Protein AF-0000000073174163 (afdb_homodimer)

Secondary structure (DSSP, 8-state):
--SGGG--PPPHHHHH-GGGGTTGGGTSTTHHHHHHHHTTPPPSSPPPGGGHHHHHHHHHHHHHHHHHHHTTSHHHHHHHHHHHHTTTT-B--BGGGTTPBPEEE-S-SSTTS-B-EEEETTTTEEE--SSGGGTTSBGGGTTTTHHHHHHHH-HHHHHHHHHS-------EETTEEPPTTSTTS-TTHHHH----SHHHHHHHHHHHT----GGGGG-----------------------------------TT--/--STTS--PPPHHHHH-GGGGTTGGGTSTTHHHHHHHHTTPPPSSPPPGGGHHHHHHHHHHHHHHHHHHHTTSHHHHHHHHHHHHTTTT-B--BGGGTTPBPEEE-S-SSTTS-B-EEEETTTTEEE--SSGGGTTSBGGGTTTTHHHHHHHH-HHHHHHHHHS-------EETTEEP-TTSTTS-THHHHH----SHHHHHHHHHHHT----GGGGG-----------------------------------S---

InterPro domains:
  IPR000704 Casein kinase II, regulatory subunit [PF01214] (3-177)
  IPR000704 Casein kinase II, regulatory subunit [PR00472] (10-24)
  IPR000704 Casein kinase II, regulatory subunit [PR00472] (63-84)
  IPR000704 Casein kinase II, regulatory subunit [PR00472] (88-109)
  IPR000704 Casein kinase II, regulatory subunit [PR00472] (110-131)
  IPR000704 Casein kinase II, regulatory subunit [PR00472] (138-155)
  IPR000704 Casein kinase II, regulatory subunit [PS01101] (92-123)
  IPR000704 Casein kinase II, regulatory subunit [PTHR11740] (3-202)
  IPR000704 Casein kinase II, regulatory subunit [SM01085] (1-177)
  IPR016149 Casein kinase II, regulatory subunit, N-terminal [G3DSA:1.10.1820.10] (1-88)
  IPR035991 Casein kinase II subunit beta-like [SSF57798] (2-190)

Sequence (514 aa):
MFGHDYFVEVAPEFIEDDFNLTGLSSIVPFFRDALDVILDLEPEVPIKPANVPLVEHAAELLYGLIHARYILTKPGLRSMGEKYEDNCFGSCPRYYCQGMHLLPIGRYDQPGIETVRLYCPNCNDIYLPSSSRYLNIDGAFFGTSFAGMFMKMFPEIQRQCDERTKKQFELKLFGFRLNERAPGGPRMKWLRQYPQSKEEIEECRKCEFAMPTEEDEDNTGTTGEAEDGRMDEDNEEEETTGARASAGESMMSIVKDMFGHDYFVEVAPEFIEDDFNLTGLSSIVPFFRDALDVILDLEPEVPIKPANVPLVEHAAELLYGLIHARYILTKPGLRSMGEKYEDNCFGSCPRYYCQGMHLLPIGRYDQPGIETVRLYCPNCNDIYLPSSSRYLNIDGAFFGTSFAGMFMKMFPEIQRQCDERTKKQFELKLFGFRLNERAPGGPRMKWLRQYPQSKEEIEECRKCEFAMPTEEDEDNTGTTGEAEDGRMDEDNEEEETTGARASAGESMMSIVKD

Nearest PDB structures (foldseek):
  2r6m-assembly1_B-2  TM=9.615E-01  e=3.969E-21  Rattus norvegicus
  3eed-assembly1_A  TM=9.598E-01  e=8.445E-21  Homo sapiens
  1rqf-assembly1_A  TM=9.634E-01  e=9.893E-19  Xenopus laevis
  4md9-assembly3_N  TM=8.923E-01  e=2.547E-20  Homo sapiens
  4md8-assembly1_A  TM=8.726E-01  e=2.019E-20  Homo sapiens

Structure (mmCIF, N/CA/C/O backbone):
data_AF-0000000073174163-model_v1
#
loop_
_entity.id
_entity.type
_entity.pdbx_description
1 polymer 'Casein kinase II subunit beta'
#
loop_
_atom_site.group_PDB
_atom_site.id
_atom_site.type_symbol
_atom_site.label_atom_id
_atom_site.label_alt_id
_atom_site.label_comp_id
_atom_site.label_asym_id
_atom_site.label_entity_id
_atom_site.label_seq_id
_atom_site.pdbx_PDB_ins_code
_atom_site.Cartn_x
_atom_site.Cartn_y
_atom_site.Cartn_z
_atom_site.occupancy
_atom_site.B_iso_or_equiv
_atom_site.auth_seq_id
_atom_site.auth_comp_id
_atom_site.auth_asym_id
_atom_site.auth_atom_id
_atom_site.pdbx_PDB_model_num
ATOM 1 N N . MET A 1 1 ? 1.396 12.977 24.062 1 37.06 1 MET A N 1
ATOM 2 C CA . MET A 1 1 ? 0.694 12.961 22.781 1 37.06 1 MET A CA 1
ATOM 3 C C . MET A 1 1 ? 1.037 11.703 21.984 1 37.06 1 MET A C 1
ATOM 5 O O . MET A 1 1 ? 2.201 11.477 21.656 1 37.06 1 MET A O 1
ATOM 9 N N . PHE A 1 2 ? 0.656 10.516 21.891 1 36.44 2 PHE A N 1
ATOM 10 C CA . PHE A 1 2 ? 0.738 9.156 21.375 1 36.44 2 PHE A CA 1
ATOM 11 C C . PHE A 1 2 ? 0.572 9.133 19.859 1 36.44 2 PHE A C 1
ATOM 13 O O . PHE A 1 2 ? -0.269 9.852 19.312 1 36.44 2 PHE A O 1
ATOM 20 N N . GLY A 1 3 ? 1.479 8.453 19.047 1 48.16 3 GLY A N 1
ATOM 21 C CA . GLY A 1 3 ? 1.428 8.242 17.609 1 48.16 3 GLY A CA 1
ATOM 22 C C . GLY A 1 3 ? 2.271 9.234 16.844 1 48.16 3 GLY A C 1
ATOM 23 O O . GLY A 1 3 ? 2.002 9.508 15.664 1 48.16 3 GLY A O 1
ATOM 24 N N . HIS A 1 4 ? 3.061 9.93 17.625 1 60.84 4 HIS A N 1
ATOM 25 C CA . HIS A 1 4 ? 3.789 11.172 17.422 1 60.84 4 HIS A CA 1
ATOM 26 C C . HIS A 1 4 ? 5.031 10.953 16.562 1 60.84 4 HIS A C 1
ATOM 28 O O . HIS A 1 4 ? 5.879 11.844 16.453 1 60.84 4 HIS A O 1
ATOM 34 N N . ASP A 1 5 ? 5.027 9.789 16.016 1 84.31 5 ASP A N 1
ATOM 35 C CA . ASP A 1 5 ? 6.273 9.531 15.297 1 84.31 5 ASP A CA 1
ATOM 36 C C . ASP A 1 5 ? 6.34 10.352 14.016 1 84.31 5 ASP A C 1
ATOM 38 O O . ASP A 1 5 ? 7.43 10.688 13.539 1 84.31 5 ASP A O 1
ATOM 42 N N . TYR A 1 6 ? 5.176 10.852 13.594 1 93.69 6 TYR A N 1
ATOM 43 C CA . TYR A 1 6 ? 5.215 11.609 12.352 1 93.69 6 TYR A CA 1
ATOM 44 C C . TYR A 1 6 ? 5.523 13.078 12.609 1 93.69 6 TYR A C 1
ATOM 46 O O . TYR A 1 6 ? 5.957 13.797 11.703 1 93.69 6 TYR A O 1
ATOM 54 N N . PHE A 1 7 ? 5.371 13.523 13.852 1 95.75 7 PHE A N 1
ATOM 55 C CA . PHE A 1 7 ? 5.469 14.938 14.164 1 95.75 7 PHE A CA 1
ATOM 56 C C . PHE A 1 7 ? 6.914 15.336 14.43 1 95.75 7 PHE A C 1
ATOM 58 O O . PHE A 1 7 ? 7.734 14.5 14.812 1 95.75 7 PHE A O 1
ATOM 65 N N . VAL A 1 8 ? 7.191 16.5 14.141 1 96.75 8 VAL A N 1
ATOM 66 C CA . VAL A 1 8 ? 8.414 17.125 14.625 1 96.75 8 VAL A CA 1
ATOM 67 C C . VAL A 1 8 ? 8.078 18.094 15.758 1 96.75 8 VAL A C 1
ATOM 69 O O . VAL A 1 8 ? 6.977 18.641 15.805 1 96.75 8 VAL A O 1
ATOM 72 N N . GLU A 1 9 ? 9.023 18.219 16.547 1 95.56 9 GLU A N 1
ATOM 73 C CA . GLU A 1 9 ? 8.82 19.156 17.656 1 95.56 9 GLU A CA 1
ATOM 74 C C . GLU A 1 9 ? 8.859 20.594 17.188 1 95.56 9 GLU A C 1
ATOM 76 O O . GLU A 1 9 ? 9.82 21.016 16.531 1 95.56 9 GLU A O 1
ATOM 81 N N . VAL A 1 10 ? 7.844 21.312 17.531 1 97 10 VAL A N 1
ATOM 82 C CA . VAL A 1 10 ? 7.781 22.719 17.141 1 97 10 VAL A CA 1
ATOM 83 C C . VAL A 1 10 ? 8.609 23.562 18.125 1 97 10 VAL A C 1
ATOM 85 O O . VAL A 1 10 ? 8.5 23.391 19.344 1 97 10 VAL A O 1
ATOM 88 N N . ALA A 1 11 ? 9.352 24.453 17.578 1 95.25 11 ALA A N 1
ATOM 89 C CA . ALA A 1 11 ? 10.156 25.328 18.422 1 95.25 11 ALA A CA 1
ATOM 90 C C . ALA A 1 11 ? 9.266 26.234 19.266 1 95.25 11 ALA A C 1
ATOM 92 O O . ALA A 1 11 ? 8.312 26.828 18.766 1 95.25 11 ALA A O 1
ATOM 93 N N . PRO A 1 12 ? 9.562 26.375 20.5 1 94.38 12 PRO A N 1
ATOM 94 C CA . PRO A 1 12 ? 8.75 27.234 21.375 1 94.38 12 PRO A CA 1
ATOM 95 C C . PRO A 1 12 ? 8.664 28.672 20.875 1 94.38 12 PRO A C 1
ATOM 97 O O . PRO A 1 12 ? 7.621 29.312 21.031 1 94.38 12 PRO A O 1
ATOM 100 N N . GLU A 1 13 ? 9.766 29.141 20.328 1 95.75 13 GLU A N 1
ATOM 101 C CA . GLU A 1 13 ? 9.781 30.516 19.828 1 95.75 13 GLU A CA 1
ATOM 102 C C . GLU A 1 13 ? 8.742 30.703 18.734 1 95.75 13 GLU A C 1
ATOM 104 O O . GLU A 1 13 ? 8.18 31.781 18.594 1 95.75 13 GLU A O 1
ATOM 109 N N . PHE A 1 14 ? 8.508 29.688 18.016 1 97.31 14 PHE A N 1
ATOM 110 C CA . PHE A 1 14 ? 7.523 29.75 16.938 1 97.31 14 PHE A CA 1
ATOM 111 C C . PHE A 1 14 ? 6.109 29.844 17.516 1 97.31 14 PHE A C 1
ATOM 113 O O . PHE A 1 14 ? 5.281 30.594 17 1 97.31 14 PHE A O 1
ATOM 120 N N . ILE A 1 15 ? 5.84 29.141 18.562 1 96.94 15 ILE A N 1
ATOM 121 C CA . ILE A 1 15 ? 4.52 29.094 19.188 1 96.94 15 ILE A CA 1
ATOM 122 C C . ILE A 1 15 ? 4.234 30.406 19.906 1 96.94 15 ILE A C 1
ATOM 124 O O . ILE A 1 15 ? 3.088 30.859 19.969 1 96.94 15 ILE A O 1
ATOM 128 N N . GLU A 1 16 ? 5.23 31.031 20.375 1 95.5 16 GLU A N 1
ATOM 129 C CA . GLU A 1 16 ? 5.078 32.25 21.141 1 95.5 16 GLU A CA 1
ATOM 130 C C . GLU A 1 16 ? 4.785 33.438 20.25 1 95.5 16 GLU A C 1
ATOM 132 O O . GLU A 1 16 ? 4.32 34.5 20.719 1 95.5 16 GLU A O 1
ATOM 137 N N . ASP A 1 17 ? 5.113 33.312 18.969 1 95.81 17 ASP A N 1
ATOM 138 C CA . ASP A 1 17 ? 4.863 34.406 18.016 1 95.81 17 ASP A CA 1
ATOM 139 C C . ASP A 1 17 ? 3.396 34.406 17.594 1 95.81 17 ASP A C 1
ATOM 141 O O . ASP A 1 17 ? 2.953 33.562 16.828 1 95.81 17 ASP A O 1
ATOM 145 N N . ASP A 1 18 ? 2.695 35.438 17.938 1 94.06 18 ASP A N 1
ATOM 146 C CA . ASP A 1 18 ? 1.267 35.562 17.672 1 94.06 18 ASP A CA 1
ATOM 147 C C . ASP A 1 18 ? 0.981 35.531 16.172 1 94.06 18 ASP A C 1
ATOM 149 O O . ASP A 1 18 ? -0.091 35.094 15.75 1 94.06 18 ASP A O 1
ATOM 153 N N . PHE A 1 19 ? 1.933 35.969 15.461 1 96.5 19 PHE A N 1
ATOM 154 C CA . PHE A 1 19 ? 1.743 36 14.016 1 96.5 19 PHE A CA 1
ATOM 155 C C . PHE A 1 19 ? 1.507 34.594 13.469 1 96.5 19 PHE A C 1
ATOM 157 O O . PHE A 1 19 ? 0.686 34.375 12.57 1 96.5 19 PHE A O 1
ATOM 164 N N . ASN A 1 20 ? 2.25 33.688 14 1 96.38 20 ASN A N 1
ATOM 165 C CA . ASN A 1 20 ? 2.152 32.312 13.547 1 96.38 20 ASN A CA 1
ATOM 166 C C . ASN A 1 20 ? 0.842 31.656 13.992 1 96.38 20 ASN A C 1
ATOM 168 O O . ASN A 1 20 ? 0.466 30.609 13.492 1 96.38 20 ASN A O 1
ATOM 172 N N . LEU A 1 21 ? 0.087 32.25 14.867 1 97.12 21 LEU A N 1
ATOM 173 C CA . LEU A 1 21 ? -1.122 31.688 15.438 1 97.12 21 LEU A CA 1
ATOM 174 C C . LEU A 1 21 ? -2.369 32.375 14.891 1 97.12 21 LEU A C 1
ATOM 176 O O . LEU A 1 21 ? -3.49 32.031 15.266 1 97.12 21 LEU A O 1
ATOM 180 N N . THR A 1 22 ? -2.154 33.281 14.031 1 96.19 22 THR A N 1
ATOM 181 C CA . THR A 1 22 ? -3.252 34.094 13.508 1 96.19 22 THR A CA 1
ATOM 182 C C . THR A 1 22 ? -4.359 33.188 12.953 1 96.19 22 THR A C 1
ATOM 184 O O . THR A 1 22 ? -4.086 32.25 12.211 1 96.19 22 THR A O 1
ATOM 187 N N . GLY A 1 23 ? -5.586 33.469 13.383 1 95.44 23 GLY A N 1
ATOM 188 C CA . GLY A 1 23 ? -6.754 32.781 12.844 1 95.44 23 GLY A CA 1
ATOM 189 C C . GLY A 1 23 ? -7.062 31.469 13.562 1 95.44 23 GLY A C 1
ATOM 190 O O . GLY A 1 23 ? -8.148 30.906 13.406 1 95.44 23 GLY A O 1
ATOM 191 N N . LEU A 1 24 ? -6.195 30.938 14.422 1 97.25 24 LEU A N 1
ATOM 192 C CA . LEU A 1 24 ? -6.371 29.625 15.047 1 97.25 24 LEU A CA 1
ATOM 193 C C . LEU A 1 24 ? -7.352 29.703 16.203 1 97.25 24 LEU A C 1
ATOM 195 O O . LEU A 1 24 ? -7.98 28.703 16.562 1 97.25 24 LEU A O 1
ATOM 199 N N . SER A 1 25 ? -7.504 30.938 16.781 1 96 25 SER A N 1
ATOM 200 C CA . SER A 1 25 ? -8.414 31.109 17.906 1 96 25 SER A CA 1
ATOM 201 C C . SER A 1 25 ? -9.859 30.891 17.5 1 96 25 SER A C 1
ATOM 203 O O . SER A 1 25 ? -10.703 30.531 18.328 1 96 25 SER A O 1
ATOM 205 N N . SER A 1 26 ? -10.148 31.062 16.203 1 95.62 26 SER A N 1
ATOM 206 C CA . SER A 1 26 ? -11.5 30.859 15.703 1 95.62 26 SER A CA 1
ATOM 207 C C . SER A 1 26 ? -11.797 29.375 15.477 1 95.62 26 SER A C 1
ATOM 209 O O . SER A 1 26 ? -12.961 28.969 15.43 1 95.62 26 SER A O 1
ATOM 211 N N . ILE A 1 27 ? -10.82 28.578 15.359 1 95.81 27 ILE A N 1
ATOM 212 C CA . ILE A 1 27 ? -10.969 27.172 15 1 95.81 27 ILE A CA 1
ATOM 213 C C . ILE A 1 27 ? -10.875 26.297 16.25 1 95.81 27 ILE A C 1
ATOM 215 O O . ILE A 1 27 ? -11.539 25.266 16.359 1 95.81 27 ILE A O 1
ATOM 219 N N . VAL A 1 28 ? -10.094 26.75 17.281 1 97.25 28 VAL A N 1
ATOM 220 C CA . VAL A 1 28 ? -9.789 25.922 18.438 1 97.25 28 VAL A CA 1
ATOM 221 C C . VAL A 1 28 ? -10.531 26.469 19.672 1 97.25 28 VAL A C 1
ATOM 223 O O . VAL A 1 28 ? -10.258 27.578 20.125 1 97.25 28 VAL A O 1
ATOM 226 N N . PRO A 1 29 ? -11.375 25.656 20.141 1 95.12 29 PRO A N 1
ATOM 227 C CA . PRO A 1 29 ? -11.984 26.062 21.391 1 95.12 29 PRO A CA 1
ATOM 228 C C . PRO A 1 29 ? -10.984 26.125 22.547 1 95.12 29 PRO A C 1
ATOM 230 O O . PRO A 1 29 ? -9.938 25.484 22.484 1 95.12 29 PRO A O 1
ATOM 233 N N . PHE A 1 30 ? -11.352 26.953 23.625 1 93.75 30 PHE A N 1
ATOM 234 C CA . PHE A 1 30 ? -10.492 27.078 24.797 1 93.75 30 PHE A CA 1
ATOM 235 C C . PHE A 1 30 ? -9.062 27.422 24.391 1 93.75 30 PHE A C 1
ATOM 237 O O . PHE A 1 30 ? -8.109 26.812 24.875 1 93.75 30 PHE A O 1
ATOM 244 N N . PHE A 1 31 ? -8.969 28.297 23.422 1 96.19 31 PHE A N 1
ATOM 245 C CA . PHE A 1 31 ? -7.707 28.625 22.766 1 96.19 31 PHE A CA 1
ATOM 246 C C . PHE A 1 31 ? -6.648 29 23.797 1 96.19 31 PHE A C 1
ATOM 248 O O . PHE A 1 31 ? -5.547 28.453 23.797 1 96.19 31 PHE A O 1
ATOM 255 N N . ARG A 1 32 ? -6.938 29.922 24.688 1 94.31 32 ARG A N 1
ATOM 256 C CA . ARG A 1 32 ? -5.969 30.422 25.656 1 94.31 32 ARG A CA 1
ATOM 257 C C . ARG A 1 32 ? -5.508 29.328 26.609 1 94.31 32 ARG A C 1
ATOM 259 O O . ARG A 1 32 ? -4.316 29.188 26.891 1 94.31 32 ARG A O 1
ATOM 266 N N . ASP A 1 33 ? -6.48 28.562 27.078 1 95.19 33 ASP A N 1
ATOM 267 C CA . ASP A 1 33 ? -6.145 27.469 27.969 1 95.19 33 ASP A CA 1
ATOM 268 C C . ASP A 1 33 ? -5.289 26.422 27.266 1 95.19 33 ASP A C 1
ATOM 270 O O . ASP A 1 33 ? -4.34 25.891 27.844 1 95.19 33 ASP A O 1
ATOM 274 N N . ALA A 1 34 ? -5.66 26.172 26.031 1 96 34 ALA A N 1
ATOM 275 C CA . ALA A 1 34 ? -4.918 25.203 25.219 1 96 34 ALA A CA 1
ATOM 276 C C . ALA A 1 34 ? -3.482 25.672 25 1 96 34 ALA A C 1
ATOM 278 O O . ALA A 1 34 ? -2.543 24.875 25.109 1 96 34 ALA A O 1
ATOM 279 N N . LEU A 1 35 ? -3.352 26.938 24.688 1 95.69 35 LEU A N 1
ATOM 280 C CA . LEU A 1 35 ? -2.029 27.516 24.453 1 95.69 35 LEU A CA 1
ATOM 281 C C . LEU A 1 35 ? -1.172 27.406 25.719 1 95.69 35 LEU A C 1
ATOM 283 O O . LEU A 1 35 ? 0.012 27.078 25.641 1 95.69 35 LEU A O 1
ATOM 287 N N . ASP A 1 36 ? -1.741 27.656 26.812 1 94.06 36 ASP A N 1
ATOM 288 C CA . ASP A 1 36 ? -1.032 27.562 28.078 1 94.06 36 ASP A CA 1
ATOM 289 C C . ASP A 1 36 ? -0.558 26.141 28.344 1 94.06 36 ASP A C 1
ATOM 291 O O . ASP A 1 36 ? 0.551 25.922 28.828 1 94.06 36 ASP A O 1
ATOM 295 N N . VAL A 1 37 ? -1.419 25.219 28.047 1 94.06 37 VAL A N 1
ATOM 296 C CA . VAL A 1 37 ? -1.075 23.812 28.219 1 94.06 37 VAL A CA 1
ATOM 297 C C . VAL A 1 37 ? 0.131 23.469 27.344 1 94.06 37 VAL A C 1
ATOM 299 O O . VAL A 1 37 ? 1.08 22.828 27.812 1 94.06 37 VAL A O 1
ATOM 302 N N . ILE A 1 38 ? 0.159 23.922 26.078 1 95 38 ILE A N 1
ATOM 303 C CA . ILE A 1 38 ? 1.217 23.609 25.109 1 95 38 ILE A CA 1
ATOM 304 C C . ILE A 1 38 ? 2.533 24.219 25.578 1 95 38 ILE A C 1
ATOM 306 O O . ILE A 1 38 ? 3.596 23.609 25.438 1 95 38 ILE A O 1
ATOM 310 N N . LEU A 1 39 ? 2.406 25.406 26.125 1 94.12 39 LEU A N 1
ATOM 311 C CA . LEU A 1 39 ? 3.596 26.141 26.547 1 94.12 39 LEU A CA 1
ATOM 312 C C . LEU A 1 39 ? 3.973 25.812 27.984 1 94.12 39 LEU A C 1
ATOM 314 O O . LEU A 1 39 ? 4.961 26.328 28.516 1 94.12 39 LEU A O 1
ATOM 318 N N . ASP A 1 40 ? 3.17 24.875 28.578 1 92.75 40 ASP A N 1
ATOM 319 C CA . ASP A 1 40 ? 3.385 24.438 29.953 1 92.75 40 ASP A CA 1
ATOM 320 C C . ASP A 1 40 ? 3.305 25.625 30.922 1 92.75 40 ASP A C 1
ATOM 322 O O . ASP A 1 40 ? 4.164 25.781 31.797 1 92.75 40 ASP A O 1
ATOM 326 N N . LEU A 1 41 ? 2.367 26.453 30.688 1 89.19 41 LEU A N 1
ATOM 327 C CA . LEU A 1 41 ? 2.104 27.594 31.562 1 89.19 41 LEU A CA 1
ATOM 328 C C . LEU A 1 41 ? 0.933 27.312 32.5 1 89.19 41 LEU A C 1
ATOM 330 O O . LEU A 1 41 ? 0.027 26.547 32.156 1 89.19 41 LEU A O 1
ATOM 334 N N . GLU A 1 42 ? 0.999 27.781 33.625 1 87.19 42 GLU A N 1
ATOM 335 C CA . GLU A 1 42 ? -0.14 27.688 34.531 1 87.19 42 GLU A CA 1
ATOM 336 C C . GLU A 1 42 ? -1.242 28.672 34.125 1 87.19 42 GLU A C 1
ATOM 338 O O . GLU A 1 42 ? -0.978 29.844 33.875 1 87.19 42 GLU A O 1
ATOM 343 N N . PRO A 1 43 ? -2.402 28.125 34.062 1 84.12 43 PRO A N 1
ATOM 344 C CA . PRO A 1 43 ? -3.496 29.031 33.719 1 84.12 43 PRO A CA 1
ATOM 345 C C . PRO A 1 43 ? -3.762 30.094 34.75 1 84.12 43 PRO A C 1
ATOM 347 O O . PRO A 1 43 ? -3.547 29.859 35.938 1 84.12 43 PRO A O 1
ATOM 350 N N . GLU A 1 44 ? -4.164 31.234 34.25 1 83.56 44 GLU A N 1
ATOM 351 C CA . GLU A 1 44 ? -4.52 32.312 35.156 1 83.56 44 GLU A CA 1
ATOM 352 C C . GLU A 1 44 ? -5.723 31.922 36.031 1 83.56 44 GLU A C 1
ATOM 354 O O . GLU A 1 44 ? -5.734 32.188 37.219 1 83.56 44 GLU A O 1
ATOM 359 N N . VAL A 1 45 ? -6.742 31.328 35.375 1 85.69 45 VAL A N 1
ATOM 360 C CA . VAL A 1 45 ? -7.93 30.812 36.031 1 85.69 45 VAL A CA 1
ATOM 361 C C . VAL A 1 45 ? -7.926 29.281 36 1 85.69 45 VAL A C 1
ATOM 363 O O . VAL A 1 45 ? -7.73 28.688 34.938 1 85.69 45 VAL A O 1
ATOM 366 N N . PRO A 1 46 ? -8.094 28.703 37.188 1 88.25 46 PRO A N 1
ATOM 367 C CA . PRO A 1 46 ? -8.086 27.234 37.188 1 88.25 46 PRO A CA 1
ATOM 368 C C . PRO A 1 46 ? -9.133 26.641 36.25 1 88.25 46 PRO A C 1
ATOM 370 O O . PRO A 1 46 ? -10.266 27.125 36.188 1 88.25 46 PRO A O 1
ATOM 373 N N . ILE A 1 47 ? -8.75 25.672 35.5 1 88.75 47 ILE A N 1
ATOM 374 C CA . ILE A 1 47 ? -9.648 25 34.562 1 88.75 47 ILE A CA 1
ATOM 375 C C . ILE A 1 47 ? -10.586 24.078 35.344 1 88.75 47 ILE A C 1
ATOM 377 O O . ILE A 1 47 ? -10.141 23.266 36.156 1 88.75 47 ILE A O 1
ATOM 381 N N . LYS A 1 48 ? -11.859 24.219 35.125 1 91.25 48 LYS A N 1
ATOM 382 C CA . LYS A 1 48 ? -12.812 23.312 35.75 1 91.25 48 LYS A CA 1
ATOM 383 C C . LYS A 1 48 ? -12.492 21.859 35.406 1 91.25 48 LYS A C 1
ATOM 385 O O . LYS A 1 48 ? -12.164 21.547 34.25 1 91.25 48 LYS A O 1
ATOM 390 N N . PRO A 1 49 ? -12.555 21.047 36.406 1 91.19 49 PRO A N 1
ATOM 391 C CA . PRO A 1 49 ? -12.227 19.625 36.188 1 91.19 49 PRO A CA 1
ATOM 392 C C . PRO A 1 49 ? -13.008 19.016 35.031 1 91.19 49 PRO A C 1
ATOM 394 O O . PRO A 1 49 ? -12.461 18.188 34.281 1 91.19 49 PRO A O 1
ATOM 397 N N . ALA A 1 50 ? -14.273 19.484 34.844 1 91.75 50 ALA A N 1
ATOM 398 C CA . ALA A 1 50 ? -15.125 18.938 33.781 1 91.75 50 ALA A CA 1
ATOM 399 C C . ALA A 1 50 ? -14.602 19.328 32.406 1 91.75 50 ALA A C 1
ATOM 401 O O . ALA A 1 50 ? -14.859 18.625 31.406 1 91.75 50 ALA A O 1
ATOM 402 N N . ASN A 1 51 ? -13.805 20.359 32.375 1 92.88 51 ASN A N 1
ATOM 403 C CA . ASN A 1 51 ? -13.344 20.875 31.078 1 92.88 51 ASN A CA 1
ATOM 404 C C . ASN A 1 51 ? -11.93 20.406 30.75 1 92.88 51 ASN A C 1
ATOM 406 O O . ASN A 1 51 ? -11.43 20.641 29.656 1 92.88 51 ASN A O 1
ATOM 410 N N . VAL A 1 52 ? -11.344 19.719 31.656 1 92.25 52 VAL A N 1
ATOM 411 C CA . VAL A 1 52 ? -9.945 19.328 31.5 1 92.25 52 VAL A CA 1
ATOM 412 C C . VAL A 1 52 ? -9.781 18.484 30.234 1 92.25 52 VAL A C 1
ATOM 414 O O . VAL A 1 52 ? -8.922 18.766 29.406 1 92.25 52 VAL A O 1
ATOM 417 N N . PRO A 1 53 ? -10.648 17.484 30.047 1 94.38 53 PRO A N 1
ATOM 418 C CA . PRO A 1 53 ? -10.492 16.688 28.828 1 94.38 53 PRO A CA 1
ATOM 419 C C . PRO A 1 53 ? -10.672 17.516 27.547 1 94.38 53 PRO A C 1
ATOM 421 O O . PRO A 1 53 ? -9.984 17.281 26.547 1 94.38 53 PRO A O 1
ATOM 424 N N . LEU A 1 54 ? -11.516 18.438 27.625 1 94.81 54 LEU A N 1
ATOM 425 C CA . LEU A 1 54 ? -11.781 19.281 26.469 1 94.81 54 LEU A CA 1
ATOM 426 C C . LEU A 1 54 ? -10.578 20.172 26.172 1 94.81 54 LEU A C 1
ATOM 428 O O . LEU A 1 54 ? -10.219 20.344 25 1 94.81 54 LEU A O 1
ATOM 432 N N . VAL A 1 55 ? -10.023 20.688 27.203 1 94.75 55 VAL A N 1
ATOM 433 C CA . VAL A 1 55 ? -8.859 21.562 27.047 1 94.75 55 VAL A CA 1
ATOM 434 C C . VAL A 1 55 ? -7.684 20.766 26.5 1 94.75 55 VAL A C 1
ATOM 436 O O . VAL A 1 55 ? -6.93 21.25 25.656 1 94.75 55 VAL A O 1
ATOM 439 N N . GLU A 1 56 ? -7.535 19.562 26.984 1 94.44 56 GLU A N 1
ATOM 440 C CA . GLU A 1 56 ? -6.469 18.688 26.484 1 94.44 56 GLU A CA 1
ATOM 441 C C . GLU A 1 56 ? -6.637 18.406 24.984 1 94.44 56 GLU A C 1
ATOM 443 O O . GLU A 1 56 ? -5.668 18.453 24.234 1 94.44 56 GLU A O 1
ATOM 448 N N . HIS A 1 57 ? -7.801 18.188 24.641 1 94.44 57 HIS A N 1
ATOM 449 C CA . HIS A 1 57 ? -8.094 17.953 23.219 1 94.44 57 HIS A CA 1
ATOM 450 C C . HIS A 1 57 ? -7.852 19.219 22.391 1 94.44 57 HIS A C 1
ATOM 452 O O . HIS A 1 57 ? -7.328 19.125 21.281 1 94.44 57 HIS A O 1
ATOM 458 N N . ALA A 1 58 ? -8.273 20.266 22.938 1 96.31 58 ALA A N 1
ATOM 459 C CA . ALA A 1 58 ? -8.039 21.547 22.281 1 96.31 58 ALA A CA 1
ATOM 460 C C . ALA A 1 58 ? -6.547 21.812 22.109 1 96.31 58 ALA A C 1
ATOM 462 O O . ALA A 1 58 ? -6.117 22.344 21.078 1 96.31 58 ALA A O 1
ATOM 463 N N . ALA A 1 59 ? -5.828 21.469 23.141 1 96.56 59 ALA A N 1
ATOM 464 C CA . ALA A 1 59 ? -4.379 21.656 23.078 1 96.56 59 ALA A CA 1
ATOM 465 C C . ALA A 1 59 ? -3.764 20.812 21.969 1 96.56 59 ALA A C 1
ATOM 467 O O . ALA A 1 59 ? -2.883 21.266 21.234 1 96.56 59 ALA A O 1
ATOM 468 N N . GLU A 1 60 ? -4.238 19.625 21.859 1 95.44 60 GLU A N 1
ATOM 469 C CA . GLU A 1 60 ? -3.756 18.75 20.797 1 95.44 60 GLU A CA 1
ATOM 470 C C . GLU A 1 60 ? -4.082 19.312 19.422 1 95.44 60 GLU A C 1
ATOM 472 O O . GLU A 1 60 ? -3.229 19.328 18.531 1 95.44 60 GLU A O 1
ATOM 477 N N . LEU A 1 61 ? -5.258 19.75 19.281 1 97.06 61 LEU A N 1
ATOM 478 C CA . LEU A 1 61 ? -5.711 20.328 18.031 1 97.06 61 LEU A CA 1
ATOM 479 C C . LEU A 1 61 ? -4.883 21.562 17.672 1 97.06 61 LEU A C 1
ATOM 481 O O . LEU A 1 61 ? -4.406 21.703 16.547 1 97.06 61 LEU A O 1
ATOM 485 N N . LEU A 1 62 ? -4.723 22.391 18.641 1 97.62 62 LEU A N 1
ATOM 486 C CA . LEU A 1 62 ? -3.967 23.609 18.422 1 97.62 62 LEU A CA 1
ATOM 487 C C . LEU A 1 62 ? -2.521 23.297 18.047 1 97.62 62 LEU A C 1
ATOM 489 O O . LEU A 1 62 ? -1.984 23.875 17.094 1 97.62 62 LEU A O 1
ATOM 493 N N . TYR A 1 63 ? -1.966 22.406 18.797 1 97.5 63 TYR A N 1
ATOM 494 C CA . TYR A 1 63 ? -0.584 22.047 18.5 1 97.5 63 TYR A CA 1
ATOM 495 C C . TYR A 1 63 ? -0.455 21.5 17.078 1 97.5 63 TYR A C 1
ATOM 497 O O . TYR A 1 63 ? 0.493 21.828 16.359 1 97.5 63 TYR A O 1
ATOM 505 N N . GLY A 1 64 ? -1.345 20.703 16.703 1 97.31 64 GLY A N 1
ATOM 506 C CA . GLY A 1 64 ? -1.346 20.141 15.359 1 97.31 64 GLY A CA 1
ATOM 507 C C . GLY A 1 64 ? -1.422 21.203 14.273 1 97.31 64 GLY A C 1
ATOM 508 O O . GLY A 1 64 ? -0.688 21.141 13.281 1 97.31 64 GLY A O 1
ATOM 509 N N . LEU A 1 65 ? -2.287 22.094 14.523 1 97.81 65 LEU A N 1
ATOM 510 C CA . LEU A 1 65 ? -2.453 23.156 13.539 1 97.81 65 LEU A CA 1
ATOM 511 C C . LEU A 1 65 ? -1.217 24.062 13.484 1 97.81 65 LEU A C 1
ATOM 513 O O . LEU A 1 65 ? -0.832 24.531 12.414 1 97.81 65 LEU A O 1
ATOM 517 N N . ILE A 1 66 ? -0.624 24.25 14.602 1 98 66 ILE A N 1
ATOM 518 C CA . ILE A 1 66 ? 0.624 25 14.641 1 98 66 ILE A CA 1
ATOM 519 C C . ILE A 1 66 ? 1.721 24.219 13.914 1 98 66 ILE A C 1
ATOM 521 O O . ILE A 1 66 ? 2.512 24.797 13.164 1 98 66 ILE A O 1
ATOM 525 N N . HIS A 1 67 ? 1.721 23 14.164 1 97.88 67 HIS A N 1
ATOM 526 C CA . HIS A 1 67 ? 2.689 22.109 13.531 1 97.88 67 HIS A CA 1
ATOM 527 C C . HIS A 1 67 ? 2.615 22.219 12.008 1 97.88 67 HIS A C 1
ATOM 529 O O . HIS A 1 67 ? 3.646 22.297 11.336 1 97.88 67 HIS A O 1
ATOM 535 N N . ALA A 1 68 ? 1.446 22.234 11.477 1 97.81 68 ALA A N 1
ATOM 536 C CA . ALA A 1 68 ? 1.222 22.328 10.031 1 97.81 68 ALA A CA 1
ATOM 537 C C . ALA A 1 68 ? 1.875 23.578 9.453 1 97.81 68 ALA A C 1
ATOM 539 O O . ALA A 1 68 ? 2.365 23.562 8.32 1 97.81 68 ALA A O 1
ATOM 540 N N . ARG A 1 69 ? 1.84 24.578 10.195 1 97.69 69 ARG A N 1
ATOM 541 C CA . ARG A 1 69 ? 2.465 25.812 9.75 1 97.69 69 ARG A CA 1
ATOM 542 C C . ARG A 1 69 ? 3.979 25.766 9.922 1 97.69 69 ARG A C 1
ATOM 544 O O . ARG A 1 69 ? 4.723 26.25 9.07 1 97.69 69 ARG A O 1
ATOM 551 N N . TYR A 1 70 ? 4.391 25.203 10.984 1 98.12 70 TYR A N 1
ATOM 552 C CA . TYR A 1 70 ? 5.812 25.156 11.32 1 98.12 70 TYR A CA 1
ATOM 553 C C . TYR A 1 70 ? 6.59 24.375 10.273 1 98.12 70 TYR A C 1
ATOM 555 O O . TYR A 1 70 ? 7.699 24.766 9.898 1 98.12 70 TYR A O 1
ATOM 563 N N . ILE A 1 71 ? 6.031 23.266 9.766 1 97.88 71 ILE A N 1
ATOM 564 C CA . ILE A 1 71 ? 6.754 22.391 8.859 1 97.88 71 ILE A CA 1
ATOM 565 C C . ILE A 1 71 ? 6.832 23.016 7.473 1 97.88 71 ILE A C 1
ATOM 567 O O . ILE A 1 71 ? 7.41 22.438 6.551 1 97.88 71 ILE A O 1
ATOM 571 N N . LEU A 1 72 ? 6.309 24.188 7.309 1 97.12 72 LEU A N 1
ATOM 572 C CA . LEU A 1 72 ? 6.469 24.938 6.066 1 97.12 72 LEU A CA 1
ATOM 573 C C . LEU A 1 72 ? 7.652 25.891 6.152 1 97.12 72 LEU A C 1
ATOM 575 O O . LEU A 1 72 ? 8.062 26.469 5.148 1 97.12 72 LEU A O 1
ATOM 579 N N . THR A 1 73 ? 8.172 26.016 7.328 1 97.44 73 THR A N 1
ATOM 580 C CA . THR A 1 73 ? 9.367 26.828 7.512 1 97.44 73 THR A CA 1
ATOM 581 C C . THR A 1 73 ? 10.625 26.016 7.199 1 97.44 73 THR A C 1
ATOM 583 O O . THR A 1 73 ? 10.562 24.781 7.113 1 97.44 73 THR A O 1
ATOM 586 N N . LYS A 1 74 ? 11.719 26.734 7.051 1 96.75 74 LYS A N 1
ATOM 587 C CA . LYS A 1 74 ? 12.969 26.062 6.711 1 96.75 74 LYS A CA 1
ATOM 588 C C . LYS A 1 74 ? 13.383 25.078 7.809 1 96.75 74 LYS A C 1
ATOM 590 O O . LYS A 1 74 ? 13.672 23.922 7.531 1 96.75 74 LYS A O 1
ATOM 595 N N . PRO A 1 75 ? 13.398 25.531 9.062 1 97.56 75 PRO A N 1
ATOM 596 C CA . PRO A 1 75 ? 13.773 24.578 10.109 1 97.56 75 PRO A CA 1
ATOM 597 C C . PRO A 1 75 ? 12.828 23.375 10.188 1 97.56 75 PRO A C 1
ATOM 599 O O . PRO A 1 75 ? 13.266 22.25 10.398 1 97.56 75 PRO A O 1
ATOM 602 N N . GLY A 1 76 ? 11.562 23.625 10.109 1 97.81 76 GLY A N 1
ATOM 603 C CA . GLY A 1 76 ? 10.586 22.547 10.109 1 97.81 76 GLY A CA 1
ATOM 604 C C . GLY A 1 76 ? 10.789 21.562 8.977 1 97.81 76 GLY A C 1
ATOM 605 O O . GLY A 1 76 ? 10.734 20.344 9.188 1 97.81 76 GLY A O 1
ATOM 606 N N . LEU A 1 77 ? 11.023 22.047 7.809 1 97.81 77 LEU A N 1
ATOM 607 C CA . LEU A 1 77 ? 11.266 21.219 6.633 1 97.81 77 LEU A CA 1
ATOM 608 C C . LEU A 1 77 ? 12.531 20.391 6.805 1 97.81 77 LEU A C 1
ATOM 610 O O . LEU A 1 77 ? 12.562 19.219 6.426 1 97.81 77 LEU A O 1
ATOM 614 N N . ARG A 1 78 ? 13.531 21.031 7.34 1 97.69 78 ARG A N 1
ATOM 615 C CA . ARG A 1 78 ? 14.773 20.312 7.57 1 97.69 78 ARG A CA 1
ATOM 616 C C . ARG A 1 78 ? 14.57 19.156 8.539 1 97.69 78 ARG A C 1
ATOM 618 O O . ARG A 1 78 ? 15.078 18.062 8.32 1 97.69 78 ARG A O 1
ATOM 625 N N . SER A 1 79 ? 13.859 19.438 9.555 1 97.44 79 SER A N 1
ATOM 626 C CA . SER A 1 79 ? 13.562 18.406 10.531 1 97.44 79 SER A CA 1
ATOM 627 C C . SER A 1 79 ? 12.766 17.266 9.898 1 97.44 79 SER A C 1
ATOM 629 O O . SER A 1 79 ? 13.031 16.094 10.156 1 97.44 79 SER A O 1
ATOM 631 N N . MET A 1 80 ? 11.828 17.578 9.109 1 97.88 80 MET A N 1
ATOM 632 C CA . MET A 1 80 ? 11.039 16.578 8.398 1 97.88 80 MET A CA 1
ATOM 633 C C . MET A 1 80 ? 11.906 15.805 7.406 1 97.88 80 MET A C 1
ATOM 635 O O . MET A 1 80 ? 11.68 14.617 7.172 1 97.88 80 MET A O 1
ATOM 639 N N . GLY A 1 81 ? 12.844 16.547 6.781 1 97.75 81 GLY A N 1
ATOM 640 C CA . GLY A 1 81 ? 13.789 15.906 5.887 1 97.75 81 GLY A CA 1
ATOM 641 C C . GLY A 1 81 ? 14.578 14.797 6.559 1 97.75 81 GLY A C 1
ATOM 642 O O . GLY A 1 81 ? 14.805 13.742 5.965 1 97.75 81 GLY A O 1
ATOM 643 N N . GLU A 1 82 ? 14.961 15.062 7.734 1 97.31 82 GLU A N 1
ATOM 644 C CA . GLU A 1 82 ? 15.688 14.055 8.5 1 97.31 82 GLU A CA 1
ATOM 645 C C . GLU A 1 82 ? 14.828 12.82 8.75 1 97.31 82 GLU A C 1
ATOM 647 O O . GLU A 1 82 ? 15.289 11.695 8.586 1 97.31 82 GLU A O 1
ATOM 652 N N . LYS A 1 83 ? 13.625 13.031 9.109 1 97.06 83 LYS A N 1
ATOM 653 C CA . LYS A 1 83 ? 12.695 11.93 9.328 1 97.06 83 LYS A CA 1
ATOM 654 C C . LYS A 1 83 ? 12.445 11.148 8.039 1 97.06 83 LYS A C 1
ATOM 656 O O . LYS A 1 83 ? 12.344 9.922 8.055 1 97.06 83 LYS A O 1
ATOM 661 N N . TYR A 1 84 ? 12.305 11.875 6.965 1 97.44 84 TYR A N 1
ATOM 662 C CA . TYR A 1 84 ? 12.117 11.266 5.652 1 97.44 84 TYR A CA 1
ATOM 663 C C . TYR A 1 84 ? 13.281 10.352 5.297 1 97.44 84 TYR A C 1
ATOM 665 O O . TYR A 1 84 ? 13.086 9.227 4.844 1 97.44 84 TYR A O 1
ATOM 673 N N . GLU A 1 85 ? 14.445 10.867 5.527 1 96.5 85 GLU A N 1
ATOM 674 C CA . GLU A 1 85 ? 15.656 10.109 5.219 1 96.5 85 GLU A CA 1
ATOM 675 C C . GLU A 1 85 ? 15.742 8.844 6.066 1 96.5 85 GLU A C 1
ATOM 677 O O . GLU A 1 85 ? 16.234 7.809 5.602 1 96.5 85 GLU A O 1
ATOM 682 N N . ASP A 1 86 ? 15.273 8.984 7.215 1 96.38 86 ASP A N 1
ATOM 683 C CA . ASP A 1 86 ? 15.297 7.848 8.125 1 96.38 86 ASP A CA 1
ATOM 684 C C . ASP A 1 86 ? 14.125 6.906 7.863 1 96.38 86 ASP A C 1
ATOM 686 O O . ASP A 1 86 ? 13.922 5.934 8.594 1 96.38 86 ASP A O 1
ATOM 690 N N . ASN A 1 87 ? 13.234 7.16 6.914 1 96.38 87 ASN A N 1
ATOM 691 C CA . ASN A 1 87 ? 12.078 6.355 6.543 1 96.38 87 ASN A CA 1
ATOM 692 C C . ASN A 1 87 ? 11.086 6.234 7.695 1 96.38 87 ASN A C 1
ATOM 694 O O . ASN A 1 87 ? 10.5 5.172 7.906 1 96.38 87 ASN A O 1
ATOM 698 N N . CYS A 1 88 ? 10.961 7.301 8.422 1 94.94 88 CYS A N 1
ATOM 699 C CA . CYS A 1 88 ? 10.07 7.305 9.578 1 94.94 88 CYS A CA 1
ATOM 700 C C . CYS A 1 88 ? 8.617 7.172 9.141 1 94.94 88 CYS A C 1
ATOM 702 O O . CYS A 1 88 ? 7.777 6.711 9.914 1 94.94 88 CYS A O 1
ATOM 704 N N . PHE A 1 89 ? 8.281 7.535 7.938 1 95.25 89 PHE A N 1
ATOM 705 C CA . PHE A 1 89 ? 6.891 7.574 7.488 1 95.25 89 PHE A CA 1
ATOM 706 C C . PHE A 1 89 ? 6.543 6.32 6.699 1 95.25 89 PHE A C 1
ATOM 708 O O . PHE A 1 89 ? 5.387 6.133 6.305 1 95.25 89 PHE A O 1
ATOM 715 N N . GLY A 1 90 ? 7.598 5.543 6.406 1 94.56 90 GLY A N 1
ATOM 716 C CA . GLY A 1 90 ? 7.371 4.309 5.668 1 94.56 90 GLY A CA 1
ATOM 717 C C . GLY A 1 90 ? 7.75 4.414 4.203 1 94.56 90 GLY A C 1
ATOM 718 O O . GLY A 1 90 ? 8.203 5.465 3.746 1 94.56 90 GLY A O 1
ATOM 719 N N . SER A 1 91 ? 7.551 3.305 3.543 1 95.88 91 SER A N 1
ATOM 720 C CA . SER A 1 91 ? 7.898 3.213 2.129 1 95.88 91 SER A CA 1
ATOM 721 C C . SER A 1 91 ? 6.676 2.883 1.278 1 95.88 91 SER A C 1
ATOM 723 O O . SER A 1 91 ? 5.746 2.219 1.747 1 95.88 91 SER A O 1
ATOM 725 N N . CYS A 1 92 ? 6.672 3.369 0.086 1 95.12 92 CYS A N 1
ATOM 726 C CA . CYS A 1 92 ? 5.562 3.129 -0.831 1 95.12 92 CYS A CA 1
ATOM 727 C C . CYS A 1 92 ? 5.359 1.637 -1.063 1 95.12 92 CYS A C 1
ATOM 729 O O . CYS A 1 92 ? 6.309 0.921 -1.396 1 95.12 92 CYS A O 1
ATOM 731 N N . PRO A 1 93 ? 4.141 1.2 -0.944 1 94.12 93 PRO A N 1
ATOM 732 C CA . PRO A 1 93 ? 3.865 -0.228 -1.116 1 94.12 93 PRO A CA 1
ATOM 733 C C . PRO A 1 93 ? 3.822 -0.648 -2.584 1 94.12 93 PRO A C 1
ATOM 735 O O . PRO A 1 93 ? 3.818 -1.844 -2.887 1 94.12 93 PRO A O 1
ATOM 738 N N . ARG A 1 94 ? 3.686 0.281 -3.453 1 93 94 ARG A N 1
ATOM 739 C CA . ARG A 1 94 ? 3.672 -0.032 -4.879 1 93 94 ARG A CA 1
ATOM 740 C C . ARG A 1 94 ? 4.992 -0.661 -5.312 1 93 94 ARG A C 1
ATOM 742 O O . ARG A 1 94 ? 6.062 -0.096 -5.078 1 93 94 ARG A O 1
ATOM 749 N N . TYR A 1 95 ? 4.934 -1.737 -6.016 1 93 95 TYR A N 1
ATOM 750 C CA . TYR A 1 95 ? 6.121 -2.504 -6.375 1 93 95 TYR A CA 1
ATOM 751 C C . TYR A 1 95 ? 7.078 -1.666 -7.211 1 93 95 TYR A C 1
ATOM 753 O O . TYR A 1 95 ? 8.289 -1.656 -6.961 1 93 95 TYR A O 1
ATOM 761 N N . TYR A 1 96 ? 6.625 -0.915 -8.094 1 90.69 96 TYR A N 1
ATOM 762 C CA . TYR A 1 96 ? 7.469 -0.23 -9.07 1 90.69 96 TYR A CA 1
ATOM 763 C C . TYR A 1 96 ? 8.023 1.067 -8.492 1 90.69 96 TYR A C 1
ATOM 765 O O . TYR A 1 96 ? 8.828 1.744 -9.133 1 90.69 96 TYR A O 1
ATOM 773 N N . CYS A 1 97 ? 7.613 1.394 -7.281 1 92.94 97 CYS A N 1
ATOM 774 C CA . CYS A 1 97 ? 8.195 2.557 -6.625 1 92.94 97 CYS A CA 1
ATOM 775 C C . CYS A 1 97 ? 9.445 2.176 -5.852 1 92.94 97 CYS A C 1
ATOM 777 O O . CYS A 1 97 ? 10.133 3.041 -5.297 1 92.94 97 CYS A O 1
ATOM 779 N N . GLN A 1 98 ? 9.648 0.885 -5.793 1 91.81 98 GLN A N 1
ATOM 780 C CA . GLN A 1 98 ? 10.891 0.34 -5.25 1 91.81 98 GLN A CA 1
ATOM 781 C C . GLN A 1 98 ? 11.188 0.912 -3.865 1 91.81 98 GLN A C 1
ATOM 783 O O . GLN A 1 98 ? 12.297 1.377 -3.604 1 91.81 98 GLN A O 1
ATOM 788 N N . GLY A 1 99 ? 10.234 1.037 -3.137 1 93.38 99 GLY A N 1
ATOM 789 C CA . GLY A 1 99 ? 10.406 1.396 -1.737 1 93.38 99 GLY A CA 1
ATOM 790 C C . GLY A 1 99 ? 10.672 2.875 -1.531 1 93.38 99 GLY A C 1
ATOM 791 O O . GLY A 1 99 ? 11.406 3.256 -0.617 1 93.38 99 GLY A O 1
ATOM 792 N N . MET A 1 100 ? 10.156 3.703 -2.365 1 95.12 100 MET A N 1
ATOM 793 C CA . MET A 1 100 ? 10.273 5.145 -2.174 1 95.12 100 MET A CA 1
ATOM 794 C C . MET A 1 100 ? 9.703 5.562 -0.821 1 95.12 100 MET A C 1
ATOM 796 O O . MET A 1 100 ? 8.648 5.074 -0.409 1 95.12 100 MET A O 1
ATOM 800 N N . HIS A 1 101 ? 10.438 6.488 -0.156 1 97.19 101 HIS A N 1
ATOM 801 C CA . HIS A 1 101 ? 9.945 6.969 1.132 1 97.19 101 HIS A CA 1
ATOM 802 C C . HIS A 1 101 ? 8.695 7.824 0.96 1 97.19 101 HIS A C 1
ATOM 804 O O . HIS A 1 101 ? 8.578 8.562 -0.019 1 97.19 101 HIS A O 1
ATOM 810 N N . LEU A 1 102 ? 7.828 7.715 1.912 1 97.5 102 LEU A N 1
ATOM 811 C CA . LEU A 1 102 ? 6.551 8.422 1.838 1 97.5 102 LEU A CA 1
ATOM 812 C C . LEU A 1 102 ? 6.582 9.688 2.686 1 97.5 102 LEU A C 1
ATOM 814 O O . LEU A 1 102 ? 7.453 9.844 3.547 1 97.5 102 LEU A O 1
ATOM 818 N N . LEU A 1 103 ? 5.676 10.57 2.418 1 97.69 103 LEU A N 1
ATOM 819 C CA . LEU A 1 103 ? 5.469 11.805 3.172 1 97.69 103 LEU A CA 1
ATOM 820 C C . LEU A 1 103 ? 4.043 11.875 3.709 1 97.69 103 LEU A C 1
ATOM 822 O O . LEU A 1 103 ? 3.09 11.531 3.004 1 97.69 103 LEU A O 1
ATOM 826 N N . PRO A 1 104 ? 3.932 12.312 4.949 1 97.12 104 PRO A N 1
ATOM 827 C CA . PRO A 1 104 ? 2.568 12.57 5.414 1 97.12 104 PRO A CA 1
ATOM 828 C C . PRO A 1 104 ? 1.929 13.781 4.734 1 97.12 104 PRO A C 1
ATOM 830 O O . PRO A 1 104 ? 2.621 14.75 4.414 1 97.12 104 PRO A O 1
ATOM 833 N N . ILE A 1 105 ? 0.597 13.68 4.488 1 97 105 ILE A N 1
ATOM 834 C CA . ILE A 1 105 ? -0.092 14.773 3.816 1 97 105 ILE A CA 1
ATOM 835 C C . ILE A 1 105 ? -1.565 14.781 4.215 1 97 105 ILE A C 1
ATOM 837 O O . ILE A 1 105 ? -2.125 13.742 4.57 1 97 105 ILE A O 1
ATOM 841 N N . GLY A 1 106 ? -2.076 15.969 4.281 1 96 106 GLY A N 1
ATOM 842 C CA . GLY A 1 106 ? -3.518 16.141 4.359 1 96 106 GLY A CA 1
ATOM 843 C C . GLY A 1 106 ? -4.133 16.625 3.064 1 96 106 GLY A C 1
ATOM 844 O O . GLY A 1 106 ? -3.531 17.438 2.352 1 96 106 GLY A O 1
ATOM 845 N N . ARG A 1 107 ? -5.332 16.125 2.785 1 93.25 107 ARG A N 1
ATOM 846 C CA . ARG A 1 107 ? -6.008 16.594 1.585 1 93.25 107 ARG A CA 1
ATOM 847 C C . ARG A 1 107 ? -6.812 17.859 1.874 1 93.25 107 ARG A C 1
ATOM 849 O O . ARG A 1 107 ? -7.289 18.516 0.951 1 93.25 107 ARG A O 1
ATOM 856 N N . TYR A 1 108 ? -6.969 18.156 3.16 1 92.81 108 TYR A N 1
ATOM 857 C CA . TYR A 1 108 ? -7.676 19.344 3.627 1 92.81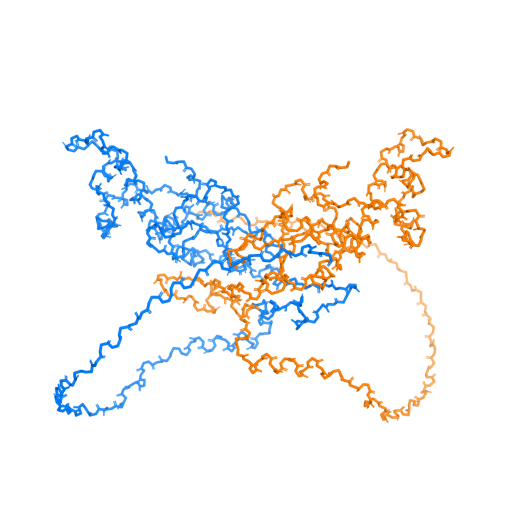 108 TYR A CA 1
ATOM 858 C C . TYR A 1 108 ? -6.883 20.062 4.711 1 92.81 108 TYR A C 1
ATOM 860 O O . TYR A 1 108 ? -6.219 19.422 5.531 1 92.81 108 TYR A O 1
ATOM 868 N N . ASP A 1 109 ? -6.992 21.344 4.723 1 94.25 109 ASP A N 1
ATOM 869 C CA . ASP A 1 109 ? -6.312 22.125 5.746 1 94.25 109 ASP A CA 1
ATOM 870 C C . ASP A 1 109 ? -7.203 22.312 6.973 1 94.25 109 ASP A C 1
ATOM 872 O O . ASP A 1 109 ? -6.723 22.719 8.039 1 94.25 109 ASP A O 1
ATOM 876 N N . GLN A 1 110 ? -8.453 22.047 6.828 1 94.94 110 GLN A N 1
ATOM 877 C CA . GLN A 1 110 ? -9.391 22.141 7.945 1 94.94 110 GLN A CA 1
ATOM 878 C C . GLN A 1 110 ? -9.352 20.859 8.789 1 94.94 110 GLN A C 1
ATOM 880 O O . GLN A 1 110 ? -9.383 19.75 8.258 1 94.94 110 GLN A O 1
ATOM 885 N N . PRO A 1 111 ? -9.344 21.062 10.086 1 96.12 111 PRO A N 1
ATOM 886 C CA . PRO A 1 111 ? -9.273 19.875 10.953 1 96.12 111 PRO A CA 1
ATOM 887 C C . PRO A 1 111 ? -10.594 19.109 11.023 1 96.12 111 PRO A C 1
ATOM 889 O O . PRO A 1 111 ? -11.664 19.703 10.852 1 96.12 111 PRO A O 1
ATOM 892 N N . GLY A 1 112 ? -10.492 17.828 11.258 1 95.12 112 GLY A N 1
ATOM 893 C CA . GLY A 1 112 ? -11.656 17 11.508 1 95.12 112 GLY A CA 1
ATOM 894 C C . GLY A 1 112 ? -12.281 16.438 10.242 1 95.12 112 GLY A C 1
ATOM 895 O O . GLY A 1 112 ? -13.352 15.836 10.281 1 95.12 112 GLY A O 1
ATOM 896 N N . ILE A 1 113 ? -11.695 16.656 9.117 1 95.38 113 ILE A N 1
ATOM 897 C CA . ILE A 1 113 ? -12.281 16.234 7.848 1 95.38 113 ILE A CA 1
ATOM 898 C C . ILE A 1 113 ? -11.781 14.828 7.496 1 95.38 113 ILE A C 1
ATOM 900 O O . ILE A 1 113 ? -12.578 13.938 7.203 1 95.38 113 ILE A O 1
ATOM 904 N N . GLU A 1 114 ? -10.477 14.68 7.531 1 94.94 114 GLU A N 1
ATOM 905 C CA . GLU A 1 114 ? -9.867 13.414 7.137 1 94.94 114 GLU A CA 1
ATOM 906 C C . GLU A 1 114 ? -8.562 13.172 7.891 1 94.94 114 GLU A C 1
ATOM 908 O O . GLU A 1 114 ? -7.887 14.117 8.297 1 94.94 114 GLU A O 1
ATOM 913 N N . THR A 1 115 ? -8.258 11.938 8.047 1 95.44 115 THR A N 1
ATOM 914 C CA . THR A 1 115 ? -7 11.594 8.695 1 95.44 115 THR A CA 1
ATOM 915 C C . THR A 1 115 ? -5.836 11.672 7.715 1 95.44 115 THR A C 1
ATOM 917 O O . THR A 1 115 ? -6.047 11.859 6.512 1 95.44 115 THR A O 1
ATOM 920 N N . VAL A 1 116 ? -4.715 11.547 8.25 1 96.5 116 VAL A N 1
ATOM 921 C CA . VAL A 1 116 ? -3.482 11.742 7.496 1 96.5 116 VAL A CA 1
ATOM 922 C C . VAL A 1 116 ? -3.357 10.664 6.422 1 96.5 116 VAL A C 1
ATOM 924 O O . VAL A 1 116 ? -3.766 9.523 6.629 1 96.5 116 VAL A O 1
ATOM 927 N N . ARG A 1 117 ? -2.848 11.008 5.262 1 96.25 117 ARG A N 1
ATOM 928 C CA . ARG A 1 117 ? -2.441 10.102 4.188 1 96.25 117 ARG A CA 1
ATOM 929 C C . ARG A 1 117 ? -0.934 10.156 3.975 1 96.25 117 ARG A C 1
ATOM 931 O O . ARG A 1 117 ? -0.246 11 4.547 1 96.25 117 ARG A O 1
ATOM 938 N N . LEU A 1 118 ? -0.467 9.219 3.254 1 97 118 LEU A N 1
ATOM 939 C CA . LEU A 1 118 ? 0.952 9.164 2.922 1 97 118 LEU A CA 1
ATOM 940 C C . LEU A 1 118 ? 1.166 9.344 1.423 1 97 118 LEU A C 1
ATOM 942 O O . LEU A 1 118 ? 0.592 8.609 0.615 1 97 118 LEU A O 1
ATOM 946 N N . TYR A 1 119 ? 1.954 10.312 1.088 1 96.69 119 TYR A N 1
ATOM 947 C CA . TYR A 1 119 ? 2.213 10.703 -0.293 1 96.69 119 TYR A CA 1
ATOM 948 C C . TYR A 1 119 ? 3.508 10.078 -0.802 1 96.69 119 TYR A C 1
ATOM 950 O O . TYR A 1 119 ? 4.535 10.133 -0.122 1 96.69 119 TYR A O 1
ATOM 958 N N . CYS A 1 120 ? 3.441 9.445 -1.976 1 95.44 120 CYS A N 1
ATOM 959 C CA . CYS A 1 120 ? 4.645 8.961 -2.645 1 95.44 120 CYS A CA 1
ATOM 960 C C . CYS A 1 120 ? 5.086 9.922 -3.74 1 95.44 120 CYS A C 1
ATOM 962 O O . CYS A 1 120 ? 4.371 10.125 -4.723 1 95.44 120 CYS A O 1
ATOM 964 N N . PRO A 1 121 ? 6.262 10.422 -3.629 1 93.44 121 PRO A N 1
ATOM 965 C CA . PRO A 1 121 ? 6.746 11.352 -4.648 1 93.44 121 PRO A CA 1
ATOM 966 C C . PRO A 1 121 ? 7.008 10.672 -5.992 1 93.44 121 PRO A C 1
ATOM 968 O O . PRO A 1 121 ? 7.043 11.336 -7.027 1 93.44 121 PRO A O 1
ATOM 971 N N . ASN A 1 122 ? 7.191 9.383 -5.957 1 92.5 122 ASN A N 1
ATOM 972 C CA . ASN A 1 122 ? 7.531 8.688 -7.191 1 92.5 122 ASN A CA 1
ATOM 973 C C . ASN A 1 122 ? 6.297 8.438 -8.055 1 92.5 122 ASN A C 1
ATOM 975 O O . ASN A 1 122 ? 6.285 8.781 -9.242 1 92.5 122 ASN A O 1
ATOM 979 N N . CYS A 1 123 ? 5.324 7.895 -7.434 1 88.56 123 CYS A N 1
ATOM 980 C CA . CYS A 1 123 ? 4.133 7.605 -8.219 1 88.56 123 CYS A CA 1
ATOM 981 C C . CYS A 1 123 ? 3.109 8.727 -8.094 1 88.56 123 CYS A C 1
ATOM 983 O O . CYS A 1 123 ? 2.061 8.695 -8.734 1 88.56 123 CYS A O 1
ATOM 985 N N . ASN A 1 124 ? 3.379 9.742 -7.316 1 90.44 124 ASN A N 1
ATOM 986 C CA . ASN A 1 124 ? 2.516 10.906 -7.121 1 90.44 124 ASN A CA 1
ATOM 987 C C . ASN A 1 124 ? 1.1 10.492 -6.73 1 90.44 124 ASN A C 1
ATOM 989 O O . ASN A 1 124 ? 0.125 10.953 -7.324 1 90.44 124 ASN A O 1
ATOM 993 N N . ASP A 1 125 ? 1.028 9.625 -5.809 1 92.88 125 ASP A N 1
ATOM 994 C CA . ASP A 1 125 ? -0.244 9.133 -5.289 1 92.88 125 ASP A CA 1
ATOM 995 C C . ASP A 1 125 ? -0.226 9.062 -3.766 1 92.88 125 ASP A C 1
ATOM 997 O O . ASP A 1 125 ? 0.8 9.336 -3.139 1 92.88 125 ASP A O 1
ATOM 1001 N N . ILE A 1 126 ? -1.417 8.812 -3.188 1 95.5 126 ILE A N 1
ATOM 1002 C CA . ILE A 1 126 ? -1.498 8.812 -1.73 1 95.5 126 ILE A CA 1
ATOM 1003 C C . ILE A 1 126 ? -2 7.453 -1.243 1 95.5 126 ILE A C 1
ATOM 1005 O O . ILE A 1 126 ? -2.812 6.809 -1.909 1 95.5 126 ILE A O 1
ATOM 1009 N N . TYR A 1 127 ? -1.549 7.133 -0.1 1 95.56 127 TYR A N 1
ATOM 1010 C CA . TYR A 1 127 ? -1.814 5.824 0.487 1 95.56 127 TYR A CA 1
ATOM 1011 C C . TYR A 1 127 ? -2.289 5.957 1.929 1 95.56 127 TYR A C 1
ATOM 1013 O O . TYR A 1 127 ? -2.049 6.98 2.576 1 95.56 127 TYR A O 1
ATOM 1021 N N . LEU A 1 128 ? -2.971 4.914 2.352 1 93.75 128 LEU A N 1
ATOM 1022 C CA . LEU A 1 128 ? -3.359 4.84 3.756 1 93.75 128 LEU A CA 1
ATOM 1023 C C . LEU A 1 128 ? -2.217 4.293 4.605 1 93.75 128 LEU A C 1
ATOM 1025 O O . LEU A 1 128 ? -1.505 3.379 4.188 1 93.75 128 LEU A O 1
ATOM 1029 N N . PRO A 1 129 ? -2.072 4.926 5.766 1 90.19 129 PRO A N 1
ATOM 1030 C CA . PRO A 1 129 ? -1.072 4.348 6.668 1 90.19 129 PRO A CA 1
ATOM 1031 C C . PRO A 1 129 ? -1.367 2.889 7.016 1 90.19 129 PRO A C 1
ATOM 1033 O O . PRO A 1 129 ? -2.531 2.512 7.172 1 90.19 129 PRO A O 1
ATOM 1036 N N . SER A 1 130 ? -0.333 2.09 7.133 1 82.06 130 SER A N 1
ATOM 1037 C CA . SER A 1 130 ? -0.48 0.661 7.395 1 82.06 130 SER A CA 1
ATOM 1038 C C . SER A 1 130 ? -0.883 0.401 8.844 1 82.06 130 SER A C 1
ATOM 1040 O O . SER A 1 130 ? -1.648 -0.525 9.117 1 82.06 130 SER A O 1
ATOM 1042 N N . SER A 1 131 ? -0.346 1.203 9.641 1 80.44 131 SER A N 1
ATOM 1043 C CA . SER A 1 131 ? -0.633 1.022 11.062 1 80.44 131 SER A CA 1
ATOM 1044 C C . SER A 1 131 ? -1.841 1.85 11.492 1 80.44 131 SER A C 1
ATOM 1046 O O . SER A 1 131 ? -1.958 3.021 11.125 1 80.44 131 SER A O 1
ATOM 1048 N N . SER A 1 132 ? -2.662 1.246 12.211 1 78.88 132 SER A N 1
ATOM 1049 C CA . SER A 1 132 ? -3.859 1.901 12.734 1 78.88 132 SER A CA 1
ATOM 1050 C C . SER A 1 132 ? -3.5 3.057 13.656 1 78.88 132 SER A C 1
ATOM 1052 O O . SER A 1 132 ? -4.297 3.977 13.852 1 78.88 132 SER A O 1
ATOM 1054 N N . ARG A 1 133 ? -2.332 2.936 14.203 1 79.19 133 ARG A N 1
ATOM 1055 C CA . ARG A 1 133 ? -1.875 3.969 15.125 1 79.19 133 ARG A CA 1
ATOM 1056 C C . ARG A 1 133 ? -1.846 5.336 14.445 1 79.19 133 ARG A C 1
ATOM 1058 O O . ARG A 1 133 ? -2.057 6.359 15.102 1 79.19 133 ARG A O 1
ATOM 1065 N N . TYR A 1 134 ? -1.618 5.301 13.211 1 82.62 134 TYR A N 1
ATOM 1066 C CA . TYR A 1 134 ? -1.434 6.566 12.508 1 82.62 134 TYR A CA 1
ATOM 1067 C C . TYR A 1 134 ? -2.729 7.016 11.836 1 82.62 134 TYR A C 1
ATOM 1069 O O . TYR A 1 134 ? -2.834 8.156 11.375 1 82.62 134 TYR A O 1
ATOM 1077 N N . LEU A 1 135 ? -3.645 6.086 11.828 1 81.19 135 LEU A N 1
ATOM 1078 C CA . LEU A 1 135 ? -4.906 6.387 11.164 1 81.19 135 LEU A CA 1
ATOM 1079 C C . LEU A 1 135 ? -5.727 7.387 11.977 1 81.19 135 LEU A C 1
ATOM 1081 O O . LEU A 1 135 ? -6.684 7.973 11.461 1 81.19 135 LEU A O 1
ATOM 1085 N N . ASN A 1 136 ? -5.273 7.73 13.148 1 86.5 136 ASN A N 1
ATOM 1086 C CA . ASN A 1 136 ? -6.039 8.648 13.992 1 86.5 136 ASN A CA 1
ATOM 1087 C C . ASN A 1 136 ? -5.473 10.062 13.93 1 86.5 136 ASN A C 1
ATOM 1089 O O . ASN A 1 136 ? -6.027 10.984 14.539 1 86.5 136 ASN A O 1
ATOM 1093 N N . ILE A 1 137 ? -4.477 10.227 13.258 1 93.75 137 ILE A N 1
ATOM 1094 C CA . ILE A 1 137 ? -3.861 11.539 13.141 1 93.75 137 ILE A CA 1
ATOM 1095 C C . ILE A 1 137 ? -4.609 12.367 12.102 1 93.75 137 ILE A C 1
ATOM 1097 O O . ILE A 1 137 ? -4.875 11.891 10.992 1 93.75 137 ILE A O 1
ATOM 1101 N N . ASP A 1 138 ? -4.961 13.609 12.477 1 96.06 138 ASP A N 1
ATOM 1102 C CA . ASP A 1 138 ? -5.664 14.492 11.555 1 96.06 138 ASP A CA 1
ATOM 1103 C C . ASP A 1 138 ? -4.746 14.945 10.422 1 96.06 138 ASP A C 1
ATOM 1105 O O . ASP A 1 138 ? -3.623 15.398 10.664 1 96.06 138 ASP A O 1
ATOM 1109 N N . GLY A 1 139 ? -5.23 14.805 9.211 1 96.88 139 GLY A N 1
ATOM 1110 C CA . GLY A 1 139 ? -4.445 15.211 8.055 1 96.88 139 GLY A CA 1
ATOM 1111 C C . GLY A 1 139 ? -4.121 16.688 8.047 1 96.88 139 GLY A C 1
ATOM 1112 O O . GLY A 1 139 ? -3.098 17.109 7.496 1 96.88 139 GLY A O 1
ATOM 1113 N N . ALA A 1 140 ? -4.965 17.516 8.688 1 97.19 140 ALA A N 1
ATOM 1114 C CA . ALA A 1 140 ? -4.777 18.969 8.719 1 97.19 140 ALA A CA 1
ATOM 1115 C C . ALA A 1 140 ? -3.492 19.344 9.453 1 97.19 140 ALA A C 1
ATOM 1117 O O . ALA A 1 140 ? -2.9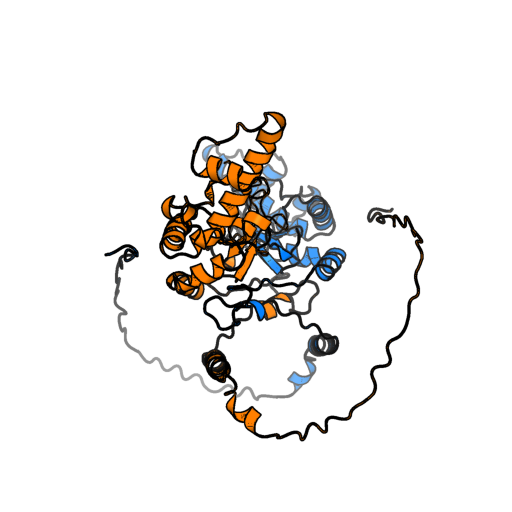98 20.469 9.32 1 97.19 140 ALA A O 1
ATOM 1118 N N . PHE A 1 141 ? -2.969 18.438 10.227 1 97.44 141 PHE A N 1
ATOM 1119 C CA . PHE A 1 141 ? -1.761 18.703 11 1 97.44 141 PHE A CA 1
ATOM 1120 C C . PHE A 1 141 ? -0.532 18.719 10.094 1 97.44 141 PHE A C 1
ATOM 1122 O O . PHE A 1 141 ? 0.548 19.125 10.516 1 97.44 141 PHE A O 1
ATOM 1129 N N . PHE A 1 142 ? -0.676 18.266 8.867 1 97.19 142 PHE A N 1
ATOM 1130 C CA . PHE A 1 142 ? 0.385 18.312 7.867 1 97.19 142 PHE A CA 1
ATOM 1131 C C . PHE A 1 142 ? -0.005 19.219 6.703 1 97.19 142 PHE A C 1
ATOM 1133 O O . PHE A 1 142 ? 0.856 19.844 6.082 1 97.19 142 PHE A O 1
ATOM 1140 N N . GLY A 1 143 ? -1.306 19.25 6.488 1 96.06 143 GLY A N 1
ATOM 1141 C CA . GLY A 1 143 ? -1.826 20.188 5.508 1 96.06 143 GLY A CA 1
ATOM 1142 C C . GLY A 1 143 ? -1.633 19.734 4.074 1 96.06 143 GLY A C 1
ATOM 1143 O O . GLY A 1 143 ? -1.04 18.672 3.834 1 96.06 143 GLY A O 1
ATOM 1144 N N . THR A 1 144 ? -2.127 20.484 3.129 1 95.25 144 THR A N 1
ATOM 1145 C CA . THR A 1 144 ? -2.117 20.172 1.706 1 95.25 144 THR A CA 1
ATOM 1146 C C . THR A 1 144 ? -0.822 20.641 1.053 1 95.25 144 THR A C 1
ATOM 1148 O O . THR A 1 144 ? -0.449 20.172 -0.019 1 95.25 144 THR A O 1
ATOM 1151 N N . SER A 1 145 ? -0.089 21.547 1.688 1 94.19 145 SER A N 1
ATOM 1152 C CA . SER A 1 145 ? 1.012 22.234 1.025 1 94.19 145 SER A CA 1
ATOM 1153 C C . SER A 1 145 ? 2.355 21.609 1.389 1 94.19 145 SER A C 1
ATOM 1155 O O . SER A 1 145 ? 3.342 21.797 0.672 1 94.19 145 SER A O 1
ATOM 1157 N N . PHE A 1 146 ? 2.402 20.906 2.488 1 96.75 146 PHE A N 1
ATOM 1158 C CA . PHE A 1 146 ? 3.666 20.438 3.039 1 96.75 146 PHE A CA 1
ATOM 1159 C C . PHE A 1 146 ? 4.426 19.609 2.012 1 96.75 146 PHE A C 1
ATOM 1161 O O . PHE A 1 146 ? 5.598 19.859 1.737 1 96.75 146 PHE A O 1
ATOM 1168 N N . ALA A 1 147 ? 3.709 18.609 1.456 1 96.06 147 ALA A N 1
ATOM 1169 C CA . ALA A 1 147 ? 4.375 17.688 0.536 1 96.06 147 ALA A CA 1
ATOM 1170 C C . ALA A 1 147 ? 4.98 18.438 -0.645 1 96.06 147 ALA A C 1
ATOM 1172 O O . ALA A 1 147 ? 6.125 18.188 -1.026 1 96.06 147 ALA A O 1
ATOM 1173 N N . GLY A 1 148 ? 4.23 19.328 -1.192 1 92.62 148 GLY A N 1
ATOM 1174 C CA . GLY A 1 148 ? 4.738 20.125 -2.297 1 92.62 148 GLY A CA 1
ATOM 1175 C C . GLY A 1 148 ? 5.941 20.969 -1.918 1 92.62 148 GLY A C 1
ATOM 1176 O O . GLY A 1 148 ? 6.934 21.016 -2.652 1 92.62 148 GLY A O 1
ATOM 1177 N N . MET A 1 149 ? 5.863 21.609 -0.818 1 95.25 149 MET A N 1
ATOM 1178 C CA . MET A 1 149 ? 6.961 22.453 -0.335 1 95.25 149 MET A CA 1
ATOM 1179 C C . MET A 1 149 ? 8.203 21.609 -0.06 1 95.25 149 MET A C 1
ATOM 1181 O O . MET A 1 149 ? 9.32 22.031 -0.346 1 95.25 149 MET A O 1
ATOM 1185 N N . PHE A 1 150 ? 7.91 20.484 0.502 1 96.44 150 PHE A N 1
ATOM 1186 C CA . PHE A 1 150 ? 8.992 19.562 0.811 1 96.44 150 PHE A CA 1
ATOM 1187 C C . PHE A 1 150 ? 9.75 19.172 -0.452 1 96.44 150 PHE A C 1
ATOM 1189 O O . PHE A 1 150 ? 10.984 19.203 -0.473 1 96.44 150 PHE A O 1
ATOM 1196 N N . MET A 1 151 ? 9.047 18.875 -1.5 1 93.5 151 MET A N 1
ATOM 1197 C CA . MET A 1 151 ? 9.656 18.484 -2.77 1 93.5 151 MET A CA 1
ATOM 1198 C C . MET A 1 151 ? 10.453 19.625 -3.365 1 93.5 151 MET A C 1
ATOM 1200 O O . MET A 1 151 ? 11.5 19.406 -3.982 1 93.5 151 MET A O 1
ATOM 1204 N N . LYS A 1 152 ? 10 20.75 -3.166 1 91.12 152 LYS A N 1
ATOM 1205 C CA . LYS A 1 152 ? 10.711 21.922 -3.656 1 91.12 152 LYS A CA 1
ATOM 1206 C C . LYS A 1 152 ? 12.016 22.141 -2.887 1 91.12 152 LYS A C 1
ATOM 1208 O O . LYS A 1 152 ? 13.031 22.516 -3.473 1 91.12 152 LYS A O 1
ATOM 1213 N N . MET A 1 153 ? 11.953 21.984 -1.616 1 94.12 153 MET A N 1
ATOM 1214 C CA . MET A 1 153 ? 13.102 22.203 -0.749 1 94.12 153 MET A CA 1
ATOM 1215 C C . MET A 1 153 ? 14.18 21.141 -0.979 1 94.12 153 MET A C 1
ATOM 1217 O O . MET A 1 153 ? 15.367 21.422 -0.806 1 94.12 153 MET A O 1
ATOM 1221 N N . PHE A 1 154 ? 13.773 20 -1.349 1 95.75 154 PHE A N 1
ATOM 1222 C CA . PHE A 1 154 ? 14.703 18.906 -1.521 1 95.75 154 PHE A CA 1
ATOM 1223 C C . PHE A 1 154 ? 14.633 18.344 -2.939 1 95.75 154 PHE A C 1
ATOM 1225 O O . PHE A 1 154 ? 14.141 17.234 -3.154 1 95.75 154 PHE A O 1
ATOM 1232 N N . PRO A 1 155 ? 15.242 18.938 -3.898 1 92.12 155 PRO A N 1
ATOM 1233 C CA . PRO A 1 155 ? 15.164 18.531 -5.305 1 92.12 155 PRO A CA 1
ATOM 1234 C C . PRO A 1 155 ? 15.805 17.172 -5.574 1 92.12 155 PRO A C 1
ATOM 1236 O O . PRO A 1 155 ? 15.523 16.547 -6.598 1 92.12 155 PRO A O 1
ATOM 1239 N N . GLU A 1 156 ? 16.688 16.781 -4.684 1 94.38 156 GLU A N 1
ATOM 1240 C CA . GLU A 1 156 ? 17.328 15.469 -4.832 1 94.38 156 GLU A CA 1
ATOM 1241 C C . GLU A 1 156 ? 16.297 14.352 -4.879 1 94.38 156 GLU A C 1
ATOM 1243 O O . GLU A 1 156 ? 16.531 13.305 -5.492 1 94.38 156 GLU A O 1
ATOM 1248 N N . ILE A 1 157 ? 15.219 14.539 -4.262 1 93.81 157 ILE A N 1
ATOM 1249 C CA . ILE A 1 157 ? 14.164 13.531 -4.238 1 93.81 157 ILE A CA 1
ATOM 1250 C C . ILE A 1 157 ? 13.586 13.359 -5.645 1 93.81 157 ILE A C 1
ATOM 1252 O O . ILE A 1 157 ? 13.328 12.234 -6.078 1 93.81 157 ILE A O 1
ATOM 1256 N N . GLN A 1 158 ? 13.398 14.422 -6.277 1 88.94 158 GLN A N 1
ATOM 1257 C CA . GLN A 1 158 ? 12.922 14.352 -7.656 1 88.94 158 GLN A CA 1
ATOM 1258 C C . GLN A 1 158 ? 13.914 13.586 -8.531 1 88.94 158 GLN A C 1
ATOM 1260 O O . GLN A 1 158 ? 13.508 12.812 -9.406 1 88.94 158 GLN A O 1
ATOM 1265 N N . ARG A 1 159 ? 15.133 13.82 -8.273 1 90.38 159 ARG A N 1
ATOM 1266 C CA . ARG A 1 159 ? 16.156 13.109 -9.023 1 90.38 159 ARG A CA 1
ATOM 1267 C C . ARG A 1 159 ? 16.078 11.609 -8.773 1 90.38 159 ARG A C 1
ATOM 1269 O O . ARG A 1 159 ? 16.203 10.812 -9.711 1 90.38 159 ARG A O 1
ATOM 1276 N N . GLN A 1 160 ? 15.828 11.297 -7.566 1 91.44 160 GLN A N 1
ATOM 1277 C CA . GLN A 1 160 ? 15.672 9.898 -7.203 1 91.44 160 GLN A CA 1
ATOM 1278 C C . GLN A 1 160 ? 14.484 9.273 -7.922 1 91.44 160 GLN A C 1
ATOM 1280 O O . GLN A 1 160 ? 14.547 8.125 -8.367 1 91.44 160 GLN A O 1
ATOM 1285 N N . CYS A 1 161 ? 13.445 9.969 -7.965 1 87.75 161 CYS A N 1
ATOM 1286 C CA . CYS A 1 161 ? 12.258 9.492 -8.664 1 87.75 161 CYS A CA 1
ATOM 1287 C C . CYS A 1 161 ? 12.562 9.258 -10.141 1 87.75 161 CYS A C 1
ATOM 1289 O O . CYS A 1 161 ? 12.133 8.25 -10.711 1 87.75 161 CYS A O 1
ATOM 1291 N N . ASP A 1 162 ? 13.297 10.133 -10.703 1 84.38 162 ASP A N 1
ATOM 1292 C CA . ASP A 1 162 ? 13.625 10.07 -12.125 1 84.38 162 ASP A CA 1
ATOM 1293 C C . ASP A 1 162 ? 14.508 8.867 -12.438 1 84.38 162 ASP A C 1
ATOM 1295 O O . ASP A 1 162 ? 14.469 8.328 -13.547 1 84.38 162 ASP A O 1
ATOM 1299 N N . GLU A 1 163 ? 15.211 8.5 -11.5 1 86.12 163 GLU A N 1
ATOM 1300 C CA . GLU A 1 163 ? 16.109 7.359 -11.672 1 86.12 163 GLU A CA 1
ATOM 1301 C C . GLU A 1 163 ? 15.359 6.035 -11.547 1 86.12 163 GLU A C 1
ATOM 1303 O O . GLU A 1 163 ? 15.844 4.992 -11.977 1 86.12 163 GLU A O 1
ATOM 1308 N N . ARG A 1 164 ? 14.281 6.109 -10.945 1 81.88 164 ARG A N 1
ATOM 1309 C CA . ARG A 1 164 ? 13.5 4.891 -10.742 1 81.88 164 ARG A CA 1
ATOM 1310 C C . ARG A 1 164 ? 12.648 4.574 -11.977 1 81.88 164 ARG A C 1
ATOM 1312 O O . ARG A 1 164 ? 12.344 5.465 -12.766 1 81.88 164 ARG A O 1
ATOM 1319 N N . THR A 1 165 ? 12.469 3.189 -12.109 1 65.69 165 THR A N 1
ATOM 1320 C CA . THR A 1 165 ? 11.773 2.691 -13.289 1 65.69 165 THR A CA 1
ATOM 1321 C C . THR A 1 165 ? 10.352 3.238 -13.352 1 65.69 165 THR A C 1
ATOM 1323 O O . THR A 1 165 ? 9.672 3.322 -12.328 1 65.69 165 THR A O 1
ATOM 1326 N N . LYS A 1 166 ? 10.055 3.846 -14.438 1 65.88 166 LYS A N 1
ATOM 1327 C CA . LYS A 1 166 ? 8.695 4.305 -14.711 1 65.88 166 LYS A CA 1
ATOM 1328 C C . LYS A 1 166 ? 7.855 3.188 -15.328 1 65.88 166 LYS A C 1
ATOM 1330 O O . LYS A 1 166 ? 6.922 3.453 -16.078 1 65.88 166 LYS A O 1
ATOM 1335 N N . LYS A 1 167 ? 8.25 1.941 -14.828 1 71.44 167 LYS A N 1
ATOM 1336 C CA . LYS A 1 167 ? 7.531 0.801 -15.391 1 71.44 167 LYS A CA 1
ATOM 1337 C C . LYS A 1 167 ? 6.137 0.673 -14.781 1 71.44 167 LYS A C 1
ATOM 1339 O O . LYS A 1 167 ? 5.914 1.067 -13.641 1 71.44 167 LYS A O 1
ATOM 1344 N N . GLN A 1 168 ? 5.262 0.403 -15.602 1 75.06 168 GLN A N 1
ATOM 1345 C CA . GLN A 1 168 ? 3.898 0.093 -15.188 1 75.06 168 GLN A CA 1
ATOM 1346 C C . GLN A 1 168 ? 3.611 -1.4 -15.32 1 75.06 168 GLN A C 1
ATOM 1348 O O . GLN A 1 168 ? 4.102 -2.057 -16.234 1 75.06 168 GLN A O 1
ATOM 1353 N N . PHE A 1 169 ? 2.867 -1.809 -14.484 1 86.25 169 PHE A N 1
ATOM 1354 C CA . PHE A 1 169 ? 2.512 -3.223 -14.523 1 86.25 169 PHE A CA 1
ATOM 1355 C C . PHE A 1 169 ? 1.528 -3.504 -15.648 1 86.25 169 PHE A C 1
ATOM 1357 O O . PHE A 1 169 ? 0.637 -2.695 -15.922 1 86.25 169 PHE A O 1
ATOM 1364 N N . GLU A 1 170 ? 1.736 -4.664 -16.312 1 79.56 170 GLU A N 1
ATOM 1365 C CA . GLU A 1 170 ? 0.814 -5.145 -17.344 1 79.56 170 GLU A CA 1
ATOM 1366 C C . GLU A 1 170 ? 0.358 -6.57 -17.047 1 79.56 170 GLU A C 1
ATOM 1368 O O . GLU A 1 170 ? 1.182 -7.48 -16.938 1 79.56 170 GLU A O 1
ATOM 1373 N N . LEU A 1 171 ? -0.904 -6.637 -16.953 1 83.88 171 LEU A N 1
ATOM 1374 C CA . LEU A 1 171 ? -1.483 -7.949 -16.688 1 83.88 171 LEU A CA 1
ATOM 1375 C C . LEU A 1 171 ? -1.33 -8.867 -17.891 1 83.88 171 LEU A C 1
ATOM 1377 O O . LEU A 1 171 ? -1.594 -8.461 -19.031 1 83.88 171 LEU A O 1
ATOM 1381 N N . LYS A 1 172 ? -0.842 -10.055 -17.609 1 80.38 172 LYS A N 1
ATOM 1382 C CA . LYS A 1 172 ? -0.632 -11.031 -18.672 1 80.38 172 LYS A CA 1
ATOM 1383 C C . LYS A 1 172 ? -1.53 -12.25 -18.484 1 80.38 172 LYS A C 1
ATOM 1385 O O . LYS A 1 172 ? -1.826 -12.641 -17.359 1 80.38 172 LYS A O 1
ATOM 1390 N N . LEU A 1 173 ? -2.043 -12.719 -19.594 1 80.75 173 LEU A N 1
ATOM 1391 C CA . LEU A 1 173 ? -2.775 -13.984 -19.609 1 80.75 173 LEU A CA 1
ATOM 1392 C C . LEU A 1 173 ? -2.084 -15 -20.516 1 80.75 173 LEU A C 1
ATOM 1394 O O . LEU A 1 173 ? -2.027 -14.82 -21.734 1 80.75 173 LEU A O 1
ATOM 1398 N N . PHE A 1 174 ? -1.643 -16.047 -19.922 1 78 174 PHE A N 1
ATOM 1399 C CA . PHE A 1 174 ? -0.915 -17.094 -20.625 1 78 174 PHE A CA 1
ATOM 1400 C C . PHE A 1 174 ? 0.22 -16.5 -21.453 1 78 174 PHE A C 1
ATOM 1402 O O . PHE A 1 174 ? 0.405 -16.859 -22.625 1 78 174 PHE A O 1
ATOM 1409 N N . GLY A 1 175 ? 0.928 -15.508 -20.828 1 73.38 175 GLY A N 1
ATOM 1410 C CA . GLY A 1 175 ? 2.102 -14.914 -21.453 1 73.38 175 GLY A CA 1
ATOM 1411 C C . GLY A 1 175 ? 1.767 -13.758 -22.375 1 73.38 175 GLY A C 1
ATOM 1412 O O . GLY A 1 175 ? 2.662 -13.047 -22.844 1 73.38 175 GLY A O 1
ATOM 1413 N N . PHE A 1 176 ? 0.436 -13.531 -22.656 1 73.19 176 PHE A N 1
ATOM 1414 C CA . PHE A 1 176 ? 0.031 -12.461 -23.562 1 73.19 176 PHE A CA 1
ATOM 1415 C C . PHE A 1 176 ? -0.506 -11.266 -22.781 1 73.19 176 PHE A C 1
ATOM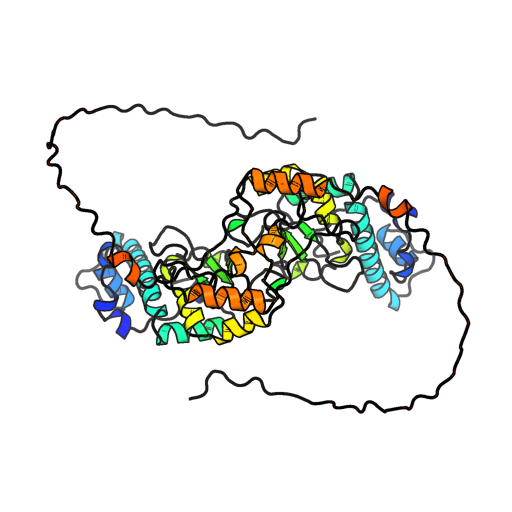 1417 O O . PHE A 1 176 ? -1.246 -11.438 -21.812 1 73.19 176 PHE A O 1
ATOM 1424 N N . ARG A 1 177 ? 0.035 -10.172 -23.219 1 70.88 177 ARG A N 1
ATOM 1425 C CA . ARG A 1 177 ? -0.433 -8.953 -22.562 1 70.88 177 ARG A CA 1
ATOM 1426 C C . ARG A 1 177 ? -1.912 -8.711 -22.844 1 70.88 177 ARG A C 1
ATOM 1428 O O . ARG A 1 177 ? -2.379 -8.938 -23.969 1 70.88 177 ARG A O 1
ATOM 1435 N N . LEU A 1 178 ? -2.615 -8.477 -21.828 1 65.44 178 LEU A N 1
ATOM 1436 C CA . LEU A 1 178 ? -4.031 -8.172 -22.016 1 65.44 178 LEU A CA 1
ATOM 1437 C C . LEU A 1 178 ? -4.215 -6.809 -22.672 1 65.44 178 LEU A C 1
ATOM 1439 O O . LEU A 1 178 ? -3.467 -5.871 -22.375 1 65.44 178 LEU A O 1
ATOM 1443 N N . ASN A 1 179 ? -4.801 -6.84 -23.75 1 50 179 ASN A N 1
ATOM 1444 C CA . ASN A 1 179 ? -5.094 -5.598 -24.469 1 50 179 ASN A CA 1
ATOM 1445 C C . ASN A 1 179 ? -5.68 -4.543 -23.531 1 50 179 ASN A C 1
ATOM 1447 O O . ASN A 1 179 ? -6.375 -4.879 -22.562 1 50 179 ASN A O 1
ATOM 1451 N N . GLU A 1 180 ? -5.188 -3.34 -23.578 1 51.91 180 GLU A N 1
ATOM 1452 C CA . GLU A 1 180 ? -5.57 -2.207 -22.734 1 51.91 180 GLU A CA 1
ATOM 1453 C C . GLU A 1 180 ? -7.086 -2.111 -22.594 1 51.91 180 GLU A C 1
ATOM 1455 O O . GLU A 1 180 ? -7.594 -1.642 -21.578 1 51.91 180 GLU A O 1
ATOM 1460 N N . ARG A 1 181 ? -7.758 -2.605 -23.609 1 43.81 181 ARG A N 1
ATOM 1461 C CA . ARG A 1 181 ? -9.211 -2.459 -23.672 1 43.81 181 ARG A CA 1
ATOM 1462 C C . ARG A 1 181 ? -9.906 -3.682 -23.094 1 43.81 181 ARG A C 1
ATOM 1464 O O . ARG A 1 181 ? -11.141 -3.719 -23 1 43.81 181 ARG A O 1
ATOM 1471 N N . ALA A 1 182 ? -9.172 -4.535 -22.703 1 44.94 182 ALA A N 1
ATOM 1472 C CA . ALA A 1 182 ? -9.773 -5.746 -22.156 1 44.94 182 ALA A CA 1
ATOM 1473 C C . ALA A 1 182 ? -10.234 -5.523 -20.719 1 44.94 182 ALA A C 1
ATOM 1475 O O . ALA A 1 182 ? -9.641 -4.73 -19.984 1 44.94 182 ALA A O 1
ATOM 1476 N N . PRO A 1 183 ? -11.43 -5.941 -20.344 1 43.91 183 PRO A N 1
ATOM 1477 C CA . PRO A 1 183 ? -11.914 -5.738 -18.969 1 43.91 183 PRO A CA 1
ATOM 1478 C C . PRO A 1 183 ? -10.805 -5.816 -17.922 1 43.91 183 PRO A C 1
ATOM 1480 O O . PRO A 1 183 ? -10.844 -5.105 -16.922 1 43.91 183 PRO A O 1
ATOM 1483 N N . GLY A 1 184 ? -9.859 -6.535 -18.125 1 42.41 184 GLY A N 1
ATOM 1484 C CA . GLY A 1 184 ? -8.711 -6.695 -17.25 1 42.41 184 GLY A CA 1
ATOM 1485 C C . GLY A 1 184 ? -7.473 -5.977 -17.766 1 42.41 184 GLY A C 1
ATOM 1486 O O . GLY A 1 184 ? -6.379 -6.156 -17.219 1 42.41 184 GLY A O 1
ATOM 1487 N N . GLY A 1 185 ? -7.566 -5.332 -18.812 1 42.81 185 GLY A N 1
ATOM 1488 C CA . GLY A 1 185 ? -6.422 -4.699 -19.453 1 42.81 185 GLY A CA 1
ATOM 1489 C C . GLY A 1 185 ? -5.949 -3.451 -18.719 1 42.81 185 GLY A C 1
ATOM 1490 O O . GLY A 1 185 ? -6.625 -2.959 -17.812 1 42.81 185 GLY A O 1
ATOM 1491 N N . PRO A 1 186 ? -4.586 -3.207 -19.016 1 44.66 186 PRO A N 1
ATOM 1492 C CA . PRO A 1 186 ? -4.004 -2.062 -18.312 1 44.66 186 PRO A CA 1
ATOM 1493 C C . PRO A 1 186 ? -4.711 -0.749 -18.641 1 44.66 186 PRO A C 1
ATOM 1495 O O . PRO A 1 186 ? -4.465 -0.155 -19.703 1 44.66 186 PRO A O 1
ATOM 1498 N N . ARG A 1 187 ? -5.824 -0.585 -18.359 1 40.88 187 ARG A N 1
ATOM 1499 C CA . ARG A 1 187 ? -6.445 0.73 -18.484 1 40.88 187 ARG A CA 1
ATOM 1500 C C . ARG A 1 187 ? -5.562 1.812 -17.875 1 40.88 187 ARG A C 1
ATOM 1502 O O . ARG A 1 187 ? -5.582 2.963 -18.328 1 40.88 187 ARG A O 1
ATOM 1509 N N . MET A 1 188 ? -4.805 1.312 -17.062 1 40.78 188 MET A N 1
ATOM 1510 C CA . MET A 1 188 ? -3.996 2.275 -16.312 1 40.78 188 MET A CA 1
ATOM 1511 C C . MET A 1 188 ? -2.76 2.674 -17.109 1 40.78 188 MET A C 1
ATOM 1513 O O . MET A 1 188 ? -2.012 3.562 -16.703 1 40.78 188 MET A O 1
ATOM 1517 N N . LYS A 1 189 ? -2.453 1.926 -18.219 1 42.25 189 LYS A N 1
ATOM 1518 C CA . LYS A 1 189 ? -1.249 2.27 -18.969 1 42.25 18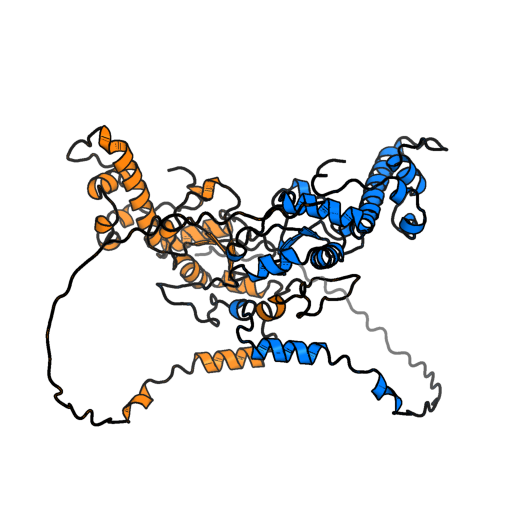9 LYS A CA 1
ATOM 1519 C C . LYS A 1 189 ? -1.269 3.734 -19.391 1 42.25 189 LYS A C 1
ATOM 1521 O O . LYS A 1 189 ? -0.229 4.398 -19.406 1 42.25 189 LYS A O 1
ATOM 1526 N N . TRP A 1 190 ? -2.387 4.027 -19.875 1 35.41 190 TRP A N 1
ATOM 1527 C CA . TRP A 1 190 ? -2.473 5.414 -20.328 1 35.41 190 TRP A CA 1
ATOM 1528 C C . TRP A 1 190 ? -2.197 6.371 -19.172 1 35.41 190 TRP A C 1
ATOM 1530 O O . TRP A 1 190 ? -1.658 7.461 -19.375 1 35.41 190 TRP A O 1
ATOM 1540 N N . LEU A 1 191 ? -2.646 5.906 -18 1 38.78 191 LEU A N 1
ATOM 1541 C CA . LEU A 1 191 ? -2.461 6.738 -16.812 1 38.78 191 LEU A CA 1
ATOM 1542 C C . LEU A 1 191 ? -0.98 6.898 -16.484 1 38.78 191 LEU A C 1
ATOM 1544 O O . LEU A 1 191 ? -0.564 7.934 -15.961 1 38.78 191 LEU A O 1
ATOM 1548 N N . ARG A 1 192 ? -0.184 5.746 -16.766 1 40.91 192 ARG A N 1
ATOM 1549 C CA . ARG A 1 192 ? 1.22 5.672 -16.375 1 40.91 192 ARG A CA 1
ATOM 1550 C C . ARG A 1 192 ? 2.135 6 -17.547 1 40.91 192 ARG A C 1
ATOM 1552 O O . ARG A 1 192 ? 3.355 5.859 -17.453 1 40.91 192 ARG A O 1
ATOM 1559 N N . GLN A 1 193 ? 1.68 6.379 -18.75 1 40.28 193 GLN A N 1
ATOM 1560 C CA . GLN A 1 193 ? 2.594 6.539 -19.875 1 40.28 193 GLN A CA 1
ATOM 1561 C C . GLN A 1 193 ? 3.346 7.863 -19.781 1 40.28 193 GLN A C 1
ATOM 1563 O O . GLN A 1 193 ? 2.732 8.922 -19.641 1 40.28 193 GLN A O 1
ATOM 1568 N N . TYR A 1 194 ? 4.562 7.863 -19.391 1 37.84 194 TYR A N 1
ATOM 1569 C CA . TYR A 1 194 ? 5.531 8.953 -19.438 1 37.84 194 TYR A CA 1
ATOM 1570 C C . TYR A 1 194 ? 5.859 9.32 -20.891 1 37.84 194 TYR A C 1
ATOM 1572 O O . TYR A 1 194 ? 6.004 8.438 -21.734 1 37.84 194 TYR A O 1
ATOM 1580 N N . PRO A 1 195 ? 5.543 10.562 -21.219 1 36.47 195 PRO A N 1
ATOM 1581 C CA . PRO A 1 195 ? 6.203 10.836 -22.5 1 36.47 195 PRO A CA 1
ATOM 1582 C C . PRO A 1 195 ? 7.688 10.469 -22.484 1 36.47 195 PRO A C 1
ATOM 1584 O O . PRO A 1 195 ? 8.406 10.828 -21.547 1 36.47 195 PRO A O 1
ATOM 1587 N N . GLN A 1 196 ? 8.094 9.586 -23.188 1 41.47 196 GLN A N 1
ATOM 1588 C CA . GLN A 1 196 ? 9.461 9.094 -23.297 1 41.47 196 GLN A CA 1
ATOM 1589 C C . GLN A 1 196 ? 10.305 10.008 -24.188 1 41.47 196 GLN A C 1
ATOM 1591 O O . GLN A 1 196 ? 11.539 9.961 -24.141 1 41.47 196 GLN A O 1
ATOM 1596 N N . SER A 1 197 ? 9.797 10.695 -25.156 1 40.12 197 SER A N 1
ATOM 1597 C CA . SER A 1 197 ? 10.727 11.328 -26.078 1 40.12 197 SER A CA 1
ATOM 1598 C C . SER A 1 197 ? 10.977 12.789 -25.703 1 40.12 197 SER A C 1
ATOM 1600 O O . SER A 1 197 ? 10.156 13.414 -25.031 1 40.12 197 SER A O 1
ATOM 1602 N N . LYS A 1 198 ? 12.234 13.297 -25.984 1 49.69 198 LYS A N 1
ATOM 1603 C CA . LYS A 1 198 ? 12.727 14.656 -25.797 1 49.69 198 LYS A CA 1
ATOM 1604 C C . LYS A 1 198 ? 11.742 15.68 -26.344 1 49.69 198 LYS A C 1
ATOM 1606 O O . LYS A 1 198 ? 11.562 16.75 -25.766 1 49.69 198 LYS A O 1
ATOM 1611 N N . GLU A 1 199 ? 11.25 15.43 -27.438 1 48.78 199 GLU A N 1
ATOM 1612 C CA . GLU A 1 199 ? 10.359 16.344 -28.156 1 48.78 199 GLU A CA 1
ATOM 1613 C C . GLU A 1 199 ? 9.062 16.562 -27.391 1 48.78 199 GLU A C 1
ATOM 1615 O O . GLU A 1 199 ? 8.547 17.672 -27.328 1 48.78 199 GLU A O 1
ATOM 1620 N N . GLU A 1 200 ? 8.664 15.539 -26.734 1 47.75 200 GLU A N 1
ATOM 1621 C CA . GLU A 1 200 ? 7.418 15.633 -25.984 1 47.75 200 GLU A CA 1
ATOM 1622 C C . GLU A 1 200 ? 7.605 16.422 -24.688 1 47.75 200 GLU A C 1
ATOM 1624 O O . GLU A 1 200 ? 6.734 17.188 -24.297 1 47.75 200 GLU A O 1
ATOM 1629 N N . ILE A 1 201 ? 8.789 16.344 -24.219 1 46.78 201 ILE A N 1
ATOM 1630 C CA . ILE A 1 201 ? 9.211 17.094 -23.031 1 46.78 201 ILE A CA 1
ATOM 1631 C C . ILE A 1 201 ? 9.383 18.562 -23.391 1 46.78 201 ILE A C 1
ATOM 1633 O O . ILE A 1 201 ? 8.953 19.453 -22.656 1 46.78 201 ILE A O 1
ATOM 1637 N N . GLU A 1 202 ? 10.062 18.859 -24.469 1 49.25 202 GLU A N 1
ATOM 1638 C CA . GLU A 1 202 ? 10.281 20.203 -24.969 1 49.25 202 GLU A CA 1
ATOM 1639 C C . GLU A 1 202 ? 8.961 20.891 -25.297 1 49.25 202 GLU A C 1
ATOM 1641 O O . GLU A 1 202 ? 8.789 22.078 -25.047 1 49.25 202 GLU A O 1
ATOM 1646 N N . GLU A 1 203 ? 8.133 20.266 -25.812 1 46.47 203 GLU A N 1
ATOM 1647 C CA . GLU A 1 203 ? 6.832 20.828 -26.156 1 46.47 203 GLU A CA 1
ATOM 1648 C C . GLU A 1 203 ? 6.043 21.188 -24.891 1 46.47 203 GLU A C 1
ATOM 1650 O O . GLU A 1 203 ? 5.395 22.234 -24.844 1 46.47 203 GLU A O 1
ATOM 1655 N N . CYS A 1 204 ? 6.316 20.422 -23.953 1 40.69 204 CYS A N 1
ATOM 1656 C CA . CYS A 1 204 ? 5.68 20.719 -22.672 1 40.69 204 CYS A CA 1
ATOM 1657 C C . CYS A 1 204 ? 6.309 21.938 -22.031 1 40.69 204 CYS A C 1
ATOM 1659 O O . CYS A 1 204 ? 5.598 22.781 -21.484 1 40.69 204 CYS A O 1
ATOM 1661 N N . ARG A 1 205 ? 7.547 22.078 -22.031 1 42.75 205 ARG A N 1
ATOM 1662 C CA . ARG A 1 205 ? 8.266 23.234 -21.516 1 42.75 205 ARG A CA 1
ATOM 1663 C C . ARG A 1 205 ? 7.816 24.516 -22.203 1 42.75 205 ARG A C 1
ATOM 1665 O O . ARG A 1 205 ? 7.66 25.562 -21.562 1 42.75 205 ARG A O 1
ATOM 1672 N N . LYS A 1 206 ? 7.707 24.5 -23.484 1 44.66 206 LYS A N 1
ATOM 1673 C CA . LYS A 1 206 ? 7.301 25.688 -24.219 1 44.66 206 LYS A CA 1
ATOM 1674 C C . LYS A 1 206 ? 5.879 26.109 -23.859 1 44.66 206 LYS A C 1
ATOM 1676 O O . LYS A 1 206 ? 5.562 27.297 -23.828 1 44.66 206 LYS A O 1
ATOM 1681 N N . CYS A 1 207 ? 5.129 25.125 -23.641 1 38.44 207 CYS A N 1
ATOM 1682 C CA . CYS A 1 207 ? 3.748 25.469 -23.328 1 38.44 207 CYS A CA 1
ATOM 1683 C C . CYS A 1 207 ? 3.645 26.062 -21.922 1 38.44 207 CYS A C 1
ATOM 1685 O O . CYS A 1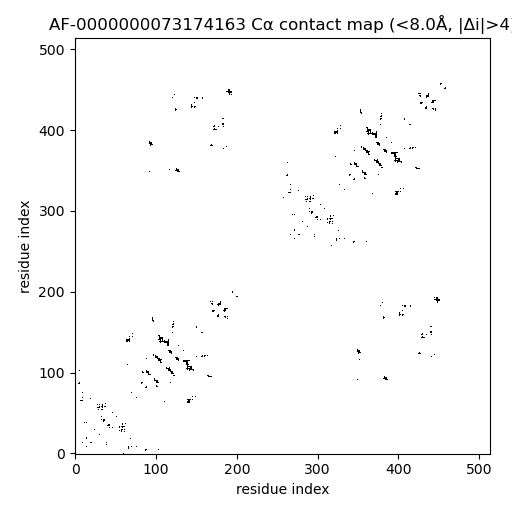 207 ? 2.789 26.922 -21.672 1 38.44 207 CYS A O 1
ATOM 1687 N N . GLU A 1 208 ? 4.441 25.594 -20.969 1 36.22 208 GLU A N 1
ATOM 1688 C CA . GLU A 1 208 ? 4.41 26.109 -19.594 1 36.22 208 GLU A CA 1
ATOM 1689 C C . GLU A 1 208 ? 4.734 27.594 -19.562 1 36.22 208 GLU A C 1
ATOM 1691 O O . GLU A 1 208 ? 4.176 28.328 -18.75 1 36.22 208 GLU A O 1
ATOM 1696 N N . PHE A 1 209 ? 5.656 27.969 -20.281 1 34.75 209 PHE A N 1
ATOM 1697 C CA . PHE A 1 209 ? 6.09 29.359 -20.219 1 34.75 209 PHE A CA 1
ATOM 1698 C C . PHE A 1 209 ? 5.113 30.266 -20.953 1 34.75 209 PHE A C 1
ATOM 1700 O O . PHE A 1 209 ? 5.336 31.484 -21.047 1 34.75 209 PHE A O 1
ATOM 1707 N N . ALA A 1 210 ? 4.223 29.656 -21.656 1 34.12 210 ALA A N 1
ATOM 1708 C CA . ALA A 1 210 ? 3.375 30.656 -22.281 1 34.12 210 ALA A CA 1
ATOM 1709 C C . ALA A 1 210 ? 2.367 31.234 -21.281 1 34.12 210 ALA A C 1
ATOM 1711 O O . ALA A 1 210 ? 1.336 30.609 -21.016 1 34.12 210 ALA A O 1
ATOM 1712 N N . MET A 1 211 ? 2.801 31.5 -20.078 1 31.08 211 MET A N 1
ATOM 1713 C CA . MET A 1 211 ? 1.939 32.406 -19.297 1 31.08 211 MET A CA 1
ATOM 1714 C C . MET A 1 211 ? 1.257 33.406 -20.188 1 31.08 211 MET A C 1
ATOM 1716 O O . MET A 1 211 ? 1.904 34.031 -21.031 1 31.08 211 MET A O 1
ATOM 1720 N N . PRO A 1 212 ? -0.004 33.188 -20.438 1 32.62 212 PRO A N 1
ATOM 1721 C CA . PRO A 1 212 ? -0.617 34.312 -21.172 1 32.62 212 PRO A CA 1
ATOM 1722 C C . PRO A 1 212 ? -0.198 35.688 -20.641 1 32.62 212 PRO A C 1
ATOM 1724 O O . PRO A 1 212 ? -0.154 35.875 -19.422 1 32.62 212 PRO A O 1
ATOM 1727 N N . THR A 1 213 ? 0.744 36.219 -21.125 1 31.69 213 THR A N 1
ATOM 1728 C CA . THR A 1 213 ? 0.975 37.625 -20.875 1 31.69 213 THR A CA 1
ATOM 1729 C C . THR A 1 213 ? -0.342 38.406 -20.875 1 31.69 213 THR A C 1
ATOM 1731 O O . THR A 1 213 ? -1.189 38.188 -21.75 1 31.69 213 THR A O 1
ATOM 1734 N N . GLU A 1 214 ? -0.826 38.688 -19.641 1 33.53 214 GLU A N 1
ATOM 1735 C CA . GLU A 1 214 ? -1.931 39.594 -19.359 1 33.53 214 GLU A CA 1
ATOM 1736 C C . GLU A 1 214 ? -2.012 40.719 -20.406 1 33.53 214 GLU A C 1
ATOM 1738 O O . GLU A 1 214 ? -2.828 41.625 -20.266 1 33.53 214 GLU A O 1
ATOM 1743 N N . GLU A 1 215 ? -1.008 40.75 -21.281 1 32.16 215 GLU A N 1
ATOM 1744 C CA . GLU A 1 215 ? -1.136 42.031 -21.984 1 32.16 215 GLU A CA 1
ATOM 1745 C C . GLU A 1 215 ? -2.445 42.094 -22.766 1 32.16 215 GLU A C 1
ATOM 1747 O O . GLU A 1 215 ? -2.807 43.156 -23.281 1 32.16 215 GLU A O 1
ATOM 1752 N N . ASP A 1 216 ? -2.938 40.844 -23.094 1 30.97 216 ASP A N 1
ATOM 1753 C CA . ASP A 1 216 ? -3.809 41.125 -24.234 1 30.97 216 ASP A CA 1
ATOM 1754 C C . ASP A 1 216 ? -5.176 41.625 -23.781 1 30.97 216 ASP A C 1
ATOM 1756 O O . ASP A 1 216 ? -6.113 41.719 -24.562 1 30.97 216 ASP A O 1
ATOM 1760 N N . GLU A 1 217 ? -5.41 41.406 -22.453 1 31.11 217 GLU A N 1
ATOM 1761 C CA . GLU A 1 217 ? -6.805 41.781 -22.219 1 31.11 217 GLU A CA 1
ATOM 1762 C C . GLU A 1 217 ? -7.023 43.281 -22.438 1 31.11 217 GLU A C 1
ATOM 1764 O O . GLU A 1 217 ? -8.039 43.844 -22.016 1 31.11 217 GLU A O 1
ATOM 1769 N N . ASP A 1 218 ? -5.965 43.938 -22.844 1 29.61 218 ASP A N 1
ATOM 1770 C CA . ASP A 1 218 ? -6.316 45.344 -22.75 1 29.61 218 ASP A CA 1
ATOM 1771 C C . ASP A 1 218 ? -7.621 45.656 -23.484 1 29.61 218 ASP A C 1
ATOM 1773 O O . ASP A 1 218 ? -8.25 46.688 -23.25 1 29.61 218 ASP A O 1
ATOM 1777 N N . ASN A 1 219 ? -7.773 45.031 -24.672 1 27.66 219 ASN A N 1
ATOM 1778 C CA . ASN A 1 219 ? -8.445 45.969 -25.547 1 27.66 219 ASN A CA 1
ATOM 1779 C C . ASN A 1 219 ? -9.945 46.031 -25.281 1 27.66 219 ASN A C 1
ATOM 1781 O O . ASN A 1 219 ? -10.664 46.812 -25.875 1 27.66 219 ASN A O 1
ATOM 1785 N N . THR A 1 220 ? -10.609 44.844 -25.062 1 26.77 220 THR A N 1
ATOM 1786 C CA . THR A 1 220 ? -11.953 45.031 -25.594 1 26.77 220 THR A CA 1
ATOM 1787 C C . THR A 1 220 ? -12.797 45.875 -24.656 1 26.77 220 THR A C 1
ATOM 1789 O O . THR A 1 220 ? -12.875 45.594 -23.453 1 26.77 220 THR A O 1
ATOM 1792 N N . GLY A 1 221 ? -12.93 47.156 -24.844 1 26.34 221 GLY A N 1
ATOM 1793 C CA . GLY A 1 221 ? -13.68 48.312 -24.328 1 26.34 221 GLY A CA 1
ATOM 1794 C C . GLY A 1 221 ? -15.156 48.031 -24.172 1 26.34 221 GLY A C 1
ATOM 1795 O O . GLY A 1 221 ? -15.938 48.219 -25.109 1 26.34 221 GLY A O 1
ATOM 1796 N N . THR A 1 222 ? -15.562 46.781 -23.766 1 25.7 222 THR A N 1
ATOM 1797 C CA . THR A 1 222 ? -17.016 46.625 -23.781 1 25.7 222 THR A CA 1
ATOM 1798 C C . THR A 1 222 ? -17.688 47.688 -22.922 1 25.7 222 THR A C 1
ATOM 1800 O O . THR A 1 222 ? -17.234 47.969 -21.812 1 25.7 222 THR A O 1
ATOM 1803 N N . THR A 1 223 ? -18.406 48.625 -23.594 1 24.78 223 THR A N 1
ATOM 1804 C CA . THR A 1 223 ? -19.297 49.688 -23.219 1 24.78 223 THR A CA 1
ATOM 1805 C C . THR A 1 223 ? -20.406 49.188 -22.297 1 24.78 223 THR A C 1
ATOM 1807 O O . THR A 1 223 ? -21.031 48.156 -22.562 1 24.78 223 THR A O 1
ATOM 1810 N N . GLY A 1 224 ? -20.359 49.406 -20.969 1 22.78 224 GLY A N 1
ATOM 1811 C CA . GLY A 1 224 ? -21.141 49.219 -19.766 1 22.78 224 GLY A CA 1
ATOM 1812 C C . GLY A 1 224 ? -22.594 49.656 -19.906 1 22.78 224 GLY A C 1
ATOM 1813 O O . GLY A 1 224 ? -23.031 50.625 -19.281 1 22.78 224 GLY A O 1
ATOM 1814 N N . GLU A 1 225 ? -23.234 49.531 -21.219 1 22.84 225 GLU A N 1
ATOM 1815 C CA . GLU A 1 225 ? -24.516 50.188 -21.031 1 22.84 225 GLU A CA 1
ATOM 1816 C C . GLU A 1 225 ? -25.344 49.5 -19.938 1 22.84 225 GLU A C 1
ATOM 1818 O O . GLU A 1 225 ? -25.453 48.281 -19.906 1 22.84 225 GLU A O 1
ATOM 1823 N N . ALA A 1 226 ? -25.594 50.281 -18.953 1 24.28 226 ALA A N 1
ATOM 1824 C CA . ALA A 1 226 ? -26.297 50.188 -17.672 1 24.28 226 ALA A CA 1
ATOM 1825 C C . ALA A 1 226 ? -27.766 49.844 -17.875 1 24.28 226 ALA A C 1
ATOM 1827 O O . ALA A 1 226 ? -28.562 49.969 -16.953 1 24.28 226 ALA A O 1
ATOM 1828 N N . GLU A 1 227 ? -28.125 48.938 -18.906 1 20.83 227 GLU A N 1
ATOM 1829 C CA . GLU A 1 227 ? -29.594 48.969 -18.969 1 20.83 227 GLU A CA 1
ATOM 1830 C C . GLU A 1 227 ? -30.219 48.562 -17.641 1 20.83 227 GLU A C 1
ATOM 1832 O O . GLU A 1 227 ? -29.594 47.875 -16.844 1 20.83 227 GLU A O 1
ATOM 1837 N N . ASP A 1 228 ? -31.594 48.938 -17.641 1 20.44 228 ASP A N 1
ATOM 1838 C CA . ASP A 1 228 ? -32.75 49.219 -16.797 1 20.44 228 ASP A CA 1
ATOM 1839 C C . ASP A 1 228 ? -33.25 47.938 -16.094 1 20.44 228 ASP A C 1
ATOM 1841 O O . ASP A 1 228 ? -33.031 46.844 -16.609 1 20.44 228 ASP A O 1
ATOM 1845 N N . GLY A 1 229 ? -33.656 48.156 -14.812 1 20.22 229 GLY A N 1
ATOM 1846 C CA . GLY A 1 229 ? -34.031 47.625 -13.523 1 20.22 229 GLY A CA 1
ATOM 1847 C C . GLY A 1 229 ? -35.312 46.781 -13.578 1 20.22 229 GLY A C 1
ATOM 1848 O O . GLY A 1 229 ? -35.969 46.594 -12.555 1 20.22 229 GLY A O 1
ATOM 1849 N N . ARG A 1 230 ? -35.656 46.188 -14.789 1 19.12 230 ARG A N 1
ATOM 1850 C CA . ARG A 1 230 ? -37.031 45.719 -14.703 1 19.12 230 ARG A CA 1
ATOM 1851 C C . ARG A 1 230 ? -37.188 44.688 -13.594 1 19.12 230 ARG A C 1
ATOM 1853 O O . ARG A 1 230 ? -36.531 43.656 -13.594 1 19.12 230 ARG A O 1
ATOM 1860 N N . MET A 1 231 ? -37.656 45.062 -12.453 1 19.84 231 MET A N 1
ATOM 1861 C CA . MET A 1 231 ? -37.906 44.438 -11.172 1 19.84 231 MET A CA 1
ATOM 1862 C C . MET A 1 231 ? -38.938 43.312 -11.312 1 19.84 231 MET A C 1
ATOM 1864 O O . MET A 1 231 ? -39.375 42.719 -10.312 1 19.84 231 MET A O 1
ATOM 1868 N N . ASP A 1 232 ? -39.438 43.031 -12.594 1 19.53 232 ASP A N 1
ATOM 1869 C CA . ASP A 1 232 ? -40.75 42.469 -12.336 1 19.53 232 ASP A CA 1
ATOM 1870 C C . ASP A 1 232 ? -40.656 41.188 -11.516 1 19.53 232 ASP A C 1
ATOM 1872 O O . ASP A 1 232 ? -39.719 40.438 -11.633 1 19.53 232 ASP A O 1
ATOM 1876 N N . GLU A 1 233 ? -41.625 41.062 -10.555 1 20.27 233 GLU A N 1
ATOM 1877 C CA . GLU A 1 233 ? -42.031 40.406 -9.305 1 20.27 233 GLU A CA 1
ATOM 1878 C C . GLU A 1 233 ? -42.5 38.969 -9.539 1 20.27 233 GLU A C 1
ATOM 1880 O O . GLU A 1 233 ? -42.906 38.312 -8.602 1 20.27 233 GLU A O 1
ATOM 1885 N N . ASP A 1 234 ? -42.438 38.5 -10.836 1 19.2 234 ASP A N 1
ATOM 1886 C CA . ASP A 1 234 ? -43.5 37.531 -10.891 1 19.2 234 ASP A CA 1
ATOM 1887 C C . ASP A 1 234 ? -43.25 36.344 -9.938 1 19.2 234 ASP A C 1
ATOM 1889 O O . ASP A 1 234 ? -42.094 36.031 -9.641 1 19.2 234 ASP A O 1
ATOM 1893 N N . ASN A 1 235 ? -44.375 35.781 -9.414 1 20.94 235 ASN A N 1
ATOM 1894 C CA . ASN A 1 235 ? -45.031 35.031 -8.336 1 20.94 235 ASN A CA 1
ATOM 1895 C C . ASN A 1 235 ? -44.812 33.531 -8.484 1 20.94 235 ASN A C 1
ATOM 1897 O O . ASN A 1 235 ? -45.781 32.781 -8.562 1 20.94 235 ASN A O 1
ATOM 1901 N N . GLU A 1 236 ? -43.719 33.156 -9.258 1 18.22 236 GLU A N 1
ATOM 1902 C CA . GLU A 1 236 ? -43.969 31.766 -9.586 1 18.22 236 GLU A CA 1
ATOM 1903 C C . GLU A 1 236 ? -44.031 30.906 -8.336 1 18.22 236 GLU A C 1
ATOM 1905 O O . GLU A 1 236 ? -43.375 31.203 -7.332 1 18.22 236 GLU A O 1
ATOM 1910 N N . GLU A 1 237 ? -44.969 29.922 -8.484 1 19.45 237 GLU A N 1
ATOM 1911 C CA . GLU A 1 237 ? -45.688 28.906 -7.723 1 19.45 237 GLU A CA 1
ATOM 1912 C C . GLU A 1 237 ? -44.75 27.828 -7.199 1 19.45 237 GLU A C 1
ATOM 1914 O O . GLU A 1 237 ? -43.656 27.625 -7.758 1 19.45 237 GLU A O 1
ATOM 1919 N N . GLU A 1 238 ? -45.156 27.297 -6.07 1 19.25 238 GLU A N 1
ATOM 1920 C CA . GLU A 1 238 ? -44.781 26.578 -4.855 1 19.25 238 GLU A CA 1
ATOM 1921 C C . GLU A 1 238 ? -44.531 25.094 -5.141 1 19.25 238 GLU A C 1
ATOM 1923 O O . GLU A 1 238 ? -45.25 24.234 -4.621 1 19.25 238 GLU A O 1
ATOM 1928 N N . GLU A 1 239 ? -44.156 24.781 -6.367 1 19.5 239 GLU A N 1
ATOM 1929 C CA . GLU A 1 239 ? -44.406 23.344 -6.43 1 19.5 239 GLU A CA 1
ATOM 1930 C C . GLU A 1 239 ? -43.531 22.578 -5.449 1 19.5 239 GLU A C 1
ATOM 1932 O O . GLU A 1 239 ? -42.312 22.781 -5.418 1 19.5 239 GLU A O 1
ATOM 1937 N N . THR A 1 240 ? -44.219 22.047 -4.402 1 18.91 240 THR A N 1
ATOM 1938 C CA . THR A 1 240 ? -43.844 21.266 -3.229 1 18.91 240 THR A CA 1
ATOM 1939 C C . THR A 1 240 ? -43.219 19.938 -3.641 1 18.91 240 THR A C 1
ATOM 1941 O O . THR A 1 240 ? -43.781 19.219 -4.473 1 18.91 240 THR A O 1
ATOM 1944 N N . THR A 1 241 ? -42 19.938 -3.684 1 19.59 241 THR A N 1
ATOM 1945 C CA . THR A 1 241 ? -41.031 18.859 -3.939 1 19.59 241 THR A CA 1
ATOM 1946 C C . THR A 1 241 ? -41.25 17.719 -2.943 1 19.59 241 THR A C 1
ATOM 1948 O O . THR A 1 241 ? -41.031 17.891 -1.742 1 19.59 241 THR A O 1
ATOM 1951 N N . GLY A 1 242 ? -42.312 17.047 -3.068 1 16.64 242 GLY A N 1
ATOM 1952 C CA . GLY A 1 242 ? -42.438 15.961 -2.104 1 16.64 242 GLY A CA 1
ATOM 1953 C C . GLY A 1 242 ? -41.281 15.008 -2.127 1 16.64 242 GLY A C 1
ATOM 1954 O O . GLY A 1 242 ? -40.5 15 -3.08 1 16.64 242 GLY A O 1
ATOM 1955 N N . ALA A 1 243 ? -41.156 14.141 -0.973 1 18.56 243 ALA A N 1
ATOM 1956 C CA . ALA A 1 243 ? -40.312 13.32 -0.112 1 18.56 243 ALA A CA 1
ATOM 1957 C C . ALA A 1 243 ? -40.031 11.953 -0.736 1 18.56 243 ALA A C 1
ATOM 1959 O O . ALA A 1 243 ? -39.406 11.102 -0.122 1 18.56 243 ALA A O 1
ATOM 1960 N N . ARG A 1 244 ? -39.812 11.773 -2.053 1 17.25 244 ARG A N 1
ATOM 1961 C CA . ARG A 1 244 ? -39.781 10.328 -2.252 1 17.25 244 ARG A CA 1
ATOM 1962 C C . ARG A 1 244 ? -38.625 9.703 -1.489 1 17.25 244 ARG A C 1
ATOM 1964 O O . ARG A 1 244 ? -37.438 10.023 -1.74 1 17.25 244 ARG A O 1
ATOM 1971 N N . ALA A 1 245 ? -38.688 9.242 -0.242 1 17.75 245 ALA A N 1
ATOM 1972 C CA . ALA A 1 245 ? -37.781 8.5 0.627 1 17.75 245 ALA A CA 1
ATOM 1973 C C . ALA A 1 245 ? -37.469 7.125 0.05 1 17.75 245 ALA A C 1
ATOM 1975 O O . ALA A 1 245 ? -36.844 6.289 0.715 1 17.75 245 ALA A O 1
ATOM 1976 N N . SER A 1 246 ? -37.375 6.953 -1.278 1 16.17 246 SER A N 1
ATOM 1977 C CA . SER A 1 246 ? -37.344 5.52 -1.547 1 16.17 246 SER A CA 1
ATOM 1978 C C . SER A 1 246 ? -36.125 4.871 -0.903 1 16.17 246 SER A C 1
ATOM 1980 O O . SER A 1 246 ? -35.031 5.426 -0.953 1 16.17 246 SER A O 1
ATOM 1982 N N . ALA A 1 247 ? -36.281 3.723 -0.065 1 17.59 247 ALA A N 1
ATOM 1983 C CA . ALA A 1 247 ? -35.719 2.719 0.828 1 17.59 247 ALA A CA 1
ATOM 1984 C C . ALA A 1 247 ? -34.625 1.917 0.123 1 17.59 247 ALA A C 1
ATOM 1986 O O . ALA A 1 247 ? -34.469 1.987 -1.101 1 17.59 247 ALA A O 1
ATOM 1987 N N . GLY A 1 248 ? -34.375 0.642 0.611 1 17.81 248 GLY A N 1
ATOM 1988 C CA . GLY A 1 248 ? -33.469 -0.347 1.141 1 17.81 248 GLY A CA 1
ATOM 1989 C C . GLY A 1 248 ? -32.938 -1.312 0.087 1 17.81 248 GLY A C 1
ATOM 1990 O O . GLY A 1 248 ? -32.406 -2.369 0.417 1 17.81 248 GLY A O 1
ATOM 1991 N N . GLU A 1 249 ? -32.656 -1.015 -1.166 1 18.64 249 GLU A N 1
ATOM 1992 C CA . GLU A 1 249 ? -32.531 -2.232 -1.959 1 18.64 249 GLU A CA 1
ATOM 1993 C C . GLU A 1 249 ? -31.359 -3.082 -1.475 1 18.64 249 GLU A C 1
ATOM 1995 O O . GLU A 1 249 ? -30.328 -2.549 -1.063 1 18.64 249 GLU A O 1
ATOM 2000 N N . SER A 1 250 ? -31.594 -4.555 -1.403 1 19.72 250 SER A N 1
ATOM 2001 C CA . SER A 1 250 ? -31.125 -5.887 -1.029 1 19.72 250 SER A CA 1
ATOM 2002 C C . SER A 1 250 ? -29.938 -6.316 -1.876 1 19.72 250 SER A C 1
ATOM 2004 O O . SER A 1 250 ? -29.922 -6.109 -3.092 1 19.72 250 SER A O 1
ATOM 2006 N N . MET A 1 251 ? -28.75 -6.352 -1.332 1 20.05 251 MET A N 1
ATOM 2007 C CA . MET A 1 251 ? -27.469 -6.883 -1.818 1 20.05 251 MET A CA 1
ATOM 2008 C C . MET A 1 251 ? -27.641 -8.312 -2.326 1 20.05 251 MET A C 1
ATOM 2010 O O . MET A 1 251 ? -28.047 -9.203 -1.57 1 20.05 251 MET A O 1
ATOM 2014 N N . MET A 1 252 ? -28.094 -8.547 -3.5 1 22.38 252 MET A N 1
ATOM 2015 C CA . MET A 1 252 ? -28.281 -9.859 -4.105 1 22.38 252 MET A CA 1
ATOM 2016 C C . MET A 1 252 ? -27 -10.68 -4.016 1 22.38 252 MET A C 1
ATOM 2018 O O . MET A 1 252 ? -25.891 -10.133 -4.129 1 22.38 252 MET A O 1
ATOM 2022 N N . SER A 1 253 ? -27.094 -11.945 -3.469 1 22.81 253 SER A N 1
ATOM 2023 C CA . SER A 1 253 ? -26.328 -13.148 -3.182 1 22.81 253 SER A CA 1
ATOM 2024 C C . SER A 1 253 ? -25.719 -13.727 -4.449 1 22.81 253 SER A C 1
ATOM 2026 O O . SER A 1 253 ? -26.406 -13.93 -5.449 1 22.81 253 SER A O 1
ATOM 2028 N N . ILE A 1 254 ? -24.531 -13.57 -4.664 1 23.66 254 ILE A N 1
ATOM 2029 C CA . ILE A 1 254 ? -23.766 -14.133 -5.77 1 23.66 254 ILE A CA 1
ATOM 2030 C C . ILE A 1 254 ? -23.891 -15.656 -5.762 1 23.66 254 ILE A C 1
ATOM 2032 O O . ILE A 1 254 ? -23.625 -16.312 -6.77 1 23.66 254 ILE A O 1
ATOM 2036 N N . VAL A 1 255 ? -24.156 -16.5 -4.602 1 20.2 255 VAL A N 1
ATOM 2037 C CA . VAL A 1 255 ? -24 -17.953 -4.727 1 20.2 255 VAL A CA 1
ATOM 2038 C C . VAL A 1 255 ? -25.25 -18.547 -5.371 1 20.2 255 VAL A C 1
ATOM 2040 O O . VAL A 1 255 ? -25.453 -19.766 -5.332 1 20.2 255 VAL A O 1
ATOM 2043 N N . LYS A 1 256 ? -26.359 -18.031 -5.793 1 20.44 256 LYS A N 1
ATOM 2044 C CA . LYS A 1 256 ? -27.438 -19.031 -5.883 1 20.44 256 LYS A CA 1
ATOM 2045 C C . LYS A 1 256 ? -27.016 -20.219 -6.738 1 20.44 256 LYS A C 1
ATOM 2047 O O . LYS A 1 256 ? -26.188 -20.078 -7.641 1 20.44 256 LYS A O 1
ATOM 2052 N N . ASP A 1 257 ? -28.016 -21.281 -6.906 1 20.05 257 ASP A N 1
ATOM 2053 C CA . ASP A 1 257 ? -27.938 -22.5 -7.719 1 20.05 257 ASP A CA 1
ATOM 2054 C C . ASP A 1 257 ? -27.516 -22.172 -9.148 1 20.05 257 ASP A C 1
ATOM 2056 O O . ASP A 1 257 ? -27.984 -21.188 -9.742 1 20.05 257 ASP A O 1
ATOM 2060 N N . MET B 1 1 ? 2.836 -26.656 5.945 1 37.22 1 MET B N 1
ATOM 2061 C CA . MET B 1 1 ? 3.328 -25.656 4.996 1 37.22 1 MET B CA 1
ATOM 2062 C C . MET B 1 1 ? 2.975 -24.25 5.457 1 37.22 1 MET B C 1
ATOM 2064 O O . MET B 1 1 ? 1.799 -23.922 5.637 1 37.22 1 MET B O 1
ATOM 2068 N N . PHE B 1 2 ? 3.479 -23.328 6.137 1 36.94 2 PHE B N 1
ATOM 2069 C CA . PHE B 1 2 ? 3.449 -22.031 6.789 1 36.94 2 PHE B CA 1
ATOM 2070 C C . PHE B 1 2 ? 3.262 -20.922 5.762 1 36.94 2 PHE B C 1
ATOM 2072 O O . PHE B 1 2 ? 3.871 -20.938 4.691 1 36.94 2 PHE B O 1
ATOM 2079 N N . GLY B 1 3 ? 2.285 -19.891 5.914 1 48.75 3 GLY B N 1
ATOM 2080 C CA . GLY B 1 3 ? 2.002 -18.75 5.066 1 48.75 3 GLY B CA 1
ATOM 2081 C C . GLY B 1 3 ? 0.886 -19 4.07 1 48.75 3 GLY B C 1
ATOM 2082 O O . GLY B 1 3 ? 0.841 -18.375 3.006 1 48.75 3 GLY B O 1
ATOM 2083 N N . HIS B 1 4 ? 0.223 -20.078 4.367 1 61.69 4 HIS B N 1
ATOM 2084 C CA . HIS B 1 4 ? -0.732 -20.906 3.639 1 61.69 4 HIS B CA 1
ATOM 2085 C C . HIS B 1 4 ? -2.072 -20.188 3.488 1 61.69 4 HIS B C 1
ATOM 2087 O O . HIS B 1 4 ? -3.016 -20.75 2.924 1 61.69 4 HIS B O 1
ATOM 2093 N N . ASP B 1 5 ? -2.041 -18.984 3.947 1 84.5 5 ASP B N 1
ATOM 2094 C CA . ASP B 1 5 ? -3.371 -18.391 3.926 1 84.5 5 ASP B CA 1
ATOM 2095 C C . ASP B 1 5 ? -3.77 -17.984 2.508 1 84.5 5 ASP B C 1
ATOM 2097 O O . ASP B 1 5 ? -4.957 -17.938 2.182 1 84.5 5 ASP B O 1
ATOM 2101 N N . TYR B 1 6 ? -2.762 -17.906 1.637 1 93.69 6 TYR B N 1
ATOM 2102 C CA . TYR B 1 6 ? -3.109 -17.5 0.282 1 93.69 6 TYR B CA 1
ATOM 2103 C C . TYR B 1 6 ? -3.496 -18.703 -0.573 1 93.69 6 TYR B C 1
ATOM 2105 O O . TYR B 1 6 ? -4.168 -18.547 -1.597 1 93.69 6 TYR B O 1
ATOM 2113 N N . PHE B 1 7 ? -3.127 -19.891 -0.138 1 95.75 7 PHE B N 1
ATOM 2114 C CA . PHE B 1 7 ? -3.291 -21.078 -0.964 1 95.75 7 PHE B CA 1
ATOM 2115 C C . PHE B 1 7 ? -4.691 -21.656 -0.804 1 95.75 7 PHE B C 1
ATOM 2117 O O . PHE B 1 7 ? -5.34 -21.438 0.221 1 95.75 7 PHE B O 1
ATOM 2124 N N . VAL B 1 8 ? -5.117 -22.234 -1.794 1 96.69 8 VAL B N 1
ATOM 2125 C CA . VAL B 1 8 ? -6.273 -23.125 -1.705 1 96.69 8 VAL B CA 1
ATOM 2126 C C . VAL B 1 8 ? -5.812 -24.578 -1.757 1 96.69 8 VAL B C 1
ATOM 2128 O O . VAL B 1 8 ? -4.77 -24.891 -2.34 1 96.69 8 VAL B O 1
ATOM 2131 N N . GLU B 1 9 ? -6.59 -25.328 -1.147 1 95.5 9 GLU B N 1
ATOM 2132 C CA . GLU B 1 9 ? -6.25 -26.75 -1.156 1 95.5 9 GLU B CA 1
ATOM 2133 C C . GLU B 1 9 ? -6.516 -27.375 -2.523 1 95.5 9 GLU B C 1
ATOM 2135 O O . GLU B 1 9 ? -7.617 -27.25 -3.064 1 95.5 9 GLU B O 1
ATOM 2140 N N . VAL B 1 10 ? -5.516 -28.016 -3.043 1 96.94 10 VAL B N 1
ATOM 2141 C CA . VAL B 1 10 ? -5.656 -28.672 -4.34 1 96.94 10 VAL B CA 1
ATOM 2142 C C . VAL B 1 10 ? -6.348 -30.016 -4.164 1 96.94 10 VAL B C 1
ATOM 2144 O O . VAL B 1 10 ? -5.988 -30.797 -3.275 1 96.94 10 VAL B O 1
ATOM 2147 N N . ALA B 1 11 ? -7.262 -30.281 -5.031 1 95.12 11 ALA B N 1
ATOM 2148 C CA . ALA B 1 11 ? -7.961 -31.562 -4.977 1 95.12 11 ALA B CA 1
ATOM 2149 C C . ALA B 1 11 ? -7.004 -32.719 -5.27 1 95.12 11 ALA B C 1
ATOM 2151 O O . ALA B 1 11 ? -6.215 -32.656 -6.211 1 95.12 11 ALA B O 1
ATOM 2152 N N . PRO B 1 12 ? -7.078 -33.75 -4.516 1 94.19 12 PRO B N 1
ATOM 2153 C CA . PRO B 1 12 ? -6.188 -34.906 -4.746 1 94.19 12 PRO B CA 1
ATOM 2154 C C . PRO B 1 12 ? -6.328 -35.469 -6.148 1 94.19 12 PRO B C 1
ATOM 2156 O O . PRO B 1 12 ? -5.34 -35.938 -6.738 1 94.19 12 PRO B O 1
ATOM 2159 N N . GLU B 1 13 ? -7.555 -35.469 -6.637 1 95.56 13 GLU B N 1
ATOM 2160 C CA . GLU B 1 13 ? -7.789 -36.031 -7.969 1 95.56 13 GLU B CA 1
ATOM 2161 C C . GLU B 1 13 ? -7.008 -35.25 -9.031 1 95.56 13 GLU B C 1
ATOM 2163 O O . GLU B 1 13 ? -6.582 -35.812 -10.031 1 95.56 13 GLU B O 1
ATOM 2168 N N . PHE B 1 14 ? -6.812 -34.031 -8.781 1 97.19 14 PHE B N 1
ATOM 2169 C CA . PHE B 1 14 ? -6.066 -33.188 -9.703 1 97.19 14 PHE B CA 1
ATOM 2170 C C . PHE B 1 14 ? -4.586 -33.562 -9.688 1 97.19 14 PHE B C 1
ATOM 2172 O O . PHE B 1 14 ? -3.943 -33.594 -10.742 1 97.19 14 PHE B O 1
ATOM 2179 N N . ILE B 1 15 ? -4.055 -33.844 -8.547 1 96.75 15 ILE B N 1
ATOM 2180 C CA . ILE B 1 15 ? -2.639 -34.156 -8.375 1 96.75 15 ILE B CA 1
ATOM 2181 C C . ILE B 1 15 ? -2.336 -35.531 -8.93 1 96.75 15 ILE B C 1
ATOM 2183 O O . ILE B 1 15 ? -1.241 -35.781 -9.445 1 96.75 15 ILE B O 1
ATOM 2187 N N . GLU B 1 16 ? -3.285 -36.375 -8.891 1 95.31 16 GLU B N 1
ATOM 2188 C CA . GLU B 1 16 ? -3.092 -37.75 -9.328 1 95.31 16 GLU B CA 1
ATOM 2189 C C . GLU B 1 16 ? -3.09 -37.875 -10.852 1 95.31 16 GLU B C 1
ATOM 2191 O O . GLU B 1 16 ? -2.637 -38.875 -11.406 1 95.31 16 GLU B O 1
ATOM 2196 N N . ASP B 1 17 ? -3.641 -36.875 -11.508 1 95.69 17 ASP B N 1
ATOM 2197 C CA . ASP B 1 17 ? -3.68 -36.844 -12.969 1 95.69 17 ASP B CA 1
ATOM 2198 C C . ASP B 1 17 ? -2.334 -36.438 -13.555 1 95.69 17 ASP B C 1
ATOM 2200 O O . ASP B 1 17 ? -1.961 -35.25 -13.477 1 95.69 17 ASP B O 1
ATOM 2204 N N . ASP B 1 18 ? -1.673 -37.312 -14.211 1 93.88 18 ASP B N 1
ATOM 2205 C CA . ASP B 1 18 ? -0.341 -37.094 -14.766 1 93.88 18 ASP B CA 1
ATOM 2206 C C . ASP B 1 18 ? -0.353 -35.938 -15.766 1 93.88 18 ASP B C 1
ATOM 2208 O O . ASP B 1 18 ? 0.65 -35.25 -15.938 1 93.88 18 ASP B O 1
ATOM 2212 N N . PHE B 1 19 ? -1.462 -35.75 -16.359 1 96.38 19 PHE B N 1
ATOM 2213 C CA . PHE B 1 19 ? -1.562 -34.688 -17.359 1 96.38 19 PHE B CA 1
ATOM 2214 C C . PHE B 1 19 ? -1.312 -33.344 -16.719 1 96.38 19 PHE B C 1
ATOM 2216 O O . PHE B 1 19 ? -0.666 -32.469 -17.312 1 96.38 19 PHE B O 1
ATOM 2223 N N . ASN B 1 20 ? -1.859 -33.219 -15.555 1 96.38 20 ASN B N 1
ATOM 2224 C CA . ASN B 1 20 ? -1.729 -31.938 -14.836 1 96.38 20 ASN B CA 1
ATOM 2225 C C . ASN B 1 20 ? -0.304 -31.719 -14.336 1 96.38 20 ASN B C 1
ATOM 2227 O O . ASN B 1 20 ? 0.06 -30.609 -13.945 1 96.38 20 ASN B O 1
ATOM 2231 N N . LEU B 1 21 ? 0.563 -32.688 -14.359 1 97.06 21 LEU B N 1
ATOM 2232 C CA . LEU B 1 21 ? 1.908 -32.625 -13.797 1 97.06 21 LEU B CA 1
ATOM 2233 C C . LEU B 1 21 ? 2.957 -32.562 -14.906 1 97.06 21 LEU B C 1
ATOM 2235 O O . LEU B 1 21 ? 4.156 -32.531 -14.625 1 97.06 21 LEU B O 1
ATOM 2239 N N . THR B 1 22 ? 2.49 -32.562 -16.094 1 96 22 THR B N 1
ATOM 2240 C CA . THR B 1 22 ? 3.389 -32.625 -17.234 1 96 22 THR B CA 1
ATOM 2241 C C . THR B 1 22 ? 4.438 -31.516 -17.156 1 96 22 THR B C 1
ATOM 2243 O O . THR B 1 22 ? 4.105 -30.359 -16.891 1 96 22 THR B O 1
ATOM 2246 N N . GLY B 1 23 ? 5.695 -31.906 -17.312 1 95.38 23 GLY B N 1
ATOM 2247 C CA . GLY B 1 23 ? 6.789 -30.953 -17.391 1 95.38 23 GLY B CA 1
ATOM 2248 C C . GLY B 1 23 ? 7.348 -30.594 -16.031 1 95.38 23 GLY B C 1
ATOM 2249 O O . GLY B 1 23 ? 8.422 -30 -15.93 1 95.38 23 GLY B O 1
ATOM 2250 N N . LEU B 1 24 ? 6.723 -30.938 -14.906 1 97.19 24 LEU B N 1
ATOM 2251 C CA . LEU B 1 24 ? 7.133 -30.516 -13.57 1 97.19 24 LEU B CA 1
ATOM 2252 C C . LEU B 1 24 ? 8.312 -31.344 -13.07 1 97.19 24 LEU B C 1
ATOM 2254 O O . LEU B 1 24 ? 9.086 -30.891 -12.227 1 97.19 24 LEU B O 1
ATOM 2258 N N . SER B 1 25 ? 8.469 -32.562 -13.641 1 95.88 25 SER B N 1
ATOM 2259 C CA . SER B 1 25 ? 9.562 -33.438 -13.227 1 95.88 25 SER B CA 1
ATOM 2260 C C . SER B 1 25 ? 10.914 -32.844 -13.609 1 95.88 25 SER B C 1
ATOM 2262 O O . SER B 1 25 ? 11.93 -33.156 -12.977 1 95.88 25 SER B O 1
ATOM 2264 N N . SER B 1 26 ? 10.922 -31.984 -14.641 1 95.56 26 SER B N 1
ATOM 2265 C CA . SER B 1 26 ? 12.172 -31.359 -15.078 1 95.56 26 SER B CA 1
ATOM 2266 C C . SER B 1 26 ? 12.539 -30.188 -14.188 1 95.56 26 SER B C 1
ATOM 2268 O O . SER B 1 26 ? 13.703 -29.781 -14.141 1 95.56 26 SER B O 1
ATOM 2270 N N . ILE B 1 27 ? 11.641 -29.641 -13.484 1 95.75 27 ILE B N 1
ATOM 2271 C CA . ILE B 1 27 ? 11.836 -28.422 -12.711 1 95.75 27 ILE B CA 1
ATOM 2272 C C . ILE B 1 27 ? 12.07 -28.781 -11.242 1 95.75 27 ILE B C 1
ATOM 2274 O O . ILE B 1 27 ? 12.836 -28.109 -10.547 1 95.75 27 ILE B O 1
ATOM 2278 N N . VAL B 1 28 ? 11.469 -29.891 -10.75 1 97.19 28 VAL B N 1
ATOM 2279 C CA . VAL B 1 28 ? 11.469 -30.234 -9.328 1 97.19 28 VAL B CA 1
ATOM 2280 C C . VAL B 1 28 ? 12.391 -31.438 -9.086 1 97.19 28 VAL B C 1
ATOM 2282 O O . VAL B 1 28 ? 12.109 -32.531 -9.555 1 97.19 28 VAL B O 1
ATOM 2285 N N . PRO B 1 29 ? 13.367 -31.156 -8.344 1 95.12 29 PRO B N 1
ATOM 2286 C CA . PRO B 1 29 ? 14.18 -32.312 -7.957 1 95.12 29 PRO B CA 1
ATOM 2287 C C . PRO B 1 29 ? 13.43 -33.281 -7.059 1 95.12 29 PRO B C 1
ATOM 2289 O O . PRO B 1 29 ? 12.453 -32.906 -6.41 1 95.12 29 PRO B O 1
ATOM 2292 N N . PHE B 1 30 ? 13.922 -34.625 -7.051 1 93.81 30 PHE B N 1
ATOM 2293 C CA . PHE B 1 30 ? 13.297 -35.656 -6.215 1 93.81 30 PHE B CA 1
ATOM 2294 C C . PHE B 1 30 ? 11.797 -35.719 -6.453 1 93.81 30 PHE B C 1
ATOM 2296 O O . PHE B 1 30 ? 11.016 -35.75 -5.5 1 93.81 30 PHE B O 1
ATOM 2303 N N . PHE B 1 31 ? 11.43 -35.562 -7.699 1 96.19 31 PHE B N 1
ATOM 2304 C CA . PHE B 1 31 ? 10.039 -35.406 -8.117 1 96.19 31 PHE B CA 1
ATOM 2305 C C . PHE B 1 31 ? 9.18 -36.531 -7.531 1 96.19 31 PHE B C 1
ATOM 2307 O O . PHE B 1 31 ? 8.148 -36.25 -6.91 1 96.19 31 PHE B O 1
ATOM 2314 N N . ARG B 1 32 ? 9.547 -37.781 -7.688 1 94.12 32 ARG B N 1
ATOM 2315 C CA . ARG B 1 32 ? 8.75 -38.906 -7.25 1 94.12 32 ARG B CA 1
ATOM 2316 C C . ARG B 1 32 ? 8.586 -38.906 -5.73 1 94.12 32 ARG B C 1
ATOM 2318 O O . ARG B 1 32 ? 7.488 -39.156 -5.219 1 94.12 32 ARG B O 1
ATOM 2325 N N . ASP B 1 33 ? 9.703 -38.688 -5.055 1 95.12 33 ASP B N 1
ATOM 2326 C CA . ASP B 1 33 ? 9.648 -38.625 -3.598 1 95.12 33 ASP B CA 1
ATOM 2327 C C . ASP B 1 33 ? 8.766 -37.5 -3.121 1 95.12 33 ASP B C 1
ATOM 2329 O O . ASP B 1 33 ? 8 -37.625 -2.168 1 95.12 33 ASP B O 1
ATOM 2333 N N . ALA B 1 34 ? 8.906 -36.375 -3.805 1 95.94 34 ALA B N 1
ATOM 2334 C CA . ALA B 1 34 ? 8.109 -35.219 -3.471 1 95.94 34 ALA B CA 1
ATOM 2335 C C . ALA B 1 34 ? 6.625 -35.469 -3.676 1 95.94 34 ALA B C 1
ATOM 2337 O O . ALA B 1 34 ? 5.801 -35.094 -2.836 1 95.94 34 ALA B O 1
ATOM 2338 N N . LEU B 1 35 ? 6.316 -36.094 -4.789 1 95.56 35 LEU B N 1
ATOM 2339 C CA . LEU B 1 35 ? 4.93 -36.438 -5.098 1 95.56 35 LEU B CA 1
ATOM 2340 C C . LEU B 1 35 ? 4.348 -37.375 -4.047 1 95.56 35 LEU B C 1
ATOM 2342 O O . LEU B 1 35 ? 3.207 -37.188 -3.611 1 95.56 35 LEU B O 1
ATOM 2346 N N . ASP B 1 36 ? 5.098 -38.281 -3.625 1 93.88 36 ASP B N 1
ATOM 2347 C CA . ASP B 1 36 ? 4.66 -39.219 -2.594 1 93.88 36 ASP B CA 1
ATOM 2348 C C . ASP B 1 36 ? 4.379 -38.5 -1.279 1 93.88 36 ASP B C 1
ATOM 2350 O O . ASP B 1 36 ? 3.41 -38.812 -0.585 1 93.88 36 ASP B O 1
ATOM 2354 N N . VAL B 1 37 ? 5.242 -37.594 -0.971 1 93.88 37 VAL B N 1
ATOM 2355 C CA . VAL B 1 37 ? 5.07 -36.812 0.25 1 93.88 37 VAL B CA 1
ATOM 2356 C C . VAL B 1 37 ? 3.754 -36.062 0.188 1 93.88 37 VAL B C 1
ATOM 2358 O O . VAL B 1 37 ? 2.977 -36.062 1.145 1 93.88 37 VAL B O 1
ATOM 2361 N N . ILE B 1 38 ? 3.428 -35.406 -0.965 1 94.88 38 ILE B N 1
ATOM 2362 C CA . ILE B 1 38 ? 2.236 -34.594 -1.141 1 94.88 38 ILE B CA 1
ATOM 2363 C C . ILE B 1 38 ? 0.986 -35.469 -1.03 1 94.88 38 ILE B C 1
ATOM 2365 O O . ILE B 1 38 ? -0.022 -35.031 -0.457 1 94.88 38 ILE B O 1
ATOM 2369 N N . LEU B 1 39 ? 1.11 -36.625 -1.588 1 93.94 39 LEU B N 1
ATOM 2370 C CA . LEU B 1 39 ? -0.037 -37.531 -1.629 1 93.94 39 LEU B CA 1
ATOM 2371 C C . LEU B 1 39 ? -0.092 -38.406 -0.376 1 93.94 39 LEU B C 1
ATOM 2373 O O . LEU B 1 39 ? -0.999 -39.219 -0.224 1 93.94 39 LEU B O 1
ATOM 2377 N N . ASP B 1 40 ? 0.893 -38.156 0.551 1 92.56 40 ASP B N 1
ATOM 2378 C CA . ASP B 1 40 ? 0.995 -38.906 1.8 1 92.56 40 ASP B CA 1
ATOM 2379 C C . ASP B 1 40 ? 1.154 -40.406 1.533 1 92.56 40 ASP B C 1
ATOM 2381 O O . ASP B 1 40 ? 0.475 -41.219 2.15 1 92.56 40 ASP B O 1
ATOM 2385 N N . LEU B 1 41 ? 1.949 -40.719 0.584 1 88.88 41 LEU B N 1
ATOM 2386 C CA . LEU B 1 41 ? 2.273 -42.094 0.246 1 88.88 41 LEU B CA 1
ATOM 2387 C C . LEU B 1 41 ? 3.627 -42.5 0.825 1 88.88 41 LEU B C 1
ATOM 2389 O O . LEU B 1 41 ? 4.512 -41.656 0.985 1 88.88 41 LEU B O 1
ATOM 2393 N N . GLU B 1 42 ? 3.734 -43.625 1.212 1 87 42 GLU B N 1
ATOM 2394 C CA . GLU B 1 42 ? 5.031 -44.156 1.641 1 87 42 GLU B CA 1
ATOM 2395 C C . GLU B 1 42 ? 5.945 -44.406 0.445 1 87 42 GLU B C 1
ATOM 2397 O O . GLU B 1 42 ? 5.531 -45.031 -0.53 1 87 42 GLU B O 1
ATOM 2402 N N . PRO B 1 43 ? 7.121 -43.906 0.579 1 84 43 PRO B N 1
ATOM 2403 C CA . PRO B 1 43 ? 8.039 -44.156 -0.541 1 84 43 PRO B CA 1
ATOM 2404 C C . PRO B 1 43 ? 8.406 -45.625 -0.71 1 84 43 PRO B C 1
ATOM 2406 O O . PRO B 1 43 ? 8.453 -46.375 0.272 1 84 43 PRO B O 1
ATOM 2409 N N . GLU B 1 44 ? 8.586 -45.969 -1.966 1 83.56 44 GLU B N 1
ATOM 2410 C CA . GLU B 1 44 ? 9.016 -47.344 -2.244 1 83.56 44 GLU B CA 1
ATOM 2411 C C . GLU B 1 44 ? 10.398 -47.594 -1.651 1 83.56 44 GLU B C 1
ATOM 2413 O O . GLU B 1 44 ? 10.625 -48.656 -1.064 1 83.56 44 GLU B O 1
ATOM 2418 N N . VAL B 1 45 ? 11.328 -46.625 -1.843 1 85.56 45 VAL B N 1
ATOM 2419 C CA . VAL B 1 45 ? 12.672 -46.688 -1.264 1 85.56 45 VAL B CA 1
ATOM 2420 C C . VAL B 1 45 ? 12.789 -45.625 -0.158 1 85.56 45 VAL B C 1
ATOM 2422 O O . VAL B 1 45 ? 12.453 -44.469 -0.36 1 85.56 45 VAL B O 1
ATOM 2425 N N . PRO B 1 46 ? 13.25 -46.094 1.017 1 88.31 46 PRO B N 1
ATOM 2426 C CA . PRO B 1 46 ? 13.367 -45.125 2.104 1 88.31 46 PRO B CA 1
ATOM 2427 C C . PRO B 1 46 ? 14.258 -43.938 1.74 1 88.31 46 PRO B C 1
ATOM 2429 O O . PRO B 1 46 ? 15.312 -44.125 1.128 1 88.31 46 PRO B O 1
ATOM 2432 N N . ILE B 1 47 ? 13.812 -42.781 2.043 1 88.62 47 ILE B N 1
ATOM 2433 C CA . ILE B 1 47 ? 14.562 -41.562 1.773 1 88.62 47 ILE B CA 1
ATOM 2434 C C . ILE B 1 47 ? 15.711 -41.438 2.768 1 88.62 47 ILE B C 1
ATOM 2436 O O . ILE B 1 47 ? 15.508 -41.531 3.979 1 88.62 47 ILE B O 1
ATOM 2440 N N . LYS B 1 48 ? 16.906 -41.281 2.264 1 91.12 48 LYS B N 1
ATOM 2441 C CA . LYS B 1 48 ? 18.047 -41.031 3.146 1 91.12 48 LYS B CA 1
ATOM 2442 C C . LYS B 1 48 ? 17.797 -39.844 4.062 1 91.12 48 LYS B C 1
ATOM 2444 O O . LYS B 1 48 ? 17.281 -38.812 3.619 1 91.12 48 LYS B O 1
ATOM 2449 N N . PRO B 1 49 ? 18.125 -40.031 5.316 1 91.25 49 PRO B N 1
ATOM 2450 C CA . PRO B 1 49 ? 17.891 -38.969 6.285 1 91.25 49 PRO B CA 1
ATOM 2451 C C . PRO B 1 49 ? 18.469 -37.625 5.84 1 91.25 49 PRO B C 1
ATOM 2453 O O . PRO B 1 49 ? 17.875 -36.562 6.078 1 91.25 49 PRO B O 1
ATOM 2456 N N . ALA B 1 50 ? 19.641 -37.656 5.109 1 91.62 50 ALA B N 1
ATOM 2457 C CA . ALA B 1 50 ? 20.312 -36.438 4.668 1 91.62 50 ALA B CA 1
ATOM 2458 C C . ALA B 1 50 ? 19.484 -35.719 3.596 1 91.62 50 ALA B C 1
ATOM 2460 O O . ALA B 1 50 ? 19.625 -34.5 3.416 1 91.62 50 ALA B O 1
ATOM 2461 N N . ASN B 1 51 ? 18.609 -36.469 2.969 1 92.88 51 ASN B N 1
ATOM 2462 C CA . ASN B 1 51 ? 17.875 -35.906 1.845 1 92.88 51 ASN B CA 1
ATOM 2463 C C . ASN B 1 51 ? 16.469 -35.469 2.262 1 92.88 51 ASN B C 1
ATOM 2465 O O . ASN B 1 51 ? 15.742 -34.875 1.472 1 92.88 51 ASN B O 1
ATOM 2469 N N . VAL B 1 52 ? 16.125 -35.719 3.469 1 92.25 52 VAL B N 1
ATOM 2470 C CA . VAL B 1 52 ? 14.766 -35.469 3.928 1 92.25 52 VAL B CA 1
ATOM 2471 C C . VAL B 1 52 ? 14.438 -34 3.771 1 92.25 52 VAL B C 1
ATOM 2473 O O . VAL B 1 52 ? 13.406 -33.656 3.191 1 92.25 52 VAL B O 1
ATOM 2476 N N . PRO B 1 53 ? 15.336 -33.094 4.215 1 94.25 53 PRO B N 1
ATOM 2477 C CA . PRO B 1 53 ? 15.016 -31.688 4.047 1 94.25 53 PRO B CA 1
ATOM 2478 C C . PRO B 1 53 ? 14.867 -31.281 2.584 1 94.25 53 PRO B C 1
ATOM 2480 O O . PRO B 1 53 ? 14.023 -30.438 2.252 1 94.25 53 PRO B O 1
ATOM 2483 N N . LEU B 1 54 ? 15.633 -31.875 1.794 1 94.69 54 LEU B N 1
ATOM 2484 C CA . LEU B 1 54 ? 15.594 -31.562 0.369 1 94.69 54 LEU B CA 1
ATOM 2485 C C . LEU B 1 54 ? 14.273 -32.031 -0.248 1 94.69 54 LEU B C 1
ATOM 2487 O O . LEU B 1 54 ? 13.68 -31.312 -1.057 1 94.69 54 LEU B O 1
ATOM 2491 N N . VAL B 1 55 ? 13.891 -33.188 0.138 1 94.69 55 VAL B N 1
ATOM 2492 C CA . VAL B 1 55 ? 12.648 -33.781 -0.382 1 94.69 55 VAL B CA 1
ATOM 2493 C C . VAL B 1 55 ? 11.461 -32.938 0.09 1 94.69 55 VAL B C 1
ATOM 2495 O O . VAL B 1 55 ? 10.516 -32.688 -0.667 1 94.69 55 VAL B O 1
ATOM 2498 N N . GLU B 1 56 ? 11.516 -32.5 1.325 1 94.31 56 GLU B N 1
ATOM 2499 C CA . GLU B 1 56 ? 10.461 -31.641 1.855 1 94.31 56 GLU B CA 1
ATOM 2500 C C . GLU B 1 56 ? 10.352 -30.344 1.074 1 94.31 56 GLU B C 1
ATOM 2502 O O . GLU B 1 56 ? 9.258 -29.891 0.743 1 94.31 56 GLU B O 1
ATOM 2507 N N . HIS B 1 57 ? 11.438 -29.828 0.774 1 94.38 57 HIS B N 1
ATOM 2508 C CA . HIS B 1 57 ? 11.469 -28.609 -0.019 1 94.38 57 HIS B CA 1
ATOM 2509 C C . HIS B 1 57 ? 10.953 -28.859 -1.434 1 94.38 57 HIS B C 1
ATOM 2511 O O . HIS B 1 57 ? 10.234 -28.031 -1.989 1 94.38 57 HIS B O 1
ATOM 2517 N N . ALA B 1 58 ? 11.383 -29.922 -1.952 1 96.19 58 ALA B N 1
ATOM 2518 C CA . ALA B 1 58 ? 10.914 -30.312 -3.279 1 96.19 58 ALA B CA 1
ATOM 2519 C C . ALA B 1 58 ? 9.398 -30.5 -3.289 1 96.19 58 ALA B C 1
ATOM 2521 O O . ALA B 1 58 ? 8.727 -30.109 -4.254 1 96.19 58 ALA B O 1
ATOM 2522 N N . ALA B 1 59 ? 8.922 -31.078 -2.227 1 96.5 59 ALA B N 1
ATOM 2523 C CA . ALA B 1 59 ? 7.48 -31.281 -2.121 1 96.5 59 ALA B CA 1
ATOM 2524 C C . ALA B 1 59 ? 6.738 -29.953 -2.086 1 96.5 59 ALA B C 1
ATOM 2526 O O . ALA B 1 59 ? 5.691 -29.797 -2.727 1 96.5 59 ALA B O 1
ATOM 2527 N N . GLU B 1 60 ? 7.281 -29.047 -1.383 1 95.31 60 GLU B N 1
ATOM 2528 C CA . GLU B 1 60 ? 6.68 -27.719 -1.32 1 95.31 60 GLU B CA 1
ATOM 2529 C C . GLU B 1 60 ? 6.68 -27.047 -2.691 1 95.31 60 GLU B C 1
ATOM 2531 O O . GLU B 1 60 ? 5.668 -26.469 -3.105 1 95.31 60 GLU B O 1
ATOM 2536 N N . LEU B 1 61 ? 7.766 -27.141 -3.32 1 97 61 LEU B N 1
ATOM 2537 C CA . LEU B 1 61 ? 7.906 -26.562 -4.652 1 97 61 LEU B CA 1
ATOM 2538 C C . LEU B 1 61 ? 6.922 -27.203 -5.629 1 97 61 LEU B C 1
ATOM 2540 O O . LEU B 1 61 ? 6.215 -26.484 -6.352 1 97 61 LEU B O 1
ATOM 2544 N N . LEU B 1 62 ? 6.883 -28.469 -5.582 1 97.56 62 LEU B N 1
ATOM 2545 C CA . LEU B 1 62 ? 5.992 -29.188 -6.48 1 97.56 62 LEU B CA 1
ATOM 2546 C C . LEU B 1 62 ? 4.535 -28.828 -6.207 1 97.56 62 LEU B C 1
ATOM 2548 O O . LEU B 1 62 ? 3.773 -28.562 -7.137 1 97.56 62 LEU B O 1
ATOM 2552 N N . TYR B 1 63 ? 4.219 -28.844 -4.965 1 97.38 63 TYR B N 1
ATOM 2553 C CA . TYR B 1 63 ? 2.846 -28.5 -4.613 1 97.38 63 TYR B CA 1
ATOM 2554 C C . TYR B 1 63 ? 2.488 -27.094 -5.094 1 97.38 63 TYR B C 1
ATOM 2556 O O . TYR B 1 63 ? 1.394 -26.875 -5.613 1 97.38 63 TYR B O 1
ATOM 2564 N N . GLY B 1 64 ? 3.354 -26.203 -4.926 1 97.25 64 GLY B N 1
ATOM 2565 C CA . GLY B 1 64 ? 3.139 -24.844 -5.383 1 97.25 64 GLY B CA 1
ATOM 2566 C C . GLY B 1 64 ? 2.908 -24.734 -6.879 1 97.25 64 GLY B C 1
ATOM 2567 O O . GLY B 1 64 ? 2.004 -24.031 -7.332 1 97.25 64 GLY B O 1
ATOM 2568 N N . LEU B 1 65 ? 3.721 -25.438 -7.551 1 97.81 65 LEU B N 1
ATOM 2569 C CA . LEU B 1 65 ? 3.6 -25.406 -9 1 97.81 65 LEU B CA 1
ATOM 2570 C C . LEU B 1 65 ? 2.305 -26.078 -9.453 1 97.81 65 LEU B C 1
ATOM 2572 O O . LEU B 1 65 ? 1.676 -25.625 -10.422 1 97.81 65 LEU B O 1
ATOM 2576 N N . ILE B 1 66 ? 1.92 -27.094 -8.766 1 97.94 66 ILE B N 1
ATOM 2577 C CA . ILE B 1 66 ? 0.641 -27.734 -9.055 1 97.94 66 ILE B CA 1
ATOM 2578 C C . ILE B 1 66 ? -0.501 -26.766 -8.727 1 97.94 66 ILE B C 1
ATOM 2580 O O . ILE B 1 66 ? -1.471 -26.672 -9.484 1 97.94 66 ILE B O 1
ATOM 2584 N N . HIS B 1 67 ? -0.346 -26.141 -7.652 1 97.88 67 HIS B N 1
ATOM 2585 C CA . HIS B 1 67 ? -1.338 -25.172 -7.219 1 97.88 67 HIS B CA 1
ATOM 2586 C C . HIS B 1 67 ? -1.57 -24.109 -8.289 1 97.88 67 HIS B C 1
ATOM 2588 O O . HIS B 1 67 ? -2.715 -23.75 -8.578 1 97.88 67 HIS B O 1
ATOM 2594 N N . ALA B 1 68 ? -0.54 -23.609 -8.875 1 97.75 68 ALA B N 1
ATOM 2595 C CA . ALA B 1 68 ? -0.611 -22.594 -9.914 1 97.75 68 ALA B CA 1
ATOM 2596 C C . ALA B 1 68 ? -1.476 -23.062 -11.086 1 97.75 68 ALA B C 1
ATOM 2598 O O . ALA B 1 68 ? -2.174 -22.25 -11.711 1 97.75 68 ALA B O 1
ATOM 2599 N N . ARG B 1 69 ? -1.382 -24.266 -11.359 1 97.69 69 ARG B N 1
ATOM 2600 C CA . ARG B 1 69 ? -2.189 -24.828 -12.438 1 97.69 69 ARG B CA 1
ATOM 2601 C C . ARG B 1 69 ? -3.631 -25.047 -11.984 1 97.69 69 ARG B C 1
ATOM 2603 O O . ARG B 1 69 ? -4.566 -24.797 -12.75 1 97.69 69 ARG B O 1
ATOM 2610 N N . TYR B 1 70 ? -3.768 -25.484 -10.812 1 98.06 70 TYR B N 1
ATOM 2611 C CA . TYR B 1 70 ? -5.082 -25.828 -10.281 1 98.06 70 TYR B CA 1
ATOM 2612 C C . TYR B 1 70 ? -5.98 -24.594 -10.227 1 98.06 70 TYR B C 1
ATOM 2614 O O . TYR B 1 70 ? -7.172 -24.672 -10.539 1 98.06 70 TYR B O 1
ATOM 2622 N N . ILE B 1 71 ? -5.441 -23.438 -9.844 1 97.81 71 ILE B N 1
ATOM 2623 C CA . ILE B 1 71 ? -6.246 -22.25 -9.633 1 97.81 71 ILE B CA 1
ATOM 2624 C C . ILE B 1 71 ? -6.648 -21.656 -10.977 1 97.81 71 ILE B C 1
ATOM 2626 O O . ILE B 1 71 ? -7.34 -20.625 -11.031 1 97.81 71 ILE B O 1
ATOM 2630 N N . LEU B 1 72 ? -6.281 -22.25 -12.062 1 97.12 72 LEU B N 1
ATOM 2631 C CA . LEU B 1 72 ? -6.742 -21.859 -13.391 1 97.12 72 LEU B CA 1
ATOM 2632 C C . LEU B 1 72 ? -7.965 -22.656 -13.812 1 97.12 72 LEU B C 1
ATOM 2634 O O . LEU B 1 72 ? -8.609 -22.344 -14.812 1 97.12 72 LEU B O 1
ATOM 2638 N N . THR B 1 73 ? -8.25 -23.656 -13.039 1 97.38 73 THR B N 1
ATOM 2639 C CA . THR B 1 73 ? -9.453 -24.438 -13.281 1 97.38 73 THR B CA 1
ATOM 2640 C C . THR B 1 73 ? -10.672 -23.766 -12.633 1 97.38 73 THR B C 1
ATOM 2642 O O . THR B 1 73 ? -10.523 -22.875 -11.797 1 97.38 73 THR B O 1
ATOM 2645 N N . LYS B 1 74 ? -11.836 -24.25 -13.055 1 96.69 74 LYS B N 1
ATOM 2646 C CA . LYS B 1 74 ? -13.062 -23.656 -12.539 1 96.69 74 LYS B CA 1
ATOM 2647 C C . LYS B 1 74 ? -13.172 -23.844 -11.023 1 96.69 74 LYS B C 1
ATOM 2649 O O . LYS B 1 74 ? -13.398 -22.891 -10.289 1 96.69 74 LYS B O 1
ATOM 2654 N N . PRO B 1 75 ? -12.969 -25.062 -10.531 1 97.44 75 PRO B N 1
ATOM 2655 C CA . PRO B 1 75 ? -13.047 -25.234 -9.078 1 97.44 75 PRO B CA 1
ATOM 2656 C C . PRO B 1 75 ? -12 -24.406 -8.328 1 97.44 75 PRO B C 1
ATOM 2658 O O . PRO B 1 75 ? -12.289 -23.859 -7.27 1 97.44 75 PRO B O 1
ATOM 2661 N N . GLY B 1 76 ? -10.812 -24.406 -8.797 1 97.75 76 GLY B N 1
ATOM 2662 C CA . GLY B 1 76 ? -9.766 -23.609 -8.188 1 97.75 76 GLY B CA 1
ATOM 2663 C C . GLY B 1 76 ? -10.094 -22.125 -8.156 1 97.75 76 GLY B C 1
ATOM 2664 O O . GLY B 1 76 ? -9.898 -21.469 -7.133 1 97.75 76 GLY B O 1
ATOM 2665 N N . LEU B 1 77 ? -10.594 -21.609 -9.234 1 97.81 77 LEU B N 1
ATOM 2666 C CA . LEU B 1 77 ? -10.977 -20.219 -9.336 1 97.81 77 LEU B CA 1
ATOM 2667 C C . LEU B 1 77 ? -12.109 -19.891 -8.359 1 97.81 77 LEU B C 1
ATOM 2669 O O . LEU B 1 77 ? -12.109 -18.828 -7.734 1 97.81 77 LEU B O 1
ATOM 2673 N N . ARG B 1 78 ? -13.039 -20.797 -8.305 1 97.62 78 ARG B N 1
ATOM 2674 C CA . ARG B 1 78 ? -14.148 -20.594 -7.379 1 97.62 78 ARG B CA 1
ATOM 2675 C C . ARG B 1 78 ? -13.656 -20.531 -5.938 1 97.62 78 ARG B C 1
ATOM 2677 O O . ARG B 1 78 ? -14.094 -19.672 -5.168 1 97.62 78 ARG B O 1
ATOM 2684 N N . SER B 1 79 ? -12.781 -21.422 -5.629 1 97.44 79 SER B N 1
ATOM 2685 C CA . SER B 1 79 ? -12.211 -21.406 -4.289 1 97.44 79 SER B CA 1
ATOM 2686 C C . SER B 1 79 ? -11.461 -20.109 -4.012 1 97.44 79 SER B C 1
ATOM 2688 O O . SER B 1 79 ? -11.562 -19.547 -2.924 1 97.44 79 SER B O 1
ATOM 2690 N N . MET B 1 80 ? -10.727 -19.656 -4.926 1 97.88 80 MET B N 1
ATOM 2691 C CA . MET B 1 80 ? -10.008 -18.391 -4.797 1 97.88 80 MET B CA 1
ATOM 2692 C C . MET B 1 80 ? -10.977 -17.219 -4.699 1 97.88 80 MET B C 1
ATOM 2694 O O . MET B 1 80 ? -10.695 -16.234 -4.016 1 97.88 80 MET B O 1
ATOM 2698 N N . GLY B 1 81 ? -12.086 -17.344 -5.48 1 97.69 81 GLY B N 1
ATOM 2699 C CA . GLY B 1 81 ? -13.125 -16.328 -5.391 1 97.69 81 GLY B CA 1
ATOM 2700 C C . GLY B 1 81 ? -13.672 -16.156 -3.988 1 97.69 81 GLY B C 1
ATOM 2701 O O . GLY B 1 81 ? -13.914 -15.031 -3.545 1 97.69 81 GLY B O 1
ATOM 2702 N N . GLU B 1 82 ? -13.836 -17.234 -3.348 1 97.25 82 GLU B N 1
ATOM 2703 C CA . GLU B 1 82 ? -14.305 -17.188 -1.967 1 97.25 82 GLU B CA 1
ATOM 2704 C C . GLU B 1 82 ? -13.305 -16.469 -1.066 1 97.25 82 GLU B C 1
ATOM 2706 O O . GLU B 1 82 ? -13.688 -15.641 -0.245 1 97.25 82 GLU B O 1
ATOM 2711 N N . LYS B 1 83 ? -12.078 -16.781 -1.217 1 97 83 LYS B N 1
ATOM 2712 C CA . LYS B 1 83 ? -11.031 -16.125 -0.444 1 97 83 LYS B CA 1
ATOM 2713 C C . LYS B 1 83 ? -10.969 -14.625 -0.75 1 97 83 LYS B C 1
ATOM 2715 O O . LYS B 1 83 ? -10.758 -13.812 0.15 1 97 83 LYS B O 1
ATOM 2720 N N . TYR B 1 84 ? -11.117 -14.297 -2.004 1 97.44 84 TYR B N 1
ATOM 2721 C CA . TYR B 1 84 ? -11.133 -12.906 -2.438 1 97.44 84 TYR B CA 1
ATOM 2722 C C . TYR B 1 84 ? -12.266 -12.141 -1.76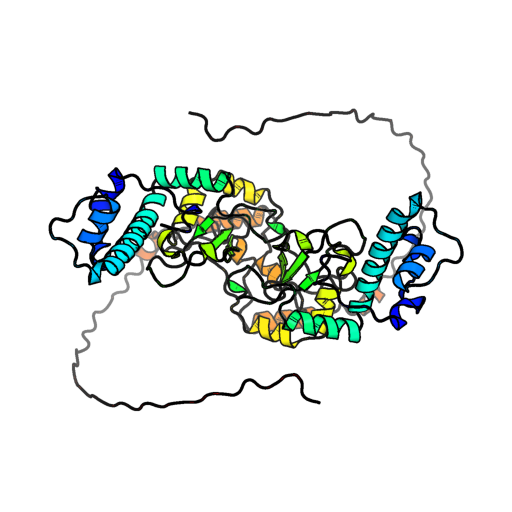3 1 97.44 84 TYR B C 1
ATOM 2724 O O . TYR B 1 84 ? -12.055 -11.031 -1.258 1 97.44 84 TYR B O 1
ATOM 2732 N N . GLU B 1 85 ? -13.391 -12.742 -1.769 1 96.5 85 GLU B N 1
ATOM 2733 C CA . GLU B 1 85 ? -14.57 -12.117 -1.168 1 96.5 85 GLU B CA 1
ATOM 2734 C C . GLU B 1 85 ? -14.375 -11.906 0.331 1 96.5 85 GLU B C 1
ATOM 2736 O O . GLU B 1 85 ? -14.852 -10.922 0.89 1 96.5 85 GLU B O 1
ATOM 2741 N N . ASP B 1 86 ? -13.703 -12.82 0.877 1 96.38 86 ASP B N 1
ATOM 2742 C CA . ASP B 1 86 ? -13.445 -12.734 2.312 1 96.38 86 ASP B CA 1
ATOM 2743 C C . ASP B 1 86 ? -12.266 -11.812 2.609 1 96.38 86 ASP B C 1
ATOM 2745 O O . ASP B 1 86 ? -11.844 -11.695 3.76 1 96.38 86 ASP B O 1
ATOM 2749 N N . ASN B 1 87 ? -11.617 -11.203 1.628 1 96.38 87 ASN B N 1
ATOM 2750 C CA . ASN B 1 87 ? -10.484 -10.289 1.76 1 96.38 87 ASN B CA 1
ATOM 2751 C C . ASN B 1 87 ? -9.281 -10.977 2.396 1 96.38 87 ASN B C 1
ATOM 2753 O O . ASN B 1 87 ? -8.57 -10.375 3.203 1 96.38 87 ASN B O 1
ATOM 2757 N N . CYS B 1 88 ? -9.109 -12.203 2.051 1 94.88 88 CYS B N 1
ATOM 2758 C CA . CYS B 1 88 ? -8.016 -12.984 2.615 1 94.88 88 CYS B CA 1
ATOM 2759 C C . CYS B 1 88 ? -6.664 -12.445 2.148 1 94.88 88 CYS B C 1
ATOM 2761 O O . CYS B 1 88 ? -5.652 -12.633 2.824 1 94.88 88 CYS B O 1
ATOM 2763 N N . PHE B 1 89 ? -6.609 -11.773 1.038 1 95.31 89 PHE B N 1
ATOM 2764 C CA . PHE B 1 89 ? -5.344 -11.352 0.445 1 95.31 89 PHE B CA 1
ATOM 2765 C C . PHE B 1 89 ? -5.047 -9.898 0.796 1 95.31 89 PHE B C 1
ATOM 2767 O O . PHE B 1 89 ? -3.979 -9.383 0.459 1 95.31 89 PHE B O 1
ATOM 2774 N N . GLY B 1 90 ? -6.059 -9.258 1.388 1 94.69 90 GLY B N 1
ATOM 2775 C CA . GLY B 1 90 ? -5.875 -7.871 1.781 1 94.69 90 GLY B CA 1
ATOM 2776 C C . GLY B 1 90 ? -6.539 -6.887 0.836 1 94.69 90 GLY B C 1
ATOM 2777 O O . GLY B 1 90 ? -7.16 -7.289 -0.149 1 94.69 90 GLY B O 1
ATOM 2778 N N . SER B 1 91 ? -6.371 -5.641 1.188 1 95.88 91 SER B N 1
ATOM 2779 C CA . SER B 1 91 ? -6.98 -4.562 0.415 1 95.88 91 SER B CA 1
ATOM 2780 C C . SER B 1 91 ? -5.926 -3.607 -0.131 1 95.88 91 SER B C 1
ATOM 2782 O O . SER B 1 91 ? -4.867 -3.428 0.478 1 95.88 91 SER B O 1
ATOM 2784 N N . CYS B 1 92 ? -6.207 -3.061 -1.266 1 95.19 92 CYS B N 1
ATOM 2785 C CA . CYS B 1 92 ? -5.285 -2.125 -1.898 1 95.19 92 CYS B CA 1
ATOM 2786 C C . CYS B 1 92 ? -5 -0.937 -0.986 1 95.19 92 CYS B C 1
ATOM 2788 O O . CYS B 1 92 ? -5.93 -0.297 -0.488 1 95.19 92 CYS B O 1
ATOM 2790 N N . PRO B 1 93 ? -3.758 -0.615 -0.82 1 94.25 93 PRO B N 1
ATOM 2791 C CA . PRO B 1 93 ? -3.398 0.49 0.072 1 94.25 93 PRO B CA 1
ATOM 2792 C C . PRO B 1 93 ? -3.607 1.859 -0.572 1 94.25 93 PRO B C 1
ATOM 2794 O O . PRO B 1 93 ? -3.564 2.883 0.116 1 94.25 93 PRO B O 1
ATOM 2797 N N . ARG B 1 94 ? -3.723 1.898 -1.838 1 93.06 94 ARG B N 1
ATOM 2798 C CA . ARG B 1 94 ? -3.957 3.162 -2.529 1 93.06 94 ARG B CA 1
ATOM 2799 C C . ARG B 1 94 ? -5.273 3.791 -2.088 1 93.06 94 ARG B C 1
ATOM 2801 O O . ARG B 1 94 ? -6.324 3.146 -2.137 1 93.06 94 ARG B O 1
ATOM 2808 N N . TYR B 1 95 ? -5.25 5.031 -1.758 1 93 95 TYR B N 1
ATOM 2809 C CA . TYR B 1 95 ? -6.41 5.711 -1.193 1 93 95 TYR B CA 1
ATOM 2810 C C . TYR B 1 95 ? -7.586 5.688 -2.166 1 93 95 TYR B C 1
ATOM 2812 O O . TYR B 1 95 ? -8.719 5.387 -1.776 1 93 95 TYR B O 1
ATOM 2820 N N . TYR B 1 96 ? -7.379 5.879 -3.389 1 90.81 96 TYR B N 1
ATOM 2821 C CA . TYR B 1 96 ? -8.453 6.066 -4.359 1 90.81 96 TYR B CA 1
ATOM 2822 C C . TYR B 1 96 ? -9 4.723 -4.832 1 90.81 96 TYR B C 1
ATOM 2824 O O . TYR B 1 96 ? -9.969 4.672 -5.594 1 90.81 96 TYR B O 1
ATOM 2832 N N . CYS B 1 97 ? -8.391 3.645 -4.375 1 93.06 97 CYS B N 1
ATOM 2833 C CA . CYS B 1 97 ? -8.93 2.328 -4.695 1 93.06 97 CYS B CA 1
ATOM 2834 C C . CYS B 1 97 ? -9.969 1.901 -3.666 1 93.06 97 CYS B C 1
ATOM 2836 O O . CYS B 1 97 ? -10.602 0.855 -3.814 1 93.06 97 CYS B O 1
ATOM 2838 N N . GLN B 1 98 ? -10.047 2.701 -2.619 1 91.81 98 GLN B N 1
ATOM 2839 C CA . GLN B 1 98 ? -11.102 2.555 -1.623 1 91.81 98 GLN B CA 1
ATOM 2840 C C . GLN B 1 98 ? -11.172 1.125 -1.096 1 91.81 98 GLN B C 1
ATOM 2842 O O . GLN B 1 98 ? -12.242 0.523 -1.049 1 91.81 98 GLN B O 1
ATOM 2847 N N . GLY B 1 99 ? -10.102 0.585 -0.912 1 93.38 99 GLY B N 1
ATOM 2848 C CA . GLY B 1 99 ? -10.031 -0.703 -0.241 1 93.38 99 GLY B CA 1
ATOM 2849 C C . GLY B 1 99 ? -10.383 -1.868 -1.146 1 93.38 99 GLY B C 1
ATOM 2850 O O . GLY B 1 99 ? -10.945 -2.865 -0.69 1 93.38 99 GLY B O 1
ATOM 2851 N N . MET B 1 100 ? -10.109 -1.748 -2.402 1 95.25 100 MET B N 1
ATOM 2852 C CA . MET B 1 100 ? -10.32 -2.865 -3.32 1 95.25 100 MET B CA 1
ATOM 2853 C C . MET B 1 100 ? -9.531 -4.094 -2.867 1 95.25 100 MET B C 1
ATOM 2855 O O . MET B 1 100 ? -8.383 -3.979 -2.449 1 95.25 100 MET B O 1
ATOM 2859 N N . HIS B 1 101 ? -10.203 -5.281 -2.975 1 97.25 101 HIS B N 1
ATOM 2860 C CA . HIS B 1 101 ? -9.516 -6.508 -2.596 1 97.25 101 HIS B CA 1
ATOM 2861 C C . HIS B 1 101 ? -8.406 -6.844 -3.584 1 97.25 101 HIS B C 1
ATOM 2863 O O . HIS B 1 101 ? -8.539 -6.602 -4.785 1 97.25 101 HIS B O 1
ATOM 2869 N N . LEU B 1 102 ? -7.359 -7.395 -3.072 1 97.5 102 LEU B N 1
ATOM 2870 C CA . LEU B 1 102 ? -6.191 -7.699 -3.891 1 97.5 102 LEU B CA 1
ATOM 2871 C C . LEU B 1 102 ? -6.172 -9.172 -4.277 1 97.5 102 LEU B C 1
ATOM 2873 O O . LEU B 1 102 ? -6.867 -9.992 -3.67 1 97.5 102 LEU B O 1
ATOM 2877 N N . LEU B 1 103 ? -5.41 -9.484 -5.277 1 97.69 103 LEU B N 1
ATOM 2878 C CA . LEU B 1 103 ? -5.168 -10.844 -5.742 1 97.69 103 LEU B CA 1
ATOM 2879 C C . LEU B 1 103 ? -3.678 -11.172 -5.727 1 97.69 103 LEU B C 1
ATOM 2881 O O . LEU B 1 103 ? -2.854 -10.336 -6.117 1 97.69 103 LEU B O 1
ATOM 2885 N N . PRO B 1 104 ? -3.373 -12.375 -5.281 1 97.19 104 PRO B N 1
ATOM 2886 C CA . PRO B 1 104 ? -1.972 -12.773 -5.438 1 97.19 104 PRO B CA 1
ATOM 2887 C C . PRO B 1 104 ? -1.587 -13.023 -6.895 1 97.19 104 PRO B C 1
ATOM 2889 O O . PRO B 1 104 ? -2.41 -13.492 -7.68 1 97.19 104 PRO B O 1
ATOM 2892 N N . ILE B 1 105 ? -0.32 -12.664 -7.23 1 97 105 ILE B N 1
ATOM 2893 C CA . ILE B 1 105 ? 0.124 -12.836 -8.609 1 97 105 ILE B CA 1
ATOM 2894 C C . ILE B 1 105 ? 1.642 -13.008 -8.648 1 97 105 ILE B C 1
ATOM 2896 O O . ILE B 1 105 ? 2.348 -12.516 -7.762 1 97 105 ILE B O 1
ATOM 2900 N N . GLY B 1 106 ? 2.057 -13.797 -9.578 1 96 106 GLY B N 1
ATOM 2901 C CA . GLY B 1 106 ? 3.467 -13.844 -9.938 1 96 106 GLY B CA 1
ATOM 2902 C C . GLY B 1 106 ? 3.768 -13.156 -11.258 1 96 106 GLY B C 1
ATOM 2903 O O . GLY B 1 106 ? 2.963 -13.211 -12.188 1 96 106 GLY B O 1
ATOM 2904 N N . ARG B 1 107 ? 4.934 -12.508 -11.297 1 93.31 107 ARG B N 1
ATOM 2905 C CA . ARG B 1 107 ? 5.32 -11.875 -12.555 1 93.31 107 ARG B CA 1
ATOM 2906 C C . ARG B 1 107 ? 6.051 -12.859 -13.461 1 93.31 107 ARG B C 1
ATOM 2908 O O . ARG B 1 107 ? 6.281 -12.578 -14.633 1 93.31 107 ARG B O 1
ATOM 2915 N N . TYR B 1 108 ? 6.422 -13.984 -12.883 1 92.88 108 TYR B N 1
ATOM 2916 C CA . TYR B 1 108 ? 7.102 -15.062 -13.602 1 92.88 108 TYR B CA 1
ATOM 2917 C C . TYR B 1 108 ? 6.477 -16.406 -13.281 1 92.88 108 TYR B C 1
ATOM 2919 O O . TYR B 1 108 ? 6.047 -16.656 -12.148 1 92.88 108 TYR B O 1
ATOM 2927 N N . ASP B 1 109 ? 6.473 -17.266 -14.234 1 94.31 109 ASP B N 1
ATOM 2928 C CA . ASP B 1 109 ? 5.938 -18.609 -14.023 1 94.31 109 ASP B CA 1
ATOM 2929 C C . ASP B 1 109 ? 7.027 -19.578 -13.555 1 94.31 109 ASP B C 1
ATOM 2931 O O . ASP B 1 109 ? 6.73 -20.672 -13.07 1 94.31 109 ASP B O 1
ATOM 2935 N N . GLN B 1 110 ? 8.242 -19.172 -13.68 1 94.94 110 GLN B N 1
ATOM 2936 C CA . GLN B 1 110 ? 9.367 -19.969 -13.211 1 94.94 110 GLN B CA 1
ATOM 2937 C C . GLN B 1 110 ? 9.602 -19.75 -11.719 1 94.94 110 GLN B C 1
ATOM 2939 O O . GLN B 1 110 ? 9.633 -18.609 -11.242 1 94.94 110 GLN B O 1
ATOM 2944 N N . PRO B 1 111 ? 9.844 -20.844 -11.023 1 96.06 111 PRO B N 1
ATOM 2945 C CA . PRO B 1 111 ? 10.047 -20.719 -9.578 1 96.06 111 PRO B CA 1
ATOM 2946 C C . PRO B 1 111 ? 11.414 -20.141 -9.227 1 96.06 111 PRO B C 1
ATOM 2948 O O . PRO B 1 111 ? 12.375 -20.312 -9.984 1 96.06 111 PRO B O 1
ATOM 2951 N N . GLY B 1 112 ? 11.477 -19.469 -8.109 1 95.12 112 GLY B N 1
ATOM 2952 C CA . GLY B 1 112 ? 12.742 -18.984 -7.562 1 95.12 112 GLY B CA 1
ATOM 2953 C C . GLY B 1 112 ? 13.148 -17.625 -8.094 1 95.12 112 GLY B C 1
ATOM 2954 O O . GLY B 1 112 ? 14.258 -17.156 -7.844 1 95.12 112 GLY B O 1
ATOM 2955 N N . ILE B 1 113 ? 12.336 -16.984 -8.867 1 95.5 113 ILE B N 1
ATOM 2956 C CA . ILE B 1 113 ? 12.695 -15.711 -9.484 1 95.5 113 ILE B CA 1
ATOM 2957 C C . ILE B 1 113 ? 12.258 -14.562 -8.578 1 95.5 113 ILE B C 1
ATOM 2959 O O . ILE B 1 113 ? 13.055 -13.672 -8.273 1 95.5 113 ILE B O 1
ATOM 2963 N N . GLU B 1 114 ? 11 -14.609 -8.188 1 95 114 GLU B N 1
ATOM 2964 C CA . GLU B 1 114 ? 10.438 -13.523 -7.387 1 95 114 GLU B CA 1
ATOM 2965 C C . GLU B 1 114 ? 9.328 -14.031 -6.465 1 95 114 GLU B C 1
ATOM 2967 O O . GLU B 1 114 ? 8.664 -15.023 -6.773 1 95 114 GLU B O 1
ATOM 2972 N N . THR B 1 115 ? 9.172 -13.344 -5.406 1 95.44 115 THR B N 1
ATOM 2973 C CA . THR B 1 115 ? 8.102 -13.711 -4.484 1 95.44 115 THR B CA 1
ATOM 2974 C C . THR B 1 115 ? 6.766 -13.133 -4.945 1 95.44 115 THR B C 1
ATOM 2976 O O . THR B 1 115 ? 6.719 -12.352 -5.895 1 95.44 115 THR B O 1
ATOM 2979 N N . VAL B 1 116 ? 5.797 -13.539 -4.277 1 96.56 116 VAL B N 1
ATOM 2980 C CA . VAL B 1 116 ? 4.426 -13.219 -4.664 1 96.56 116 VAL B CA 1
ATOM 2981 C C . VAL B 1 116 ? 4.188 -11.719 -4.535 1 96.56 116 VAL B C 1
ATOM 2983 O O . VAL B 1 116 ? 4.727 -11.07 -3.635 1 96.56 116 VAL B O 1
ATOM 2986 N N . ARG B 1 117 ? 3.432 -11.133 -5.438 1 96.31 117 ARG B N 1
ATOM 2987 C CA . ARG B 1 117 ? 2.904 -9.773 -5.379 1 96.31 117 ARG B CA 1
ATOM 2988 C C . ARG B 1 117 ? 1.385 -9.781 -5.258 1 96.31 117 ARG B C 1
ATOM 2990 O O . ARG B 1 117 ? 0.752 -10.836 -5.375 1 96.31 117 ARG B O 1
ATOM 2997 N N . LEU B 1 118 ? 0.872 -8.664 -4.945 1 97 118 LEU B N 1
ATOM 2998 C CA . LEU B 1 118 ? -0.575 -8.508 -4.84 1 97 118 LEU B CA 1
ATOM 2999 C C . LEU B 1 118 ? -1.098 -7.543 -5.895 1 97 118 LEU B C 1
ATOM 3001 O O . LEU B 1 118 ? -0.631 -6.406 -5.984 1 97 118 LEU B O 1
ATOM 3005 N N . TYR B 1 119 ? -2.021 -8 -6.676 1 96.69 119 TYR B N 1
ATOM 3006 C CA . TYR B 1 119 ? -2.578 -7.262 -7.801 1 96.69 119 TYR B CA 1
ATOM 3007 C C . TYR B 1 119 ? -3.889 -6.586 -7.414 1 96.69 119 TYR B C 1
ATOM 3009 O O . TYR B 1 119 ? -4.766 -7.215 -6.812 1 96.69 119 TYR B O 1
ATOM 3017 N N . CYS B 1 120 ? -4 -5.293 -7.719 1 95.62 120 CYS B N 1
ATOM 3018 C CA . CYS B 1 120 ? -5.262 -4.582 -7.555 1 95.62 120 CYS B CA 1
ATOM 3019 C C . CYS B 1 120 ? -5.996 -4.453 -8.883 1 95.62 120 CYS B C 1
ATOM 3021 O O . CYS B 1 120 ? -5.504 -3.799 -9.805 1 95.62 120 CYS B O 1
ATOM 3023 N N . PRO B 1 121 ? -7.164 -4.965 -8.953 1 93.56 121 PRO B N 1
ATOM 3024 C CA . PRO B 1 121 ? -7.918 -4.871 -10.211 1 93.56 121 PRO B CA 1
ATOM 3025 C C . PRO B 1 121 ? -8.375 -3.445 -10.516 1 93.56 121 PRO B C 1
ATOM 3027 O O . PRO B 1 121 ? -8.664 -3.121 -11.672 1 93.56 121 PRO B O 1
ATOM 3030 N N . ASN B 1 122 ? -8.43 -2.633 -9.492 1 92.69 122 ASN B N 1
ATOM 3031 C CA . ASN B 1 122 ? -8.938 -1.281 -9.703 1 92.69 122 ASN B CA 1
ATOM 3032 C C . ASN B 1 122 ? -7.875 -0.374 -10.32 1 92.69 122 ASN B C 1
ATOM 3034 O O . ASN B 1 122 ? -8.125 0.274 -11.344 1 92.69 122 ASN B O 1
ATOM 3038 N N . CYS B 1 123 ? -6.762 -0.38 -9.711 1 88.62 123 CYS B N 1
ATOM 3039 C CA . CYS B 1 123 ? -5.723 0.496 -10.234 1 88.62 123 CYS B CA 1
ATOM 3040 C C . CYS B 1 123 ? -4.801 -0.26 -11.188 1 88.62 123 CYS B C 1
ATOM 3042 O O . CYS B 1 123 ? -3.898 0.33 -11.781 1 88.62 123 CYS B O 1
ATOM 3044 N N . ASN B 1 124 ? -5.004 -1.54 -11.383 1 90.44 124 ASN B N 1
ATOM 3045 C CA . ASN B 1 124 ? -4.227 -2.385 -12.281 1 90.44 124 ASN B CA 1
ATOM 3046 C C . ASN B 1 124 ? -2.73 -2.277 -12 1 90.44 124 ASN B C 1
ATOM 3048 O O . ASN B 1 124 ? -1.935 -2.072 -12.922 1 90.44 124 ASN B O 1
ATOM 3052 N N . ASP B 1 125 ? -2.41 -2.363 -10.781 1 92.94 125 ASP B N 1
ATOM 3053 C CA . ASP B 1 125 ? -1.021 -2.307 -10.336 1 92.94 125 ASP B CA 1
ATOM 3054 C C . ASP B 1 125 ? -0.734 -3.393 -9.297 1 92.94 125 ASP B C 1
ATOM 3056 O O . ASP B 1 125 ? -1.637 -4.133 -8.898 1 92.94 125 ASP B O 1
ATOM 3060 N N . ILE B 1 126 ? 0.573 -3.553 -8.969 1 95.56 126 ILE B N 1
ATOM 3061 C CA . ILE B 1 126 ? 0.939 -4.621 -8.047 1 95.56 126 ILE B CA 1
ATOM 3062 C C . ILE B 1 126 ? 1.643 -4.031 -6.828 1 95.56 126 ILE B C 1
ATOM 3064 O O . ILE B 1 126 ? 2.371 -3.043 -6.941 1 95.56 126 ILE B O 1
ATOM 3068 N N . TYR B 1 127 ? 1.451 -4.691 -5.762 1 95.62 127 TYR B N 1
ATOM 3069 C CA . TYR B 1 127 ? 1.941 -4.227 -4.469 1 95.62 127 TYR B CA 1
ATOM 3070 C C . TYR B 1 127 ? 2.676 -5.344 -3.734 1 95.62 127 TYR B C 1
ATOM 3072 O O . TYR B 1 127 ? 2.473 -6.523 -4.027 1 95.62 127 TYR B O 1
ATOM 3080 N N . LEU B 1 128 ? 3.514 -4.895 -2.82 1 93.81 128 LEU B N 1
ATOM 3081 C CA . LEU B 1 128 ? 4.172 -5.852 -1.938 1 93.81 128 LEU B CA 1
ATOM 3082 C C . LEU B 1 128 ? 3.268 -6.219 -0.766 1 93.81 128 LEU B C 1
ATOM 3084 O O . LEU B 1 128 ? 2.566 -5.363 -0.222 1 93.81 128 LEU B O 1
ATOM 3088 N N . PRO B 1 129 ? 3.297 -7.523 -0.457 1 90.25 129 PRO B N 1
ATOM 3089 C CA . PRO B 1 129 ? 2.547 -7.891 0.747 1 90.25 129 PRO B CA 1
ATOM 3090 C C . PRO B 1 129 ? 3.023 -7.145 1.99 1 90.25 129 PRO B C 1
ATOM 3092 O O . PRO B 1 129 ? 4.223 -6.895 2.145 1 90.25 129 PRO B O 1
ATOM 3095 N N . SER B 1 130 ? 2.104 -6.793 2.85 1 82.19 130 SER B N 1
ATOM 3096 C CA . SER B 1 130 ? 2.416 -6.016 4.043 1 82.19 130 SER B CA 1
ATOM 3097 C C . SER B 1 130 ? 3.121 -6.871 5.094 1 82.19 130 SER B C 1
ATOM 3099 O O . SER B 1 130 ? 4.004 -6.387 5.805 1 82.19 130 SER B O 1
ATOM 3101 N N . SER B 1 131 ? 2.691 -8.047 5.125 1 80.56 131 SER B N 1
ATOM 3102 C CA . SER B 1 131 ? 3.271 -8.945 6.117 1 80.56 131 SER B CA 1
ATOM 3103 C C . SER B 1 131 ? 4.461 -9.703 5.547 1 80.56 131 SER B C 1
ATOM 3105 O O . SER B 1 131 ? 4.402 -10.211 4.422 1 80.56 131 SER B O 1
ATOM 3107 N N . SER B 1 132 ? 5.465 -9.758 6.285 1 79.19 132 SER B N 1
ATOM 3108 C CA . SER B 1 132 ? 6.68 -10.469 5.898 1 79.19 132 SER B CA 1
ATOM 3109 C C . SER B 1 132 ? 6.41 -11.961 5.715 1 79.19 132 SER B C 1
ATOM 3111 O O . SER B 1 132 ? 7.148 -12.648 5.004 1 79.19 132 SER B O 1
ATOM 3113 N N . ARG B 1 133 ? 5.387 -12.398 6.391 1 79.31 133 ARG B N 1
ATOM 3114 C CA . ARG B 1 133 ? 5.031 -13.805 6.312 1 79.31 133 ARG B CA 1
ATOM 3115 C C . ARG B 1 133 ? 4.754 -14.227 4.875 1 79.31 133 ARG B C 1
ATOM 3117 O O . ARG B 1 133 ? 4.992 -15.375 4.5 1 79.31 133 ARG B O 1
ATOM 3124 N N . TYR B 1 134 ? 4.297 -13.312 4.141 1 82.75 134 TYR B N 1
ATOM 3125 C CA . TYR B 1 134 ? 3.865 -13.656 2.791 1 82.75 134 TYR B CA 1
ATOM 3126 C C . TYR B 1 134 ? 4.961 -13.344 1.775 1 82.75 134 TYR B C 1
ATOM 3128 O O . TYR B 1 134 ? 4.867 -13.75 0.614 1 82.75 134 TYR B O 1
ATOM 3136 N N . LEU B 1 135 ? 5.945 -12.656 2.271 1 81.44 135 LEU B N 1
ATOM 3137 C CA . LEU B 1 135 ? 7.02 -12.25 1.371 1 81.44 135 LEU B CA 1
ATOM 3138 C C . LEU B 1 135 ? 7.887 -13.445 0.985 1 81.44 135 LEU B C 1
ATOM 3140 O O . LEU B 1 135 ? 8.664 -13.367 0.032 1 81.44 135 LEU B O 1
ATOM 3144 N N . ASN B 1 136 ? 7.648 -14.578 1.576 1 86.69 136 ASN B N 1
ATOM 3145 C CA . ASN B 1 136 ? 8.477 -15.742 1.284 1 86.69 136 ASN B CA 1
ATOM 3146 C C . ASN B 1 136 ? 7.789 -16.688 0.306 1 86.69 136 ASN B C 1
ATOM 3148 O O . ASN B 1 136 ? 8.367 -17.703 -0.095 1 86.69 136 ASN B O 1
ATOM 3152 N N . ILE B 1 137 ? 6.656 -16.391 -0.031 1 93.75 137 ILE B N 1
ATOM 3153 C CA . ILE B 1 137 ? 5.914 -17.234 -0.96 1 93.75 137 ILE B CA 1
ATOM 3154 C C . ILE B 1 137 ? 6.367 -16.953 -2.391 1 93.75 137 ILE B C 1
ATOM 3156 O O . ILE B 1 137 ? 6.449 -15.789 -2.803 1 93.75 137 ILE B O 1
ATOM 3160 N N . ASP B 1 138 ? 6.672 -18.016 -3.129 1 96 138 ASP B N 1
ATOM 3161 C CA . ASP B 1 138 ? 7.102 -17.875 -4.516 1 96 138 ASP B CA 1
ATOM 3162 C C . ASP B 1 138 ? 5.945 -17.406 -5.402 1 96 138 ASP B C 1
ATOM 3164 O O . ASP B 1 138 ? 4.855 -17.984 -5.359 1 96 138 ASP B O 1
ATOM 3168 N N . GLY B 1 139 ? 6.191 -16.391 -6.172 1 96.88 139 GLY B N 1
ATOM 3169 C CA . GLY B 1 139 ? 5.164 -15.875 -7.062 1 96.88 139 GLY B CA 1
ATOM 3170 C C . GLY B 1 139 ? 4.719 -16.891 -8.102 1 96.88 139 GLY B C 1
ATOM 3171 O O . GLY B 1 139 ? 3.574 -16.844 -8.562 1 96.88 139 GLY B O 1
ATOM 3172 N N . ALA B 1 140 ? 5.594 -17.828 -8.461 1 97.19 140 ALA B N 1
ATOM 3173 C CA . ALA B 1 140 ? 5.293 -18.844 -9.477 1 97.19 140 ALA B CA 1
ATOM 3174 C C . ALA B 1 140 ? 4.148 -19.75 -9.031 1 97.19 140 ALA B C 1
ATOM 3176 O O . ALA B 1 140 ? 3.543 -20.438 -9.844 1 97.19 140 ALA B O 1
ATOM 3177 N N . PHE B 1 141 ? 3.863 -19.766 -7.754 1 97.44 141 PHE B N 1
ATOM 3178 C CA . PHE B 1 141 ? 2.811 -20.609 -7.223 1 97.44 141 PHE B CA 1
ATOM 3179 C C . PHE B 1 141 ? 1.434 -20.062 -7.57 1 97.44 141 PHE B C 1
ATOM 3181 O O . PHE B 1 141 ? 0.422 -20.75 -7.395 1 97.44 141 PHE B O 1
ATOM 3188 N N . PHE B 1 142 ? 1.373 -18.859 -8.062 1 97.19 142 PHE B N 1
ATOM 3189 C CA . PHE B 1 142 ? 0.138 -18.234 -8.539 1 97.19 142 PHE B CA 1
ATOM 3190 C C . PHE B 1 142 ? 0.212 -17.953 -10.031 1 97.19 142 PHE B C 1
ATOM 3192 O O . PHE B 1 142 ? -0.801 -18 -10.727 1 97.19 142 PHE B O 1
ATOM 3199 N N . GLY B 1 143 ? 1.447 -17.688 -10.453 1 96 143 GLY B N 1
ATOM 3200 C CA . GLY B 1 143 ? 1.683 -17.547 -11.875 1 96 143 GLY B CA 1
ATOM 3201 C C . GLY B 1 143 ? 1.252 -16.188 -12.422 1 96 143 GLY B C 1
ATOM 3202 O O . GLY B 1 143 ? 0.713 -15.367 -11.68 1 96 143 GLY B O 1
ATOM 3203 N N . THR B 1 144 ? 1.476 -15.961 -13.68 1 95.31 144 THR B N 1
ATOM 3204 C CA . THR B 1 144 ? 1.215 -14.695 -14.359 1 95.31 144 THR B CA 1
ATOM 3205 C C . THR B 1 144 ? -0.219 -14.641 -14.875 1 95.31 144 THR B C 1
ATOM 3207 O O . THR B 1 144 ? -0.753 -13.562 -15.133 1 95.31 144 THR B O 1
ATOM 3210 N N . SER B 1 145 ? -0.884 -15.773 -14.992 1 94.38 145 SER B N 1
ATOM 3211 C CA . SER B 1 145 ? -2.15 -15.844 -15.711 1 94.38 145 SER B CA 1
ATOM 3212 C C . SER B 1 145 ? -3.336 -15.812 -14.758 1 94.38 145 SER B C 1
ATOM 3214 O O . SER B 1 145 ? -4.457 -15.484 -15.156 1 94.38 145 SER B O 1
ATOM 3216 N N . PHE B 1 146 ? -3.109 -16.156 -13.523 1 96.75 146 PHE B N 1
ATOM 3217 C CA . PHE B 1 146 ? -4.191 -16.359 -12.562 1 96.75 146 PHE B CA 1
ATOM 3218 C C . PHE B 1 146 ? -5.062 -15.109 -12.469 1 96.75 146 PHE B C 1
ATOM 3220 O O . PHE B 1 146 ? -6.285 -15.188 -12.602 1 96.75 146 PHE B O 1
ATOM 3227 N N . ALA B 1 147 ? -4.387 -13.984 -12.234 1 96.12 147 ALA B N 1
ATOM 3228 C CA . ALA B 1 147 ? -5.137 -12.75 -12.016 1 96.12 147 ALA B CA 1
ATOM 3229 C C . ALA B 1 147 ? -6.027 -12.43 -13.211 1 96.12 147 ALA B C 1
ATOM 3231 O O . ALA B 1 147 ? -7.199 -12.078 -13.047 1 96.12 147 ALA B O 1
ATOM 3232 N N . GLY B 1 148 ? -5.477 -12.547 -14.359 1 92.81 148 GLY B N 1
ATOM 3233 C CA . GLY B 1 148 ? -6.258 -12.305 -15.562 1 92.81 148 GLY B CA 1
ATOM 3234 C C . GLY B 1 148 ? -7.434 -13.258 -15.711 1 92.81 148 GLY B C 1
ATOM 3235 O O . GLY B 1 148 ? -8.547 -12.828 -16.031 1 92.81 148 GLY B O 1
ATOM 3236 N N . MET B 1 149 ? -7.203 -14.5 -15.492 1 95.38 149 MET B N 1
ATOM 3237 C CA . MET B 1 149 ? -8.25 -15.508 -15.578 1 95.38 149 MET B CA 1
ATOM 3238 C C . MET B 1 149 ? -9.336 -15.258 -14.539 1 95.38 149 MET B C 1
ATOM 3240 O O . MET B 1 149 ? -10.523 -15.438 -14.82 1 95.38 149 MET B O 1
ATOM 3244 N N . PHE B 1 150 ? -8.852 -14.898 -13.414 1 96.5 150 PHE B N 1
ATOM 3245 C CA . PHE B 1 150 ? -9.766 -14.602 -12.312 1 96.5 150 PHE B CA 1
ATOM 3246 C C . PHE B 1 150 ? -10.719 -13.477 -12.695 1 96.5 150 PHE B C 1
ATOM 3248 O O . PHE B 1 150 ? -11.93 -13.586 -12.484 1 96.5 150 PHE B O 1
ATOM 3255 N N . MET B 1 151 ? -10.203 -12.438 -13.281 1 93.5 151 MET B N 1
ATOM 3256 C CA . MET B 1 151 ? -11.008 -11.289 -13.688 1 93.5 151 MET B CA 1
ATOM 3257 C C . MET B 1 151 ? -12.008 -11.688 -14.766 1 93.5 151 MET B C 1
ATOM 3259 O O . MET B 1 151 ? -13.133 -11.18 -14.797 1 93.5 151 MET B O 1
ATOM 3263 N N . LYS B 1 152 ? -11.625 -12.555 -15.555 1 91.25 152 LYS B N 1
ATOM 3264 C CA . LYS B 1 152 ? -12.523 -13.039 -16.609 1 91.25 152 LYS B CA 1
ATOM 3265 C C . LYS B 1 152 ? -13.664 -13.867 -16.016 1 91.25 152 LYS B C 1
ATOM 3267 O O . LYS B 1 152 ? -14.805 -13.766 -16.469 1 91.25 152 LYS B O 1
ATOM 3272 N N . MET B 1 153 ? -13.336 -14.688 -15.078 1 94.19 153 MET B N 1
ATOM 3273 C CA . MET B 1 153 ? -14.312 -15.578 -14.461 1 94.19 153 MET B CA 1
ATOM 3274 C C . MET B 1 153 ? -15.305 -14.797 -13.617 1 94.19 153 MET B C 1
ATOM 3276 O O . MET B 1 153 ? -16.453 -15.211 -13.469 1 94.19 153 MET B O 1
ATOM 3280 N N . PHE B 1 154 ? -14.891 -13.719 -13.094 1 95.81 154 PHE B N 1
ATOM 3281 C CA . PHE B 1 154 ? -15.742 -12.938 -12.203 1 95.81 154 PHE B CA 1
ATOM 3282 C C . PHE B 1 154 ? -15.906 -11.516 -12.719 1 95.81 154 PHE B C 1
ATOM 3284 O O . PHE B 1 154 ? -15.367 -10.57 -12.133 1 95.81 154 PHE B O 1
ATOM 3291 N N . PRO B 1 155 ? -16.734 -11.25 -13.648 1 92.25 155 PRO B N 1
ATOM 3292 C CA . PRO B 1 155 ? -16.891 -9.938 -14.281 1 92.25 155 PRO B CA 1
ATOM 3293 C C . PRO B 1 155 ? -17.453 -8.891 -13.32 1 92.25 155 PRO B C 1
ATOM 3295 O O . PRO B 1 155 ? -17.312 -7.688 -13.562 1 92.25 155 PRO B O 1
ATOM 3298 N N . GLU B 1 156 ? -18.109 -9.359 -12.273 1 94.44 156 GLU B N 1
ATOM 3299 C CA . GLU B 1 156 ? -18.641 -8.438 -11.273 1 94.44 156 GLU B CA 1
ATOM 3300 C C . GLU B 1 156 ? -17.531 -7.57 -10.68 1 94.44 156 GLU B C 1
ATOM 3302 O O . GLU B 1 156 ? -17.797 -6.438 -10.258 1 94.44 156 GLU B O 1
ATOM 3307 N N . ILE B 1 157 ? -16.391 -8.062 -10.633 1 93.94 157 ILE B N 1
ATOM 3308 C CA . ILE B 1 157 ? -15.266 -7.312 -10.086 1 93.94 157 ILE B CA 1
ATOM 3309 C C . ILE B 1 157 ? -14.961 -6.109 -10.977 1 93.94 157 ILE B C 1
ATOM 3311 O O . ILE B 1 157 ? -14.695 -5.012 -10.477 1 93.94 157 ILE B O 1
ATOM 3315 N N . GLN B 1 158 ? -14.992 -6.332 -12.195 1 89.12 158 GLN B N 1
ATOM 3316 C CA . GLN B 1 158 ? -14.797 -5.219 -13.125 1 89.12 158 GLN B CA 1
ATOM 3317 C C . GLN B 1 158 ? -15.867 -4.148 -12.93 1 89.12 158 GLN B C 1
ATOM 3319 O O . GLN B 1 158 ? -15.578 -2.953 -13 1 89.12 158 GLN B O 1
ATOM 3324 N N . ARG B 1 159 ? -17.031 -4.594 -12.703 1 90.5 159 ARG B N 1
ATOM 3325 C CA . ARG B 1 159 ? -18.125 -3.656 -12.461 1 90.5 159 ARG B CA 1
ATOM 3326 C C . ARG B 1 159 ? -17.859 -2.828 -11.203 1 90.5 159 ARG B C 1
ATOM 3328 O O . ARG B 1 159 ? -18.094 -1.619 -11.195 1 90.5 159 ARG B O 1
ATOM 3335 N N . GLN B 1 160 ? -17.359 -3.494 -10.242 1 91.5 160 GLN B N 1
ATOM 3336 C CA . GLN B 1 160 ? -17 -2.811 -9.008 1 91.5 160 GLN B CA 1
ATOM 3337 C C . GLN B 1 160 ? -15.922 -1.759 -9.242 1 91.5 160 GLN B C 1
ATOM 3339 O O . GLN B 1 160 ? -15.977 -0.67 -8.664 1 91.5 160 GLN B O 1
ATOM 3344 N N . CYS B 1 161 ? -14.984 -2.102 -9.984 1 88.06 161 CYS B N 1
ATOM 3345 C CA . CYS B 1 161 ? -13.922 -1.16 -10.32 1 88.06 161 CYS B CA 1
ATOM 3346 C C . CYS B 1 161 ? -14.484 0.059 -11.047 1 88.06 161 CYS B C 1
ATOM 3348 O O . CYS B 1 161 ? -14.102 1.191 -10.75 1 88.06 161 CYS B O 1
ATOM 3350 N N . ASP B 1 162 ? -15.398 -0.172 -11.914 1 84.62 162 ASP B N 1
ATOM 3351 C CA . ASP B 1 162 ? -15.984 0.894 -12.719 1 84.62 162 ASP B CA 1
ATOM 3352 C C . ASP B 1 162 ? -16.797 1.849 -11.852 1 84.62 162 ASP B C 1
ATOM 3354 O O . ASP B 1 162 ? -16.938 3.031 -12.18 1 84.62 162 ASP B O 1
ATOM 3358 N N . GLU B 1 163 ? -17.281 1.346 -10.836 1 86.56 163 GLU B N 1
ATOM 3359 C CA . GLU B 1 163 ? -18.078 2.152 -9.93 1 86.56 163 GLU B CA 1
ATOM 3360 C C . GLU B 1 163 ? -17.203 3.008 -9.016 1 86.56 163 GLU B C 1
ATOM 3362 O O . GLU B 1 163 ? -17.688 3.986 -8.438 1 86.56 163 GLU B O 1
ATOM 3367 N N . ARG B 1 164 ? -16.047 2.619 -8.898 1 81.94 164 ARG B N 1
ATOM 3368 C CA . ARG B 1 164 ? -15.141 3.354 -8.023 1 81.94 164 ARG B CA 1
ATOM 3369 C C . ARG B 1 164 ? -14.531 4.551 -8.742 1 81.94 164 ARG B C 1
ATOM 3371 O O . ARG B 1 164 ? -14.453 4.57 -9.977 1 81.94 164 ARG B O 1
ATOM 3378 N N . THR B 1 165 ? -14.273 5.594 -7.844 1 66 165 THR B N 1
ATOM 3379 C CA . THR B 1 165 ? -13.781 6.863 -8.375 1 66 165 THR B CA 1
ATOM 3380 C C . THR B 1 165 ? -12.453 6.672 -9.094 1 66 165 THR B C 1
ATOM 3382 O O . THR B 1 165 ? -11.594 5.918 -8.625 1 66 165 THR B O 1
ATOM 3385 N N . LYS B 1 166 ? -12.422 7.121 -10.281 1 66.12 166 LYS B N 1
ATOM 3386 C CA . LYS B 1 166 ? -11.188 7.137 -11.07 1 66.12 166 LYS B CA 1
ATOM 3387 C C . LYS B 1 166 ? -10.391 8.406 -10.805 1 66.12 166 LYS B C 1
ATOM 3389 O O . LYS B 1 166 ? -9.656 8.883 -11.68 1 66.12 166 LYS B O 1
ATOM 3394 N N . LYS B 1 167 ? -10.547 8.828 -9.477 1 71.75 167 LYS B N 1
ATOM 3395 C CA . LYS B 1 167 ? -9.852 10.07 -9.141 1 71.75 167 LYS B CA 1
ATOM 3396 C C . LYS B 1 167 ? -8.359 9.828 -8.938 1 71.75 167 LYS B C 1
ATOM 3398 O O . LYS B 1 167 ? -7.953 8.742 -8.523 1 71.75 167 LYS B O 1
ATOM 3403 N N . GLN B 1 168 ? -7.641 10.68 -9.445 1 75.19 168 GLN B N 1
ATOM 3404 C CA . GLN B 1 168 ? -6.199 10.695 -9.219 1 75.19 168 GLN B CA 1
ATOM 3405 C C . GLN B 1 168 ? -5.805 11.812 -8.25 1 75.19 168 GLN B C 1
ATOM 3407 O O . GLN B 1 168 ? -6.406 12.883 -8.258 1 75.19 168 GLN B O 1
ATOM 3412 N N . PHE B 1 169 ? -4.883 11.531 -7.57 1 86.31 169 PHE B N 1
ATOM 3413 C CA . PHE B 1 169 ? -4.414 12.531 -6.617 1 86.31 169 PHE B CA 1
ATOM 3414 C C . PHE B 1 169 ? -3.65 13.641 -7.328 1 86.31 169 PHE B C 1
ATOM 3416 O O . PHE B 1 169 ? -2.906 13.375 -8.273 1 86.31 169 PHE B O 1
ATOM 3423 N N . GLU B 1 170 ? -3.877 14.891 -6.855 1 80 170 GLU B N 1
ATOM 3424 C CA . GLU B 1 170 ? -3.133 16.047 -7.34 1 80 170 GLU B CA 1
ATOM 3425 C C . GLU B 1 170 ? -2.502 16.812 -6.188 1 80 170 GLU B C 1
ATOM 3427 O O . GLU B 1 170 ? -3.201 17.266 -5.277 1 80 170 GLU B O 1
ATOM 3432 N N . LEU B 1 171 ? -1.25 16.875 -6.336 1 84.62 171 LEU B N 1
ATOM 3433 C CA . LEU B 1 171 ? -0.514 17.609 -5.309 1 84.62 171 LEU B CA 1
ATOM 3434 C C . LEU B 1 171 ? -0.813 19.094 -5.383 1 84.62 171 LEU B C 1
ATOM 3436 O O . LEU B 1 171 ? -0.807 19.688 -6.469 1 84.62 171 LEU B O 1
ATOM 3440 N N . LYS B 1 172 ? -1.14 19.672 -4.23 1 79.94 172 LYS B N 1
ATOM 3441 C CA . LYS B 1 172 ? -1.461 21.094 -4.152 1 79.94 172 LYS B CA 1
ATOM 3442 C C . LYS B 1 172 ? -0.44 21.828 -3.299 1 79.94 172 LYS B C 1
ATOM 3444 O O . LYS B 1 172 ? 0.096 21.281 -2.336 1 79.94 172 LYS B O 1
ATOM 3449 N N . LEU B 1 173 ? -0.107 23.016 -3.785 1 80.69 173 LEU B N 1
ATOM 3450 C CA . LEU B 1 173 ? 0.715 23.922 -3.002 1 80.69 173 LEU B CA 1
ATOM 3451 C C . LEU B 1 173 ? -0.047 25.203 -2.689 1 80.69 173 LEU B C 1
ATOM 3453 O O . LEU B 1 173 ? -0.356 25.984 -3.594 1 80.69 173 LEU B O 1
ATOM 3457 N N . PHE B 1 174 ? -0.266 25.438 -1.445 1 77.94 174 PHE B N 1
ATOM 3458 C CA . PHE B 1 174 ? -1.022 26.594 -0.984 1 77.94 174 PHE B CA 1
ATOM 3459 C C . PHE B 1 174 ? -2.346 26.703 -1.732 1 77.94 174 PHE B C 1
ATOM 3461 O O . PHE B 1 174 ? -2.719 27.797 -2.18 1 77.94 174 PHE B O 1
ATOM 3468 N N . GLY B 1 175 ? -3.016 25.516 -1.937 1 73.06 175 GLY B N 1
ATOM 3469 C CA . GLY B 1 175 ? -4.336 25.484 -2.545 1 73.06 175 GLY B CA 1
ATOM 3470 C C . GLY B 1 175 ? -4.293 25.422 -4.059 1 73.06 175 GLY B C 1
ATOM 3471 O O . GLY B 1 175 ? -5.32 25.203 -4.707 1 73.06 175 GLY B O 1
ATOM 3472 N N . PHE B 1 176 ? -3.064 25.594 -4.652 1 72.5 176 PHE B N 1
ATOM 3473 C CA . PHE B 1 176 ? -2.943 25.578 -6.105 1 72.5 176 PHE B CA 1
ATOM 3474 C C . PHE B 1 176 ? -2.367 24.266 -6.594 1 72.5 176 PHE B C 1
ATOM 3476 O O . PHE B 1 176 ? -1.441 23.719 -5.988 1 72.5 176 PHE B O 1
ATOM 3483 N N . ARG B 1 177 ? -3.084 23.797 -7.578 1 70.62 177 ARG B N 1
ATOM 3484 C CA . ARG B 1 177 ? -2.602 22.547 -8.148 1 70.62 177 ARG B CA 1
ATOM 3485 C C . ARG B 1 177 ? -1.231 22.734 -8.797 1 70.62 177 ARG B C 1
ATOM 3487 O O . ARG B 1 177 ? -0.973 23.75 -9.438 1 70.62 177 ARG B O 1
ATOM 3494 N N . LEU B 1 178 ? -0.363 21.875 -8.438 1 64.88 178 LEU B N 1
ATOM 3495 C CA . LEU B 1 178 ? 0.959 21.938 -9.055 1 64.88 178 LEU B CA 1
ATOM 3496 C C . LEU B 1 178 ? 0.897 21.547 -10.523 1 64.88 178 LEU B C 1
ATOM 3498 O O . LEU B 1 178 ? 0.14 20.641 -10.898 1 64.88 178 LEU B O 1
ATOM 3502 N N . ASN B 1 179 ? 1.256 22.438 -11.32 1 50.31 179 ASN B N 1
ATOM 3503 C CA . ASN B 1 179 ? 1.302 22.172 -12.75 1 50.31 179 ASN B CA 1
ATOM 3504 C C . ASN B 1 179 ? 1.972 20.828 -13.055 1 50.31 179 ASN B C 1
ATOM 3506 O O . ASN B 1 179 ? 2.865 20.406 -12.32 1 50.31 179 ASN B O 1
ATOM 3510 N N . GLU B 1 180 ? 1.369 20.031 -13.883 1 52.25 180 GLU B N 1
ATOM 3511 C CA . GLU B 1 180 ? 1.823 18.688 -14.273 1 52.25 180 GLU B CA 1
ATOM 3512 C C . GLU B 1 180 ? 3.326 18.672 -14.539 1 52.25 180 GLU B C 1
ATOM 3514 O O . GLU B 1 180 ? 3.986 17.656 -14.336 1 52.25 180 GLU B O 1
ATOM 3519 N N . ARG B 1 181 ? 3.832 19.844 -14.945 1 43.69 181 ARG B N 1
ATOM 3520 C CA . ARG B 1 181 ? 5.227 19.938 -15.367 1 43.69 181 ARG B CA 1
ATOM 3521 C C . ARG B 1 181 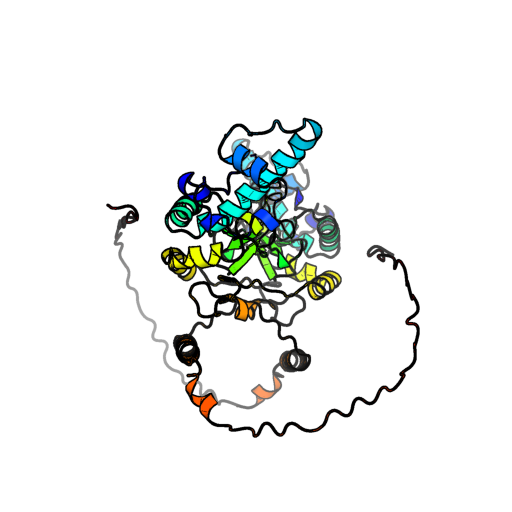? 6.117 20.375 -14.203 1 43.69 181 ARG B C 1
ATOM 3523 O O . ARG B 1 181 ? 7.34 20.438 -14.344 1 43.69 181 ARG B O 1
ATOM 3530 N N . ALA B 1 182 ? 5.531 20.594 -13.18 1 45.5 182 ALA B N 1
ATOM 3531 C CA . ALA B 1 182 ? 6.32 21.016 -12.031 1 45.5 182 ALA B CA 1
ATOM 3532 C C . ALA B 1 182 ? 7.031 19.844 -11.375 1 45.5 182 ALA B C 1
ATOM 3534 O O . ALA B 1 182 ? 6.531 18.719 -11.398 1 45.5 182 ALA B O 1
ATOM 3535 N N . PRO B 1 183 ? 8.305 19.938 -11.062 1 44.59 183 PRO B N 1
ATOM 3536 C CA . PRO B 1 183 ? 9.031 18.828 -10.445 1 44.59 183 PRO B CA 1
ATOM 3537 C C . PRO B 1 183 ? 8.148 18 -9.523 1 44.59 183 PRO B C 1
ATOM 3539 O O . PRO B 1 183 ? 8.32 16.781 -9.438 1 44.59 183 PRO B O 1
ATOM 3542 N N . GLY B 1 184 ? 7.289 18.5 -8.875 1 42.5 184 GLY B N 1
ATOM 3543 C CA . GLY B 1 184 ? 6.348 17.828 -7.992 1 42.5 184 GLY B CA 1
ATOM 3544 C C . GLY B 1 184 ? 4.988 17.625 -8.625 1 42.5 184 GLY B C 1
ATOM 3545 O O . GLY B 1 184 ? 4.039 17.219 -7.949 1 42.5 184 GLY B O 1
ATOM 3546 N N . GLY B 1 185 ? 4.82 18 -9.812 1 43.22 185 GLY B N 1
ATOM 3547 C CA . GLY B 1 185 ? 3.531 17.953 -10.484 1 43.22 185 GLY B CA 1
ATOM 3548 C C . GLY B 1 185 ? 3.107 16.547 -10.875 1 43.22 185 GLY B C 1
ATOM 3549 O O . GLY B 1 185 ? 3.906 15.617 -10.797 1 43.22 185 GLY B O 1
ATOM 3550 N N . PRO B 1 186 ? 1.693 16.484 -10.969 1 44.97 186 PRO B N 1
ATOM 3551 C CA . PRO B 1 186 ? 1.155 15.148 -11.266 1 44.97 186 PRO B CA 1
ATOM 3552 C C . PRO B 1 186 ? 1.642 14.602 -12.609 1 44.97 186 PRO B C 1
ATOM 3554 O O . PRO B 1 186 ? 1.088 14.945 -13.656 1 44.97 186 PRO B O 1
ATOM 3557 N N . ARG B 1 187 ? 2.762 14.484 -12.844 1 40.47 187 ARG B N 1
ATOM 3558 C CA . ARG B 1 187 ? 3.191 13.773 -14.039 1 40.47 187 ARG B CA 1
ATOM 3559 C C . ARG B 1 187 ? 2.375 12.5 -14.242 1 40.47 187 ARG B C 1
ATOM 3561 O O . ARG B 1 187 ? 2.16 12.07 -15.375 1 40.47 187 ARG B O 1
ATOM 3568 N N . MET B 1 188 ? 1.934 12.133 -13.156 1 41.03 188 MET B N 1
ATOM 3569 C CA . MET B 1 188 ? 1.209 10.859 -13.211 1 41.03 188 MET B CA 1
ATOM 3570 C C . MET B 1 188 ? -0.208 11.07 -13.734 1 41.03 188 MET B C 1
ATOM 3572 O O . MET B 1 188 ? -0.922 10.102 -14.008 1 41.03 188 MET B O 1
ATOM 3576 N N . LYS B 1 189 ? -0.7 12.344 -13.781 1 42.28 189 LYS B N 1
ATOM 3577 C CA . LYS B 1 189 ? -2.074 12.555 -14.227 1 42.28 189 LYS B CA 1
ATOM 3578 C C . LYS B 1 189 ? -2.299 11.961 -15.617 1 42.28 189 LYS B C 1
ATOM 3580 O O . LYS B 1 189 ? -3.375 11.438 -15.906 1 42.28 189 LYS B O 1
ATOM 3585 N N . TRP B 1 190 ? -1.359 12.258 -16.422 1 35.28 190 TRP B N 1
ATOM 3586 C CA . TRP B 1 190 ? -1.532 11.719 -17.766 1 35.28 190 TRP B CA 1
ATOM 3587 C C . TRP B 1 190 ? -1.675 10.203 -17.734 1 35.28 190 TRP B C 1
ATOM 3589 O O . TRP B 1 190 ? -2.385 9.617 -18.547 1 35.28 190 TRP B O 1
ATOM 3599 N N . LEU B 1 191 ? -0.93 9.664 -16.766 1 38.75 191 LEU B N 1
ATOM 3600 C CA . LEU B 1 191 ? -0.961 8.211 -16.641 1 38.75 191 LEU B CA 1
ATOM 3601 C C . LEU B 1 191 ? -2.344 7.73 -16.203 1 38.75 191 LEU B C 1
ATOM 3603 O O . LEU B 1 191 ? -2.775 6.641 -16.594 1 38.75 191 LEU B O 1
ATOM 3607 N N . ARG B 1 192 ? -3.014 8.594 -15.297 1 40.22 192 ARG B N 1
ATOM 3608 C CA . ARG B 1 192 ? -4.285 8.227 -14.68 1 40.22 192 ARG B CA 1
ATOM 3609 C C . ARG B 1 192 ? -5.457 8.797 -15.469 1 40.22 192 ARG B C 1
ATOM 3611 O O . ARG B 1 192 ? -6.609 8.711 -15.023 1 40.22 192 ARG B O 1
ATOM 3618 N N . GLN B 1 193 ? -5.305 9.461 -16.609 1 40.31 193 GLN B N 1
ATOM 3619 C CA . GLN B 1 193 ? -6.453 10.094 -17.234 1 40.31 193 GLN B CA 1
ATOM 3620 C C . GLN B 1 193 ? -7.301 9.078 -17.984 1 40.31 193 GLN B C 1
ATOM 3622 O O . GLN B 1 193 ? -6.785 8.32 -18.812 1 40.31 193 GLN B O 1
ATOM 3627 N N . TYR B 1 194 ? -8.383 8.648 -17.469 1 38.22 194 TYR B N 1
ATOM 3628 C CA . TYR B 1 194 ? -9.445 7.871 -18.078 1 38.22 194 TYR B CA 1
ATOM 3629 C C . TYR B 1 194 ? -10.117 8.656 -19.203 1 38.22 194 TYR B C 1
ATOM 3631 O O . TYR B 1 194 ? -10.367 9.859 -19.062 1 38.22 194 TYR B O 1
ATOM 3639 N N . PRO B 1 195 ? -10.008 8.117 -20.391 1 36.38 195 PRO B N 1
ATOM 3640 C CA . PRO B 1 195 ? -10.953 8.812 -21.266 1 36.38 195 PRO B CA 1
ATOM 3641 C C . PRO B 1 195 ? -12.359 8.906 -20.672 1 36.38 195 PRO B C 1
ATOM 3643 O O . PRO B 1 195 ? -12.898 7.902 -20.188 1 36.38 195 PRO B O 1
ATOM 3646 N N . GLN B 1 196 ? -12.805 9.961 -20.359 1 41.91 196 GLN B N 1
ATOM 3647 C CA . GLN B 1 196 ? -14.109 10.227 -19.766 1 41.91 196 GLN B CA 1
ATOM 3648 C C . GLN B 1 196 ? -15.211 10.227 -20.828 1 41.91 196 GLN B C 1
ATOM 3650 O O . GLN B 1 196 ? -16.391 10.133 -20.5 1 41.91 196 GLN B O 1
ATOM 3655 N N . SER B 1 197 ? -14.984 10.531 -22.078 1 40.78 197 SER B N 1
ATOM 3656 C CA . SER B 1 197 ? -16.141 10.734 -22.938 1 40.78 197 SER B CA 1
ATOM 3657 C C . SER B 1 197 ? -16.469 9.469 -23.719 1 40.78 197 SER B C 1
ATOM 3659 O O . SER B 1 197 ? -15.609 8.609 -23.922 1 40.78 197 SER B O 1
ATOM 3661 N N . LYS B 1 198 ? -17.797 9.227 -24.031 1 50.22 198 LYS B N 1
ATOM 3662 C CA . LYS B 1 198 ? -18.375 8.148 -24.812 1 50.22 198 LYS B CA 1
ATOM 3663 C C . LYS B 1 198 ? -17.625 7.961 -26.141 1 50.22 198 LYS B C 1
ATOM 3665 O O . LYS B 1 198 ? -17.438 6.832 -26.594 1 50.22 198 LYS B O 1
ATOM 3670 N N . GLU B 1 199 ? -17.328 9 -26.734 1 49.75 199 GLU B N 1
ATOM 3671 C CA . GLU B 1 199 ? -16.703 8.992 -28.047 1 49.75 199 GLU B CA 1
ATOM 3672 C C . GLU B 1 199 ? -15.297 8.398 -27.984 1 49.75 199 GLU B C 1
ATOM 3674 O O . GLU B 1 199 ? -14.898 7.641 -28.859 1 49.75 199 GLU B O 1
ATOM 3679 N N . GLU B 1 200 ? -14.688 8.617 -26.891 1 48.47 200 GLU B N 1
ATOM 3680 C CA . GLU B 1 200 ? -13.328 8.102 -26.734 1 48.47 200 GLU B CA 1
ATOM 3681 C C . GLU B 1 200 ? -13.344 6.605 -26.453 1 48.47 200 GLU B C 1
ATOM 3683 O O . GLU B 1 200 ? -12.492 5.867 -26.969 1 48.47 200 GLU B O 1
ATOM 3688 N N . ILE B 1 201 ? -14.391 6.191 -25.844 1 47.69 201 ILE B N 1
ATOM 3689 C CA . ILE B 1 201 ? -14.641 4.781 -25.562 1 47.69 201 ILE B CA 1
ATOM 3690 C C . ILE B 1 201 ? -15.023 4.062 -26.859 1 47.69 201 ILE B C 1
ATOM 3692 O O . ILE B 1 201 ? -14.531 2.961 -27.125 1 47.69 201 ILE B O 1
ATOM 3696 N N . GLU B 1 202 ? -15.93 4.609 -27.609 1 49.78 202 GLU B N 1
ATOM 3697 C CA . GLU B 1 202 ? -16.359 4.059 -28.891 1 49.78 202 GLU B CA 1
ATOM 3698 C C . GLU B 1 202 ? -15.211 3.979 -29.875 1 49.78 202 GLU B C 1
ATOM 3700 O O . GLU B 1 202 ? -15.102 3.01 -30.641 1 49.78 202 GLU B O 1
ATOM 3705 N N . GLU B 1 203 ? -14.445 4.855 -29.922 1 47.66 203 GLU B N 1
ATOM 3706 C CA . GLU B 1 203 ? -13.297 4.848 -30.812 1 47.66 203 GLU B CA 1
ATOM 3707 C C . GLU B 1 203 ? -12.312 3.74 -30.453 1 47.66 203 GLU B C 1
ATOM 3709 O O . GLU B 1 203 ? -11.773 3.064 -31.328 1 47.66 203 GLU B O 1
ATOM 3714 N N . CYS B 1 204 ? -12.312 3.545 -29.219 1 42.44 204 CYS B N 1
ATOM 3715 C CA . CYS B 1 204 ? -11.477 2.449 -28.75 1 42.44 204 CYS B CA 1
ATOM 3716 C C . CYS B 1 204 ? -12.07 1.101 -29.141 1 42.44 204 CYS B C 1
ATOM 3718 O O . CYS B 1 204 ? -11.352 0.194 -29.562 1 42.44 204 CYS B O 1
ATOM 3720 N N . ARG B 1 205 ? -13.305 0.925 -28.984 1 43.66 205 ARG B N 1
ATOM 3721 C CA . ARG B 1 205 ? -14.016 -0.288 -29.375 1 43.66 205 ARG B CA 1
ATOM 3722 C C . ARG B 1 205 ? -13.844 -0.564 -30.859 1 43.66 205 ARG B C 1
ATOM 3724 O O . ARG B 1 205 ? -13.656 -1.714 -31.266 1 43.66 205 ARG B O 1
ATOM 3731 N N . LYS B 1 206 ? -14 0.377 -31.734 1 45.38 206 LYS B N 1
ATOM 3732 C CA . LYS B 1 206 ? -13.875 0.194 -33.156 1 45.38 206 LYS B CA 1
ATOM 3733 C C . LYS B 1 206 ? -12.461 -0.215 -33.562 1 45.38 206 LYS B C 1
ATOM 3735 O O . LYS B 1 206 ? -12.266 -0.998 -34.5 1 45.38 206 LYS B O 1
ATOM 3740 N N . CYS B 1 207 ? -11.57 0.361 -32.844 1 39.28 207 CYS B N 1
ATOM 3741 C CA . CYS B 1 207 ? -10.195 0.017 -33.188 1 39.28 207 CYS B CA 1
ATOM 3742 C C . CYS B 1 207 ? -9.875 -1.415 -32.781 1 39.28 207 CYS B C 1
ATOM 3744 O O . CYS B 1 207 ? -9.078 -2.092 -33.438 1 39.28 207 CYS B O 1
ATOM 3746 N N . GLU B 1 208 ? -10.422 -1.875 -31.656 1 36.81 208 GLU B N 1
ATOM 3747 C CA . GLU B 1 208 ? -10.18 -3.24 -31.203 1 36.81 208 GLU B CA 1
ATOM 3748 C C . GLU B 1 208 ? -10.656 -4.258 -32.219 1 36.81 208 GLU B C 1
ATOM 3750 O O . GLU B 1 208 ? -10.039 -5.316 -32.406 1 36.81 208 GLU B O 1
ATOM 3755 N N . PHE B 1 209 ? -11.742 -4.004 -32.812 1 34.69 209 PHE B N 1
ATOM 3756 C CA . PHE B 1 209 ? -12.32 -4.977 -33.719 1 34.69 209 PHE B CA 1
ATOM 3757 C C . PHE B 1 209 ? -11.625 -4.918 -35.094 1 34.69 209 PHE B C 1
ATOM 3759 O O . PHE B 1 209 ? -11.992 -5.641 -36 1 34.69 209 PHE B O 1
ATOM 3766 N N . ALA B 1 210 ? -10.828 -3.891 -35.219 1 34.25 210 ALA B N 1
ATOM 3767 C CA . ALA B 1 210 ? -10.242 -3.982 -36.562 1 34.25 210 ALA B CA 1
ATOM 3768 C C . ALA B 1 210 ? -9.117 -5.016 -36.594 1 34.25 210 ALA B C 1
ATOM 3770 O O . ALA B 1 210 ? -7.992 -4.738 -36.156 1 34.25 210 ALA B O 1
ATOM 3771 N N . MET B 1 211 ? -9.328 -6.168 -36 1 31.33 211 MET B N 1
ATOM 3772 C CA . MET B 1 211 ? -8.43 -7.25 -36.375 1 31.33 211 MET B CA 1
ATOM 3773 C C . MET B 1 211 ? -8.039 -7.141 -37.844 1 31.33 211 MET B C 1
ATOM 3775 O O . MET B 1 211 ? -8.898 -6.961 -38.719 1 31.33 211 MET B O 1
ATOM 3779 N N . PRO B 1 212 ? -6.832 -6.652 -38.062 1 33.16 212 PRO B N 1
ATOM 3780 C CA . PRO B 1 212 ? -6.488 -6.73 -39.5 1 33.16 212 PRO B CA 1
ATOM 3781 C C . PRO B 1 212 ? -6.93 -8.047 -40.156 1 33.16 212 PRO B C 1
ATOM 3783 O O . PRO B 1 212 ? -6.73 -9.117 -39.562 1 33.16 212 PRO B O 1
ATOM 3786 N N . THR B 1 213 ? -8.023 -8.086 -40.656 1 31.59 213 THR B N 1
ATOM 3787 C CA . THR B 1 213 ? -8.352 -9.203 -41.531 1 31.59 213 THR B CA 1
ATOM 3788 C C . THR B 1 213 ? -7.164 -9.562 -42.406 1 31.59 213 THR B C 1
ATOM 3790 O O . THR B 1 213 ? -6.52 -8.68 -43 1 31.59 213 THR B O 1
ATOM 3793 N N . GLU B 1 214 ? -6.453 -10.625 -42 1 34.09 214 GLU B N 1
ATOM 3794 C CA . GLU B 1 214 ? -5.414 -11.305 -42.75 1 34.09 214 GLU B CA 1
ATOM 3795 C C . GLU B 1 214 ? -5.676 -11.195 -44.25 1 34.09 214 GLU B C 1
ATOM 3797 O O . GLU B 1 214 ? -4.949 -11.781 -45.062 1 34.09 214 GLU B O 1
ATOM 3802 N N . GLU B 1 215 ? -6.859 -10.656 -44.594 1 32.47 215 GLU B N 1
ATOM 3803 C CA . GLU B 1 215 ? -7.047 -10.922 -46.031 1 32.47 215 GLU B CA 1
ATOM 3804 C C . GLU B 1 215 ? -5.988 -10.203 -46.844 1 32.47 215 GLU B C 1
ATOM 3806 O O . GLU B 1 215 ? -5.879 -10.445 -48.062 1 32.47 215 GLU B O 1
ATOM 3811 N N . ASP B 1 216 ? -5.5 -9.086 -46.219 1 31.72 216 ASP B N 1
ATOM 3812 C CA . ASP B 1 216 ? -4.973 -8.297 -47.344 1 31.72 216 ASP B CA 1
ATOM 3813 C C . ASP B 1 216 ? -3.594 -8.797 -47.75 1 31.72 216 ASP B C 1
ATOM 3815 O O . ASP B 1 216 ? -2.896 -8.133 -48.531 1 31.72 216 ASP B O 1
ATOM 3819 N N . GLU B 1 217 ? -3.039 -9.648 -46.812 1 31.67 217 GLU B N 1
ATOM 3820 C CA . GLU B 1 217 ? -1.678 -9.898 -47.281 1 31.67 217 GLU B CA 1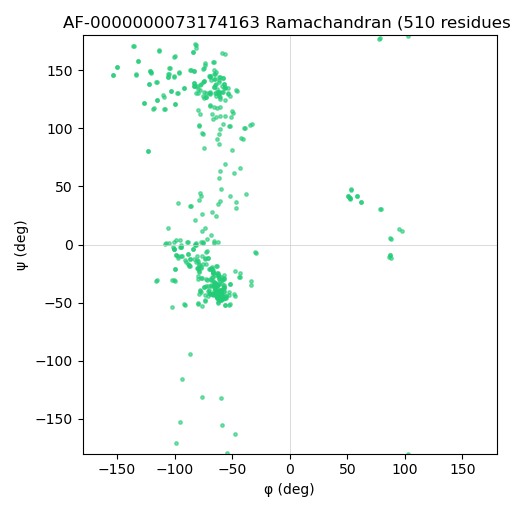
ATOM 3821 C C . GLU B 1 217 ? -1.674 -10.664 -48.594 1 31.67 217 GLU B C 1
ATOM 3823 O O . GLU B 1 217 ? -0.643 -11.203 -49 1 31.67 217 GLU B O 1
ATOM 3828 N N . ASP B 1 218 ? -2.914 -10.922 -49.062 1 30.12 218 ASP B N 1
ATOM 3829 C CA . ASP B 1 218 ? -2.707 -11.906 -50.125 1 30.12 218 ASP B CA 1
ATOM 3830 C C . ASP B 1 218 ? -1.677 -11.422 -51.125 1 30.12 218 ASP B C 1
ATOM 3832 O O . ASP B 1 218 ? -1.104 -12.219 -51.875 1 30.12 218 ASP B O 1
ATOM 3836 N N . ASN B 1 219 ? -1.837 -10.109 -51.469 1 28.48 219 ASN B N 1
ATOM 3837 C CA . ASN B 1 219 ? -1.535 -10.023 -52.875 1 28.48 219 ASN B CA 1
ATOM 3838 C C . ASN B 1 219 ? -0.032 -10.062 -53.156 1 28.48 219 ASN B C 1
ATOM 3840 O O . ASN B 1 219 ? 0.403 -10.109 -54.312 1 28.48 219 ASN B O 1
ATOM 3844 N N . THR B 1 220 ? 0.736 -9.328 -52.281 1 27.78 220 THR B N 1
ATOM 3845 C CA . THR B 1 220 ? 1.89 -8.898 -53.062 1 27.78 220 THR B CA 1
ATOM 3846 C C . THR B 1 220 ? 2.85 -10.062 -53.281 1 27.78 220 THR B C 1
ATOM 3848 O O . THR B 1 220 ? 3.303 -10.695 -52.344 1 27.78 220 THR B O 1
ATOM 3851 N N . GLY B 1 221 ? 2.623 -10.922 -54.281 1 27.42 221 GLY B N 1
ATOM 3852 C CA . GLY B 1 221 ? 3.357 -12.008 -54.906 1 27.42 221 GLY B CA 1
ATOM 3853 C C . GLY B 1 221 ? 4.84 -11.727 -55.031 1 27.42 221 GLY B C 1
ATOM 3854 O O . GLY B 1 221 ? 5.266 -11.062 -55.969 1 27.42 221 GLY B O 1
ATOM 3855 N N . THR B 1 222 ? 5.469 -11.141 -53.906 1 25.95 222 THR B N 1
ATOM 3856 C CA . THR B 1 222 ? 6.879 -10.844 -54.125 1 25.95 222 THR B CA 1
ATOM 3857 C C . THR B 1 222 ? 7.613 -12.086 -54.656 1 25.95 222 THR B C 1
ATOM 3859 O O . THR B 1 222 ? 7.457 -13.172 -54.094 1 25.95 222 THR B O 1
ATOM 3862 N N . THR B 1 223 ? 7.871 -12.148 -55.906 1 26.28 223 THR B N 1
ATOM 3863 C CA . THR B 1 223 ? 8.68 -13.055 -56.719 1 26.28 223 THR B CA 1
ATOM 3864 C C . THR B 1 223 ? 10.055 -13.258 -56.094 1 26.28 223 THR B C 1
ATOM 3866 O O . THR B 1 223 ? 10.844 -12.312 -56 1 26.28 223 THR B O 1
ATOM 3869 N N . GLY B 1 224 ? 10.109 -13.82 -54.844 1 23.7 224 GLY B N 1
ATOM 3870 C CA . GLY B 1 224 ? 11.328 -14.18 -54.156 1 23.7 224 GLY B CA 1
ATOM 3871 C C . GLY B 1 224 ? 12.352 -14.859 -55.031 1 23.7 224 GLY B C 1
ATOM 3872 O O . GLY B 1 224 ? 12.148 -15.992 -55.469 1 23.7 224 GLY B O 1
ATOM 3873 N N . GLU B 1 225 ? 12.875 -14.086 -56.031 1 22.64 225 GLU B N 1
ATOM 3874 C CA . GLU B 1 225 ? 13.992 -14.719 -56.719 1 22.64 225 GLU B CA 1
ATOM 3875 C C . GLU B 1 225 ? 15.047 -15.219 -55.719 1 22.64 225 GLU B C 1
ATOM 3877 O O . GLU B 1 225 ? 15.453 -14.492 -54.812 1 22.64 225 GLU B O 1
ATOM 3882 N N . ALA B 1 226 ? 15.094 -16.484 -55.625 1 23.88 226 ALA B N 1
ATOM 3883 C CA . ALA B 1 226 ? 15.891 -17.469 -54.875 1 23.88 226 ALA B CA 1
ATOM 3884 C C . ALA B 1 226 ? 17.375 -17.219 -55.062 1 23.88 226 ALA B C 1
ATOM 3886 O O . ALA B 1 226 ? 18.047 -17.938 -55.812 1 23.88 226 ALA B O 1
ATOM 3887 N N . GLU B 1 227 ? 17.828 -15.844 -55.031 1 20.41 227 GLU B N 1
ATOM 3888 C CA . GLU B 1 227 ? 19.25 -15.961 -55.375 1 20.41 227 GLU B CA 1
ATOM 3889 C C . GLU B 1 227 ? 20 -16.844 -54.406 1 20.41 227 GLU B C 1
ATOM 3891 O O . GLU B 1 227 ? 19.703 -16.828 -53.188 1 20.41 227 GLU B O 1
ATOM 3896 N N . ASP B 1 228 ? 20.844 -17.703 -54.875 1 21.34 228 ASP B N 1
ATOM 3897 C CA . ASP B 1 228 ? 21.672 -18.875 -54.531 1 21.34 228 ASP B CA 1
ATOM 3898 C C . ASP B 1 228 ? 22.797 -18.5 -53.594 1 21.34 228 ASP B C 1
ATOM 3900 O O . ASP B 1 228 ? 23.719 -19.297 -53.375 1 21.34 228 ASP B O 1
ATOM 3904 N N . GLY B 1 229 ? 22.781 -17.25 -53.094 1 20.23 229 GLY B N 1
ATOM 3905 C CA . GLY B 1 229 ? 24.188 -17.047 -52.75 1 20.23 229 GLY B CA 1
ATOM 3906 C C . GLY B 1 229 ? 24.703 -18.031 -51.719 1 20.23 229 GLY B C 1
ATOM 3907 O O . GLY B 1 229 ? 23.938 -18.562 -50.906 1 20.23 229 GLY B O 1
ATOM 3908 N N . ARG B 1 230 ? 26 -18.391 -51.938 1 19.62 230 ARG B N 1
ATOM 3909 C CA . ARG B 1 230 ? 27 -19.359 -51.5 1 19.62 230 ARG B CA 1
ATOM 3910 C C . ARG B 1 230 ? 27.297 -19.219 -50.031 1 19.62 230 ARG B C 1
ATOM 3912 O O . ARG B 1 230 ? 27.219 -18.125 -49.469 1 19.62 230 ARG B O 1
ATOM 3919 N N . MET B 1 231 ? 27.5 -20.375 -49.312 1 18.98 231 MET B N 1
ATOM 3920 C CA . MET B 1 231 ? 27.547 -21.062 -48.031 1 18.98 231 MET B CA 1
ATOM 3921 C C . MET B 1 231 ? 28.812 -20.672 -47.25 1 18.98 231 MET B C 1
ATOM 3923 O O . MET B 1 231 ? 29.125 -21.281 -46.219 1 18.98 231 MET B O 1
ATOM 3927 N N . ASP B 1 232 ? 29.547 -19.578 -47.656 1 19.03 232 ASP B N 1
ATOM 3928 C CA . ASP B 1 232 ? 30.875 -19.969 -47.156 1 19.03 232 ASP B CA 1
ATOM 3929 C C . ASP B 1 232 ? 30.891 -20.047 -45.625 1 19.03 232 ASP B C 1
ATOM 3931 O O . ASP B 1 232 ? 30.297 -19.203 -44.938 1 19.03 232 ASP B O 1
ATOM 3935 N N . GLU B 1 233 ? 31.516 -21.078 -45.094 1 17.45 233 GLU B N 1
ATOM 3936 C CA . GLU B 1 233 ? 31.594 -21.922 -43.906 1 17.45 233 GLU B CA 1
ATOM 3937 C C . GLU B 1 233 ? 32.312 -21.188 -42.781 1 17.45 233 GLU B C 1
ATOM 3939 O O . GLU B 1 233 ? 31.938 -21.312 -41.594 1 17.45 233 GLU B O 1
ATOM 3944 N N . ASP B 1 234 ? 33.594 -20.609 -43 1 16.94 234 ASP B N 1
ATOM 3945 C CA . ASP B 1 234 ? 34.562 -21.297 -42.156 1 16.94 234 ASP B CA 1
ATOM 3946 C C . ASP B 1 234 ? 34.438 -20.844 -40.688 1 16.94 234 ASP B C 1
ATOM 3948 O O . ASP B 1 234 ? 33.75 -19.875 -40.406 1 16.94 234 ASP B O 1
ATOM 3952 N N . ASN B 1 235 ? 35.719 -20.484 -40.094 1 17.48 235 ASN B N 1
ATOM 3953 C CA . ASN B 1 235 ? 36.531 -21.109 -39.031 1 17.48 235 ASN B CA 1
ATOM 3954 C C . ASN B 1 235 ? 36.25 -20.453 -37.688 1 17.48 235 ASN B C 1
ATOM 3956 O O . ASN B 1 235 ? 35.719 -19.359 -37.625 1 17.48 235 ASN B O 1
ATOM 3960 N N . GLU B 1 236 ? 37.312 -20.516 -36.781 1 16.48 236 GLU B N 1
ATOM 3961 C CA . GLU B 1 236 ? 37.594 -21.141 -35.469 1 16.48 236 GLU B CA 1
ATOM 3962 C C . GLU B 1 236 ? 37.5 -20.141 -34.344 1 16.48 236 GLU B C 1
ATOM 3964 O O . GLU B 1 236 ? 36.969 -20.453 -33.281 1 16.48 236 GLU B O 1
ATOM 3969 N N . GLU B 1 237 ? 38.219 -18.984 -34.375 1 17.66 237 GLU B N 1
ATOM 3970 C CA . GLU B 1 237 ? 39.188 -18.984 -33.281 1 17.66 237 GLU B CA 1
ATOM 3971 C C . GLU B 1 237 ? 38.562 -18.562 -31.969 1 17.66 237 GLU B C 1
ATOM 3973 O O . GLU B 1 237 ? 37.531 -17.875 -31.969 1 17.66 237 GLU B O 1
ATOM 3978 N N . GLU B 1 238 ? 39.344 -18.766 -30.859 1 16.97 238 GLU B N 1
ATOM 3979 C CA . GLU B 1 238 ? 39.344 -19.234 -29.469 1 16.97 238 GLU B CA 1
ATOM 3980 C C . GLU B 1 238 ? 38.969 -18.109 -28.516 1 16.97 238 GLU B C 1
ATOM 3982 O O . GLU B 1 238 ? 38.031 -18.25 -27.703 1 16.97 238 GLU B O 1
ATOM 3987 N N . GLU B 1 239 ? 40 -17.406 -27.953 1 16.78 239 GLU B N 1
ATOM 3988 C CA . GLU B 1 239 ? 40.375 -17.656 -26.562 1 16.78 239 GLU B CA 1
ATOM 3989 C C . GLU B 1 239 ? 39.656 -16.688 -25.625 1 16.78 239 GLU B C 1
ATOM 3991 O O . GLU B 1 239 ? 39 -17.109 -24.688 1 16.78 239 GLU B O 1
ATOM 3996 N N . THR B 1 240 ? 40.5 -15.75 -24.891 1 17.22 240 THR B N 1
ATOM 3997 C CA . THR B 1 240 ? 40.938 -15.758 -23.5 1 17.22 240 THR B CA 1
ATOM 3998 C C . THR B 1 240 ? 40.062 -14.828 -22.656 1 17.22 240 THR B C 1
ATOM 4000 O O . THR B 1 240 ? 39.344 -13.969 -23.203 1 17.22 240 THR B O 1
ATOM 4003 N N . THR B 1 241 ? 40.5 -14.594 -21.359 1 16.78 241 THR B N 1
ATOM 4004 C CA . THR B 1 241 ? 40.156 -14.695 -19.938 1 16.78 241 THR B CA 1
ATOM 4005 C C . THR B 1 241 ? 39.75 -13.336 -19.375 1 16.78 241 THR B C 1
ATOM 4007 O O . THR B 1 241 ? 38.938 -13.266 -18.453 1 16.78 241 THR B O 1
ATOM 4010 N N . GLY B 1 242 ? 40.25 -12.156 -19.844 1 16.8 242 GLY B N 1
ATOM 4011 C CA . GLY B 1 242 ? 40.719 -11.438 -18.672 1 16.8 242 GLY B CA 1
ATOM 4012 C C . GLY B 1 242 ? 39.594 -10.844 -17.844 1 16.8 242 GLY B C 1
ATOM 4013 O O . GLY B 1 242 ? 38.531 -10.531 -18.359 1 16.8 242 GLY B O 1
ATOM 4014 N N . ALA B 1 243 ? 39.75 -10.945 -16.453 1 16.94 243 ALA B N 1
ATOM 4015 C CA . ALA B 1 243 ? 39.125 -10.781 -15.148 1 16.94 243 ALA B CA 1
ATOM 4016 C C . ALA B 1 243 ? 38.844 -9.312 -14.836 1 16.94 243 ALA B C 1
ATOM 4018 O O . ALA B 1 243 ? 38.406 -8.969 -13.734 1 16.94 243 ALA B O 1
ATOM 4019 N N . ARG B 1 244 ? 38.625 -8.438 -15.734 1 16.75 244 ARG B N 1
ATOM 4020 C CA . ARG B 1 244 ? 38.844 -7.176 -15.047 1 16.75 244 ARG B CA 1
ATOM 4021 C C . ARG B 1 244 ? 37.812 -6.973 -13.922 1 16.75 244 ARG B C 1
ATOM 4023 O O . ARG B 1 244 ? 36.625 -7.211 -14.109 1 16.75 244 ARG B O 1
ATOM 4030 N N . ALA B 1 245 ? 38.375 -6.668 -12.633 1 16.67 245 ALA B N 1
ATOM 4031 C CA . ALA B 1 245 ? 38.094 -6.484 -11.211 1 16.67 245 ALA B CA 1
ATOM 4032 C C . ALA B 1 245 ? 37.094 -5.363 -10.992 1 16.67 245 ALA B C 1
ATOM 4034 O O . ALA B 1 245 ? 36.719 -4.641 -11.922 1 16.67 245 ALA B O 1
ATOM 4035 N N . SER B 1 246 ? 37.469 -4.457 -10.016 1 15.71 246 SER B N 1
ATOM 4036 C CA . SER B 1 246 ? 37.031 -4.102 -8.672 1 15.71 246 SER B CA 1
ATOM 4037 C C . SER B 1 246 ? 36.281 -2.773 -8.672 1 15.71 246 SER B C 1
ATOM 4039 O O . SER B 1 246 ? 35.812 -2.311 -7.625 1 15.71 246 SER B O 1
ATOM 4041 N N . ALA B 1 247 ? 35.781 -2.064 -9.617 1 16.38 247 ALA B N 1
ATOM 4042 C CA . ALA B 1 247 ? 35.75 -0.654 -9.242 1 16.38 247 ALA B CA 1
ATOM 4043 C C . ALA B 1 247 ? 34.625 -0.381 -8.242 1 16.38 247 ALA B C 1
ATOM 4045 O O . ALA B 1 247 ? 33.469 -0.651 -8.516 1 16.38 247 ALA B O 1
ATOM 4046 N N . GLY B 1 248 ? 34.875 -0.367 -6.891 1 17.11 248 GLY B N 1
ATOM 4047 C CA . GLY B 1 248 ? 34.094 -0.03 -5.719 1 17.11 248 GLY B CA 1
ATOM 4048 C C . GLY B 1 248 ? 33.594 1.403 -5.727 1 17.11 248 GLY B C 1
ATOM 4049 O O . GLY B 1 248 ? 34.281 2.309 -5.258 1 17.11 248 GLY B O 1
ATOM 4050 N N . GLU B 1 249 ? 33 2.062 -6.676 1 18.48 249 GLU B N 1
ATOM 4051 C CA . GLU B 1 249 ? 32.844 3.502 -6.5 1 18.48 249 GLU B CA 1
ATOM 4052 C C . GLU B 1 249 ? 31.953 3.812 -5.301 1 18.48 249 GLU B C 1
ATOM 4054 O O . GLU B 1 249 ? 30.984 3.107 -5.051 1 18.48 249 GLU B O 1
ATOM 4059 N N . SER B 1 250 ? 32.406 4.859 -4.332 1 19.19 250 SER B N 1
ATOM 4060 C CA . SER B 1 250 ? 32.25 5.594 -3.086 1 19.19 250 SER B CA 1
ATOM 4061 C C . SER B 1 250 ? 31 6.465 -3.125 1 19.19 250 SER B C 1
ATOM 4063 O O . SER B 1 250 ? 30.734 7.129 -4.129 1 19.19 250 SER B O 1
ATOM 4065 N N . MET B 1 251 ? 29.953 6.191 -2.342 1 19.45 251 MET B N 1
ATOM 4066 C CA . MET B 1 251 ? 28.688 6.848 -2.025 1 19.45 251 MET B CA 1
ATOM 4067 C C . MET B 1 251 ? 28.938 8.211 -1.385 1 19.45 251 MET B C 1
ATOM 4069 O O . MET B 1 251 ? 29.578 8.305 -0.34 1 19.45 251 MET B O 1
ATOM 4073 N N . MET B 1 252 ? 29.109 9.297 -2.023 1 21.62 252 MET B N 1
ATOM 4074 C CA . MET B 1 252 ? 29.328 10.664 -1.555 1 21.62 252 MET B CA 1
ATOM 4075 C C . MET B 1 252 ? 28.219 11.117 -0.628 1 21.62 252 MET B C 1
ATOM 4077 O O . MET B 1 252 ? 27.047 10.797 -0.857 1 21.62 252 MET B O 1
ATOM 4081 N N . SER B 1 253 ? 28.547 11.578 0.668 1 22.14 253 SER B N 1
ATOM 4082 C CA . SER B 1 253 ? 28 12.125 1.908 1 22.14 253 SER B CA 1
ATOM 4083 C C . SER B 1 253 ? 27.297 13.461 1.667 1 22.14 253 SER B C 1
ATOM 4085 O O . SER B 1 253 ? 27.875 14.359 1.043 1 22.14 253 SER B O 1
ATOM 4087 N N . ILE B 1 254 ? 26.094 13.586 1.748 1 22.69 254 ILE B N 1
ATOM 4088 C CA . ILE B 1 254 ? 25.266 14.781 1.625 1 22.69 254 ILE B CA 1
ATOM 4089 C C . ILE B 1 254 ? 25.531 15.719 2.805 1 22.69 254 ILE B C 1
ATOM 4091 O O . ILE B 1 254 ? 25.125 16.875 2.787 1 22.69 254 ILE B O 1
ATOM 4095 N N . VAL B 1 255 ? 26.141 15.391 4.102 1 20.92 255 VAL B N 1
ATOM 4096 C CA . VAL B 1 255 ? 26.109 16.375 5.176 1 20.92 255 VAL B CA 1
ATOM 4097 C C . VAL B 1 255 ? 27.234 17.391 4.992 1 20.92 255 VAL B C 1
ATOM 4099 O O . VAL B 1 255 ? 27.531 18.172 5.895 1 20.92 255 VAL B O 1
ATOM 4102 N N . LYS B 1 256 ? 28.141 17.594 4.164 1 19.69 256 LYS B N 1
ATOM 4103 C CA . LYS B 1 256 ? 29.297 18.297 4.711 1 19.69 256 LYS B CA 1
ATOM 4104 C C . LYS B 1 256 ? 28.859 19.516 5.512 1 19.69 256 LYS B C 1
ATOM 4106 O O . LYS B 1 256 ? 27.781 20.062 5.285 1 19.69 256 LYS B O 1
ATOM 4111 N N . ASP B 1 257 ? 29.891 20.484 5.781 1 19.86 257 ASP B N 1
ATOM 4112 C CA . ASP B 1 257 ? 29.891 21.703 6.566 1 19.86 257 ASP B CA 1
ATOM 4113 C C . ASP B 1 257 ? 28.75 22.625 6.137 1 19.86 257 ASP B C 1
ATOM 4115 O O . ASP B 1 257 ? 28.469 22.766 4.941 1 19.86 257 ASP B O 1
#

Radius of gyration: 31.17 Å; Cα contacts (8 Å, |Δi|>4): 715; chains: 2; bounding box: 87×98×94 Å

Foldseek 3Di:
DFLCLQADDFDPVLLPDVVLQPPVPVQFPPQVLLSCVLNVHDDPDDDPPVCVVVSPVSNVVSLLLSRQSRCLDPVNLVRSVVCQVVLSQWFDPDVQLVGARWHWAAPALRWPPAFIWTAGPQVRDTHDRPDPSRRPHTRNSNYHCNVVSSCVVCVVSVVVSVPTDLDDDFDDDPNHTDDCPPPRGCVCCVVSDDPPDPVVVVVVVVVVPPPPPVVPVPDDPPDPPPDDDPVDDDDDDDPDPDDPVDDDDDPDDPDDD/DFLCLQADDFDPVLLVDVVLQPPVPVQFPPQVLLSCVLNVHDDPDDDPPVCVVVSPVSNVVSLLLSRQSRCLDPVNLVRSVVCQVVLSQWFDPDVQLVGARWHWAAPALHWPPAFIWTAGPQVRDTHHRPDPSRRPHTRNSNYHCNVVSSCVVCVVSVVVSVPTDLDDDFDDDPNHTDDCPHPRGCVCCVVSDDPPDPVVVVVVVVVVPPPVPVPPVPDDPPPPPPPPDDDDDDDDDDDDDDDDDDDPDDDDDPDDD

Solvent-accessible surface area (backbone atoms only — not comparable to full-atom values): 30221 Å² total; per-residue (Å²): 131,88,65,51,75,82,58,70,86,72,57,66,73,57,71,69,35,62,77,73,47,63,75,45,65,80,75,28,60,59,41,68,62,9,51,25,56,74,69,70,43,80,63,92,63,85,74,53,77,88,43,45,66,56,35,54,50,24,24,51,51,47,50,30,50,45,39,27,55,45,43,68,36,72,71,35,36,51,56,49,47,54,39,42,73,66,42,66,67,34,54,38,53,44,51,59,47,70,54,37,52,26,37,65,28,8,94,40,66,56,75,86,74,50,48,34,30,30,33,26,79,65,67,44,39,45,26,54,60,88,48,71,69,45,53,72,38,51,4,18,33,36,14,40,29,36,52,47,51,48,46,66,75,40,56,66,56,51,52,52,40,68,71,41,63,74,64,68,59,68,50,24,45,85,86,36,71,43,52,48,83,38,93,70,17,28,57,41,46,54,6,53,51,66,80,80,51,70,66,58,51,51,53,47,55,58,56,64,67,54,56,76,65,75,67,66,70,68,62,81,77,76,78,76,78,74,78,81,78,83,68,80,72,81,75,82,78,77,81,76,78,74,71,84,70,83,83,77,87,79,84,80,74,85,77,69,136,128,88,66,51,76,79,60,72,87,72,57,65,71,56,71,69,35,64,77,74,47,64,75,45,64,82,75,28,63,59,40,69,61,10,51,25,57,75,70,71,44,80,64,92,63,82,75,53,78,87,44,44,68,55,35,53,50,23,25,51,51,46,49,31,48,45,39,26,56,44,42,68,36,70,69,35,36,51,54,48,47,53,40,41,74,66,42,66,68,34,54,38,52,44,51,59,48,70,54,37,52,25,37,65,27,9,94,40,64,55,74,86,73,51,47,36,30,31,33,26,79,64,64,42,39,47,26,54,62,86,49,70,68,46,53,72,38,51,4,17,34,36,14,41,28,36,53,46,51,48,46,66,76,40,54,66,56,51,53,52,39,68,71,42,64,76,66,69,60,70,51,24,44,85,87,36,70,43,50,50,83,37,91,71,19,29,56,41,46,56,0,52,53,66,80,80,50,70,67,56,52,50,53,49,53,58,55,64,66,54,56,78,64,75,66,68,70,65,63,80,72,72,78,74,74,75,76,72,79,79,74,88,71,84,88,79,87,82,83,86,77,84,70,88,80,73,87,76,84,82,83,84,76,86,71,74,136

Organism: Brettanomyces naardenensis (NCBI:txid13370)

pLDDT: mean 72.68, std 29.87, range [15.71, 98.12]